Protein AF-A0A316K685-F1 (afdb_monomer)

Mean predicted aligned error: 17.64 Å

Sequence (406 aa):
MKGRSSDRFRDEAQESGRDGYRPGGKGRFGARRDEQGGGRKPFSRDRDQAKPIAVEVPVGEAERFNAYPADDLIWGRHAAQAALESGRPVHRIWCTPEMRFQPRFLQLLREAKSGGVLVEEVTWSRLGQLTNGAVHQGIVMQAAAADTLDLGTLIDGCRDLGEPPLLMALDGITDPHNLGAIVRSAEALGAHGLVLPQRRSAGLTGSVAKVAAGALEHLPVARVVNLNRALDSLKNEGYRVIGLAGEGSVALSEADLDGPLVVVTGSEGDGLSMLTRKHCDQLVRIPIRGATPSLNASVATAMVLYEVARRGWMKQISGAAPAPRIVRPQLPTPAPLELPEEGSAEATSAVPEDDIVLSPAEEARADQLVADVMAEFQGDSAAVVEQTDGADGTDPTATFSSDIKL

Radius of gyration: 38.11 Å; Cα contacts (8 Å, |Δi|>4): 526; chains: 1; bounding box: 66×110×152 Å

pLDDT: mean 74.77, std 25.98, range [26.77, 98.56]

Nearest PDB structures (foldseek):
  1gz0-assembly4_D  TM=6.931E-01  e=1.811E-27  Escherichia coli
  1gz0-assembly4_E  TM=9.615E-01  e=6.124E-19  Escherichia coli
  5l0z-assembly1_B  TM=8.668E-01  e=7.187E-18  Sinorhizobium meliloti 1021
  3nk6-assembly1_B  TM=8.207E-01  e=9.539E-17  Streptomyces actuosus
  1zjr-assembly1_A  TM=8.066E-01  e=1.190E-10  Aquifex aeolicus

Secondary structure (DSSP, 8-state):
------------------------------------------------------------GGGGS-SS--TTEEESHHHHHHHHHTT--EEEEEE-HHHHT-HHHHHHHHHHHHTT-EEEE--HHHHHHHTTT---TTEEEEEPPPP-B-HHHHHHHHHT-SS--EEEEEES---HHHHHHHHHHHHHHT--EEEEESSSS--S-HHHHHHHTTGGGTS-EEEES-HHHHHHHHHHTT-EEEEE-TT-SEETTTS---SSEEEEEEBTTTBS-HHHHHH-SEEEE----SSSS---HHHHHHHHHHHHHHHTGGGG--TTPPPPPPP-PPPPPPPP--PPP------------------HHHHHHHHHHHHHHHHHTTSS--------------------------

Solvent-accessible surface area (backbone atoms only — not comparable to full-atom values): 25343 Å² total; per-residue (Å²): 134,89,81,89,80,88,88,87,84,87,83,86,88,85,88,87,84,88,86,83,88,86,82,88,83,89,82,87,89,83,90,83,88,87,84,87,88,88,90,82,88,83,82,90,76,93,71,83,88,73,76,79,79,78,76,77,70,83,76,57,80,72,80,77,69,60,102,55,49,60,65,42,36,38,24,17,61,50,22,48,50,31,38,62,74,65,64,54,60,55,64,35,36,43,25,22,70,72,46,53,67,33,79,84,40,35,57,56,54,50,53,41,43,74,74,70,26,48,76,44,77,45,55,71,67,58,54,26,62,63,42,65,67,48,86,28,79,49,35,38,32,36,32,61,77,76,82,66,39,50,63,63,62,48,50,53,35,37,69,73,43,97,53,67,40,32,33,39,34,49,40,51,44,54,51,36,61,49,50,9,43,35,44,26,42,36,41,77,46,60,40,40,31,35,40,37,36,75,63,65,40,45,68,88,26,23,66,16,35,39,56,14,49,25,25,66,72,73,38,42,35,20,58,32,89,50,57,62,64,50,51,54,50,42,42,76,75,62,31,45,34,36,28,50,34,77,85,27,87,36,43,60,91,73,52,89,74,77,58,34,34,32,44,32,44,22,15,84,82,80,33,48,50,78,66,53,57,70,70,29,80,41,40,34,11,75,91,75,90,65,93,67,88,72,71,59,50,35,58,52,50,40,54,51,42,46,51,46,27,55,73,47,72,50,69,78,56,62,89,88,55,77,79,81,83,82,80,59,36,70,76,81,72,76,70,76,80,74,68,77,74,82,68,82,75,77,85,75,88,79,79,83,90,75,83,84,78,76,51,77,72,54,52,56,51,51,53,49,53,53,51,54,58,54,55,63,74,71,70,81,85,84,84,89,89,88,85,86,87,90,82,88,84,84,88,85,88,86,90,82,91,84,88,84,80,136

Structure (mmCIF, N/CA/C/O backbone):
data_AF-A0A316K685-F1
#
_entry.id   AF-A0A316K685-F1
#
loop_
_atom_site.group_PDB
_atom_site.id
_atom_site.type_symbol
_atom_site.label_atom_id
_atom_site.label_alt_id
_atom_site.label_comp_id
_atom_site.label_asym_id
_atom_site.label_entity_id
_atom_site.label_seq_id
_atom_site.pdbx_PDB_ins_code
_atom_site.Cartn_x
_atom_site.Cartn_y
_atom_site.Cartn_z
_atom_site.occupancy
_atom_site.B_iso_or_equiv
_atom_site.auth_seq_id
_atom_site.auth_comp_id
_atom_site.auth_asym_id
_atom_site.auth_atom_id
_atom_site.pdbx_PDB_model_num
ATOM 1 N N . MET A 1 1 ? 10.582 34.545 81.186 1.00 39.62 1 MET A N 1
ATOM 2 C CA . MET A 1 1 ? 11.736 34.821 80.296 1.00 39.62 1 MET A CA 1
ATOM 3 C C . MET A 1 1 ? 11.222 35.663 79.126 1.00 39.62 1 MET A C 1
ATOM 5 O O . MET A 1 1 ? 10.294 35.205 78.485 1.00 39.62 1 MET A O 1
ATOM 9 N N . LYS A 1 2 ? 11.467 36.988 79.060 1.00 36.25 2 LYS A N 1
ATOM 10 C CA . LYS A 1 2 ? 12.623 37.704 78.436 1.00 36.25 2 LYS A CA 1
ATOM 11 C C . LYS A 1 2 ? 12.863 37.252 76.981 1.00 36.25 2 LYS A C 1
ATOM 13 O O . LYS A 1 2 ? 13.064 36.063 76.808 1.00 36.25 2 LYS A O 1
ATOM 18 N N . GLY A 1 3 ? 12.910 38.077 75.927 1.00 32.78 3 GLY A N 1
ATOM 19 C CA . GLY A 1 3 ? 12.874 39.538 75.687 1.00 32.78 3 GLY A CA 1
ATOM 20 C C . GLY A 1 3 ? 12.883 39.778 74.147 1.00 32.78 3 GLY A C 1
ATOM 21 O O . GLY A 1 3 ? 13.180 38.835 73.426 1.00 32.78 3 GLY A O 1
ATOM 22 N N . ARG A 1 4 ? 12.326 40.892 73.622 1.00 39.09 4 ARG A N 1
ATOM 23 C CA . ARG A 1 4 ? 13.017 42.077 73.007 1.00 39.09 4 ARG A CA 1
ATOM 24 C C . ARG A 1 4 ? 13.933 41.761 71.794 1.00 39.09 4 ARG A C 1
ATOM 26 O O . ARG A 1 4 ? 14.678 40.805 71.874 1.00 39.09 4 ARG A O 1
ATOM 33 N N . SER A 1 5 ? 14.030 42.532 70.705 1.00 35.84 5 SER A N 1
ATOM 34 C CA . SER A 1 5 ? 13.486 43.838 70.292 1.00 35.84 5 SER A CA 1
ATOM 35 C C . SER A 1 5 ? 13.692 44.062 68.776 1.00 35.84 5 SER A C 1
ATOM 37 O O . SER A 1 5 ? 14.485 43.379 68.144 1.00 35.84 5 SER A O 1
ATOM 39 N N . SER A 1 6 ? 12.964 45.061 68.273 1.00 36.84 6 SER A N 1
ATOM 40 C CA . SER A 1 6 ? 13.108 45.894 67.064 1.00 36.84 6 SER A CA 1
ATOM 41 C C . SER A 1 6 ? 14.485 46.058 66.397 1.00 36.84 6 SER A C 1
ATOM 43 O O . SER A 1 6 ? 15.484 46.146 67.099 1.00 36.84 6 SER A O 1
ATOM 45 N N . ASP A 1 7 ? 14.476 46.342 65.083 1.00 35.78 7 ASP A N 1
ATOM 46 C CA . ASP A 1 7 ? 14.834 47.687 64.593 1.00 35.78 7 ASP A CA 1
ATOM 47 C C . ASP A 1 7 ? 14.216 48.054 63.230 1.00 35.78 7 ASP A C 1
ATOM 49 O O . ASP A 1 7 ? 14.043 47.233 62.334 1.00 35.78 7 ASP A O 1
ATOM 53 N N . ARG A 1 8 ? 13.814 49.327 63.154 1.00 36.66 8 ARG A N 1
ATOM 54 C CA . ARG A 1 8 ? 13.299 50.086 62.002 1.00 36.66 8 ARG A CA 1
ATOM 55 C C . ARG A 1 8 ? 14.478 50.737 61.277 1.00 36.66 8 ARG A C 1
ATOM 57 O O . ARG A 1 8 ? 15.384 51.137 61.983 1.00 36.66 8 ARG A O 1
ATOM 64 N N . PHE A 1 9 ? 14.385 51.016 59.971 1.00 32.19 9 PHE A N 1
ATOM 65 C CA . PHE A 1 9 ? 14.714 52.341 59.406 1.00 32.19 9 PHE A CA 1
ATOM 66 C C . PHE A 1 9 ? 14.146 52.516 57.977 1.00 32.19 9 PHE A C 1
ATOM 68 O O . PHE A 1 9 ? 14.204 51.618 57.144 1.00 32.19 9 PHE A O 1
ATOM 75 N N . ARG A 1 10 ? 13.539 53.693 57.791 1.00 32.22 10 ARG A N 1
ATOM 76 C CA . ARG A 1 10 ? 13.138 54.444 56.579 1.00 32.22 10 ARG A CA 1
ATOM 77 C C . ARG A 1 10 ? 14.396 54.863 55.762 1.00 32.22 10 ARG A C 1
ATOM 79 O O . ARG A 1 10 ? 15.476 54.753 56.326 1.00 32.22 10 ARG A O 1
ATOM 86 N N . ASP A 1 11 ? 14.423 55.349 54.514 1.00 31.20 11 ASP A N 1
ATOM 87 C CA . ASP A 1 11 ? 13.542 56.215 53.704 1.00 31.20 11 ASP A CA 1
ATOM 88 C C . ASP A 1 11 ? 14.038 56.244 52.220 1.00 31.20 11 ASP A C 1
ATOM 90 O O . ASP A 1 11 ? 15.168 55.854 51.941 1.00 31.20 11 ASP A O 1
ATOM 94 N N . GLU A 1 12 ? 13.186 56.779 51.330 1.00 30.67 12 GLU A N 1
ATOM 95 C CA . GLU A 1 12 ? 13.472 57.623 50.135 1.00 30.67 12 GLU A CA 1
ATOM 96 C C . GLU A 1 12 ? 14.111 57.111 48.807 1.00 30.67 12 GLU A C 1
ATOM 98 O O . GLU A 1 12 ? 15.278 56.761 48.704 1.00 30.67 12 GLU A O 1
ATOM 103 N N . ALA A 1 13 ? 13.279 57.222 47.754 1.00 29.84 13 ALA A N 1
ATOM 104 C CA . ALA A 1 13 ? 13.424 58.009 46.509 1.00 29.84 13 ALA A CA 1
ATOM 105 C C . ALA A 1 13 ? 14.531 57.771 45.436 1.00 29.84 13 ALA A C 1
ATOM 107 O O . ALA A 1 13 ? 15.725 57.865 45.674 1.00 29.84 13 ALA A O 1
ATOM 108 N N . GLN A 1 14 ? 14.012 57.705 44.194 1.00 32.09 14 GLN A N 1
ATOM 109 C CA . GLN A 1 14 ? 14.495 58.245 42.902 1.00 32.09 14 GLN A CA 1
ATOM 110 C C . GLN A 1 14 ? 15.543 57.520 42.016 1.00 32.09 14 GLN A C 1
ATOM 112 O O . GLN A 1 14 ? 16.741 57.535 42.249 1.00 32.09 14 GLN A O 1
ATOM 117 N N . GLU A 1 15 ? 14.989 57.002 40.903 1.00 32.06 15 GLU A N 1
ATOM 118 C CA . GLU A 1 15 ? 15.379 57.091 39.474 1.00 32.06 15 GLU A CA 1
ATOM 119 C C . GLU A 1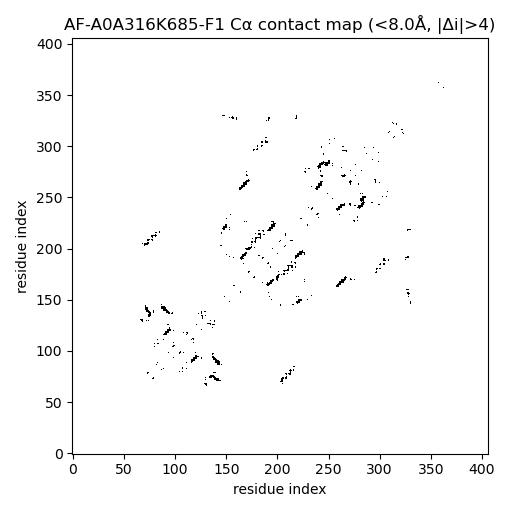 15 ? 16.812 56.787 38.989 1.00 32.06 15 GLU A C 1
ATOM 121 O O . GLU A 1 15 ? 17.757 57.532 39.218 1.00 32.06 15 GLU A O 1
ATOM 126 N N . SER A 1 16 ? 16.924 55.824 38.059 1.00 31.75 16 SER A N 1
ATOM 127 C CA . SER A 1 16 ? 17.162 56.127 36.628 1.00 31.75 16 SER A CA 1
ATOM 128 C C . SER A 1 16 ? 17.276 54.863 35.753 1.00 31.75 16 SER A C 1
ATOM 130 O O . SER A 1 16 ? 17.900 53.881 36.139 1.00 31.75 16 SER A O 1
ATOM 132 N N . GLY A 1 17 ? 16.733 54.933 34.526 1.00 29.47 17 GLY A N 1
ATOM 133 C CA . GLY A 1 17 ? 17.335 54.271 33.358 1.00 29.47 17 GLY A CA 1
ATOM 134 C C . GLY A 1 17 ? 16.498 53.267 32.547 1.00 29.47 17 GLY A C 1
ATOM 135 O O . GLY A 1 17 ? 16.604 52.078 32.801 1.00 29.47 17 GLY A O 1
ATOM 136 N N . ARG A 1 18 ? 15.841 53.782 31.483 1.00 32.50 18 ARG A N 1
ATOM 137 C CA . ARG A 1 18 ? 15.632 53.211 30.115 1.00 32.50 18 ARG A CA 1
ATOM 138 C C . ARG A 1 18 ? 14.863 51.874 29.975 1.00 32.50 18 ARG A C 1
ATOM 140 O O . ARG A 1 18 ? 15.034 50.960 30.756 1.00 32.50 18 ARG A O 1
ATOM 147 N N . ASP A 1 19 ? 14.022 51.625 28.974 1.00 34.88 19 ASP A N 1
ATOM 148 C CA . ASP A 1 19 ? 13.662 52.337 27.746 1.00 34.88 19 ASP A CA 1
ATOM 149 C C . ASP A 1 19 ? 12.198 52.028 27.391 1.00 34.88 19 ASP A C 1
ATOM 151 O O . ASP A 1 19 ? 11.679 50.945 27.668 1.00 34.88 19 ASP A O 1
ATOM 155 N N . GLY A 1 20 ? 11.526 53.028 26.822 1.00 31.42 20 GLY A N 1
ATOM 156 C CA . GLY A 1 20 ? 10.078 53.088 26.670 1.00 31.42 20 GLY A CA 1
ATOM 157 C C . GLY A 1 20 ? 9.537 52.522 25.358 1.00 31.42 20 GLY A C 1
ATOM 158 O O . GLY A 1 20 ? 9.973 52.856 24.262 1.00 31.42 20 GLY A O 1
ATOM 159 N N . TYR A 1 21 ? 8.467 51.750 25.507 1.00 31.81 21 TYR A N 1
ATOM 160 C CA . TYR A 1 21 ? 7.384 51.589 24.544 1.00 31.81 21 TYR A CA 1
ATOM 161 C C . TYR A 1 21 ? 6.587 52.901 24.414 1.00 31.81 21 TYR A C 1
ATOM 163 O O . TYR A 1 21 ? 6.249 53.481 25.447 1.00 31.81 21 TYR A O 1
ATOM 171 N N . ARG A 1 22 ? 6.201 53.323 23.195 1.00 33.22 22 ARG A N 1
ATOM 172 C CA . ARG A 1 22 ? 4.832 53.807 22.884 1.00 33.22 22 ARG A CA 1
ATOM 173 C C . ARG A 1 22 ? 4.585 54.122 21.386 1.00 33.22 22 ARG A C 1
ATOM 175 O O . ARG A 1 22 ? 5.536 54.329 20.641 1.00 33.22 22 ARG A O 1
ATOM 182 N N . PRO A 1 23 ? 3.302 54.144 20.958 1.00 48.75 23 PRO A N 1
ATOM 183 C CA . PRO A 1 23 ? 2.850 54.081 19.566 1.00 48.75 23 PRO A CA 1
ATOM 184 C C . PRO A 1 23 ? 2.337 55.420 18.990 1.00 48.75 23 PRO A C 1
ATOM 186 O O . PRO A 1 23 ? 2.014 56.342 19.732 1.00 48.75 23 PRO A O 1
ATOM 189 N N . GLY A 1 24 ? 2.090 55.421 17.672 1.00 30.16 24 GLY A N 1
ATOM 190 C CA . GLY A 1 24 ? 0.865 55.968 17.065 1.00 30.16 24 GLY A CA 1
ATOM 191 C C . GLY A 1 24 ? 0.864 57.413 16.539 1.00 30.16 24 GLY A C 1
ATOM 192 O O . GLY A 1 24 ? 1.030 58.359 17.293 1.00 30.16 24 GLY A O 1
ATOM 193 N N . GLY A 1 25 ? 0.453 57.567 15.268 1.00 29.58 25 GLY A N 1
ATOM 194 C CA . GLY A 1 25 ? -0.568 58.565 14.903 1.00 29.58 25 GLY A CA 1
ATOM 195 C C . GLY A 1 25 ? -0.226 59.688 13.905 1.00 29.58 25 GLY A C 1
ATOM 196 O O . GLY A 1 25 ? 0.262 60.729 14.306 1.00 29.58 25 GLY A O 1
ATOM 197 N N . LYS A 1 26 ? -0.705 59.504 12.659 1.00 33.19 26 LYS A N 1
ATOM 198 C CA . LYS A 1 26 ? -1.430 60.451 11.760 1.00 33.19 26 LYS A CA 1
ATOM 199 C C . LYS A 1 26 ? -0.835 61.814 11.321 1.00 33.19 26 LYS A C 1
ATOM 201 O O . LYS A 1 26 ? -0.478 62.655 12.128 1.00 33.19 26 LYS A O 1
ATOM 206 N N . GLY A 1 27 ? -1.063 62.105 10.027 1.00 28.56 27 GLY A N 1
ATOM 207 C CA . GLY A 1 27 ? -1.219 63.452 9.422 1.00 28.56 27 GLY A CA 1
ATOM 208 C C . GLY A 1 27 ? -0.250 63.677 8.251 1.00 28.56 27 GLY A C 1
ATOM 209 O O . GLY A 1 27 ? 0.944 63.695 8.486 1.00 28.56 27 GLY A O 1
ATOM 210 N N . ARG A 1 28 ? -0.634 63.602 6.963 1.00 35.41 28 ARG A N 1
ATOM 211 C CA . ARG A 1 28 ? -1.442 64.504 6.093 1.00 35.41 28 ARG A CA 1
ATOM 212 C C . ARG A 1 28 ? -0.737 65.842 5.765 1.00 35.41 28 ARG A C 1
ATOM 214 O O . ARG A 1 28 ? -0.126 66.418 6.649 1.00 35.41 28 ARG A O 1
ATOM 221 N N . PHE A 1 29 ? -0.939 66.318 4.520 1.00 29.27 29 PHE A N 1
ATOM 222 C CA . PHE A 1 29 ? -0.369 67.491 3.799 1.00 29.27 29 PHE A CA 1
ATOM 223 C C . PHE A 1 29 ? 0.957 67.195 3.061 1.00 29.27 29 PHE A C 1
ATOM 225 O O . PHE A 1 29 ? 1.826 66.550 3.617 1.00 29.27 29 PHE A O 1
ATOM 232 N N . GLY A 1 30 ? 1.214 67.581 1.806 1.00 29.08 30 GLY A N 1
ATOM 233 C CA . GLY A 1 30 ? 0.483 68.411 0.849 1.00 29.08 30 GLY A CA 1
ATOM 234 C C . GLY A 1 30 ? 1.454 69.257 -0.002 1.00 29.08 30 GLY A C 1
ATOM 235 O O . GLY A 1 30 ? 1.973 70.236 0.504 1.00 29.08 30 GLY A O 1
ATOM 236 N N . ALA A 1 31 ? 1.588 68.904 -1.289 1.00 33.50 31 ALA A N 1
ATOM 237 C CA . ALA A 1 31 ? 1.799 69.760 -2.477 1.00 33.50 31 ALA A CA 1
ATOM 238 C C . ALA A 1 31 ? 3.117 70.540 -2.775 1.00 33.50 31 ALA A C 1
ATOM 240 O O . ALA A 1 31 ? 3.734 71.144 -1.908 1.00 33.50 31 ALA A O 1
ATOM 241 N N . ARG A 1 32 ? 3.325 70.669 -4.110 1.00 31.83 32 ARG A N 1
ATOM 242 C CA . ARG A 1 32 ? 4.155 71.588 -4.949 1.00 31.83 32 ARG A CA 1
ATOM 243 C C . ARG A 1 32 ? 5.568 71.085 -5.304 1.00 31.83 32 ARG A C 1
ATOM 245 O O . ARG A 1 32 ? 6.366 70.864 -4.411 1.00 31.83 32 ARG A O 1
ATOM 252 N N . ARG A 1 33 ? 5.842 70.645 -6.548 1.00 37.12 33 ARG A N 1
ATOM 253 C CA . ARG A 1 33 ? 5.932 71.297 -7.893 1.00 37.12 33 ARG A CA 1
ATOM 254 C C . ARG A 1 33 ? 7.309 71.943 -8.091 1.00 37.12 33 ARG A C 1
ATOM 256 O O . ARG A 1 33 ? 7.623 72.838 -7.328 1.00 37.12 33 ARG A O 1
ATOM 263 N N . ASP A 1 34 ? 8.062 71.478 -9.096 1.00 33.12 34 ASP A N 1
ATOM 264 C CA . ASP A 1 34 ? 8.739 72.318 -10.098 1.00 33.12 34 ASP A CA 1
ATOM 265 C C . ASP A 1 34 ? 9.270 71.487 -11.282 1.00 33.12 34 ASP A C 1
ATOM 267 O O . ASP A 1 34 ? 9.633 70.318 -11.154 1.00 33.12 34 ASP A O 1
ATOM 271 N N . GLU A 1 35 ? 9.184 72.105 -12.458 1.00 36.50 35 GLU A N 1
ATOM 272 C CA . GLU A 1 35 ? 9.465 71.577 -13.792 1.00 36.50 35 GLU A CA 1
ATOM 273 C C . GLU A 1 35 ? 10.906 71.890 -14.263 1.00 36.50 35 GLU A C 1
ATOM 275 O O . GLU A 1 35 ? 11.593 72.725 -13.687 1.00 36.50 35 GLU A O 1
ATOM 280 N N . GLN A 1 36 ? 11.247 71.312 -15.427 1.00 36.72 36 GLN A N 1
ATOM 281 C CA . GLN A 1 36 ? 12.160 71.807 -16.481 1.00 36.72 36 GLN A CA 1
ATOM 282 C C . GLN A 1 36 ? 13.665 71.461 -16.437 1.00 36.72 36 GLN A C 1
ATOM 284 O O . GLN A 1 36 ? 14.458 72.054 -15.718 1.00 36.72 36 GLN A O 1
ATOM 289 N N . GLY A 1 37 ? 14.073 70.657 -17.435 1.00 30.05 37 GLY A N 1
ATOM 290 C CA . GLY A 1 37 ? 15.036 71.136 -18.439 1.00 30.05 37 GLY A CA 1
ATOM 291 C C . GLY A 1 37 ? 16.316 70.315 -18.660 1.00 30.05 37 GLY A C 1
ATOM 292 O O . GLY A 1 37 ? 17.176 70.257 -17.794 1.00 30.05 37 GLY A O 1
ATOM 293 N N . GLY A 1 38 ? 16.508 69.818 -19.895 1.00 29.73 38 GLY A N 1
ATOM 294 C CA . GLY A 1 38 ? 17.846 69.777 -20.515 1.00 29.73 38 GLY A CA 1
ATOM 295 C C . GLY A 1 38 ? 18.392 68.424 -20.984 1.00 29.73 38 GLY A C 1
ATOM 296 O O . GLY A 1 38 ? 19.357 67.918 -20.423 1.00 29.73 38 GLY A O 1
ATOM 297 N N . GLY A 1 39 ? 17.856 67.878 -22.081 1.00 31.89 39 GLY A N 1
ATOM 298 C CA . GLY A 1 39 ? 18.484 66.778 -22.822 1.00 31.89 39 GLY A CA 1
ATOM 299 C C . GLY A 1 39 ? 19.582 67.250 -23.789 1.00 31.89 39 GLY A C 1
ATOM 300 O O . GLY A 1 39 ? 19.400 68.226 -24.517 1.00 31.89 39 GLY A O 1
ATOM 301 N N . ARG A 1 40 ? 20.693 66.503 -23.864 1.00 33.62 40 ARG A N 1
ATOM 302 C CA . ARG A 1 40 ? 21.632 66.483 -25.002 1.00 33.62 40 ARG A CA 1
ATOM 303 C C . ARG A 1 40 ? 22.004 65.030 -25.335 1.00 33.62 40 ARG A C 1
ATOM 305 O O . ARG A 1 40 ? 22.439 64.282 -24.468 1.00 33.62 40 ARG A O 1
ATOM 312 N N . LYS A 1 41 ? 21.771 64.654 -26.598 1.00 46.03 41 LYS A N 1
ATOM 313 C CA . LYS A 1 41 ? 21.994 63.330 -27.216 1.00 46.03 41 LYS A CA 1
ATOM 314 C C . LYS A 1 41 ? 23.491 63.036 -27.420 1.00 46.03 41 LYS A C 1
ATOM 316 O O . LYS A 1 41 ? 24.249 63.985 -27.624 1.00 46.03 41 LYS A O 1
ATOM 321 N N . PRO A 1 42 ? 23.869 61.754 -27.591 1.00 37.50 42 PRO A N 1
ATOM 322 C CA . PRO A 1 42 ? 24.827 61.462 -28.652 1.00 37.50 42 PRO A CA 1
ATOM 323 C C . PRO A 1 42 ? 24.434 60.283 -29.562 1.00 37.50 42 PRO A C 1
ATOM 325 O O . PRO A 1 42 ? 24.009 59.223 -29.120 1.00 37.50 42 PRO A O 1
ATOM 328 N N . PHE A 1 43 ? 24.635 60.552 -30.853 1.00 30.84 43 PHE A N 1
ATOM 329 C CA . PHE A 1 43 ? 25.174 59.695 -31.912 1.00 30.84 43 PHE A CA 1
ATOM 330 C C . PHE A 1 43 ? 24.541 58.330 -32.240 1.00 30.84 43 PHE A C 1
ATOM 332 O O . PHE A 1 43 ? 24.817 57.299 -31.636 1.00 30.84 43 PHE A O 1
ATOM 339 N N . SER A 1 44 ? 23.807 58.372 -33.357 1.00 42.53 44 SER A N 1
ATOM 340 C CA . SER A 1 44 ? 23.572 57.293 -34.318 1.00 42.53 44 SER A CA 1
ATOM 341 C C . SER A 1 44 ? 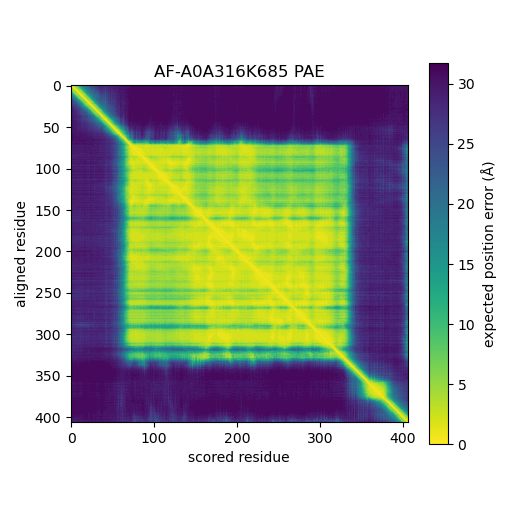24.875 56.618 -34.771 1.00 42.53 44 SER A C 1
ATOM 343 O O . SER A 1 44 ? 25.835 57.295 -35.152 1.00 42.53 44 SER A O 1
ATOM 345 N N . ARG A 1 45 ? 24.856 55.282 -34.810 1.00 37.78 45 ARG A N 1
ATOM 346 C CA . ARG A 1 45 ? 25.555 54.488 -35.822 1.00 37.78 45 ARG A CA 1
ATOM 347 C C . ARG A 1 45 ? 24.561 53.487 -36.399 1.00 37.78 45 ARG A C 1
ATOM 349 O O . ARG A 1 45 ? 24.117 52.587 -35.687 1.00 37.78 45 ARG A O 1
ATOM 356 N N . ASP A 1 46 ? 24.237 53.682 -37.673 1.00 48.94 46 ASP A N 1
ATOM 357 C CA . ASP A 1 46 ? 23.628 52.683 -38.545 1.00 48.94 46 ASP A CA 1
ATOM 358 C C . ASP A 1 46 ? 24.383 51.360 -38.419 1.00 48.94 46 ASP A C 1
ATOM 360 O O . ASP A 1 46 ? 25.597 51.290 -38.637 1.00 48.94 46 ASP A O 1
ATOM 364 N N . ARG A 1 47 ? 23.658 50.306 -38.052 1.00 42.59 47 ARG A N 1
ATOM 365 C CA . ARG A 1 47 ? 24.103 48.934 -38.254 1.00 42.59 47 ARG A CA 1
ATOM 366 C C . ARG A 1 47 ? 22.925 48.167 -38.825 1.00 42.59 47 ARG A C 1
ATOM 368 O O . ARG A 1 47 ? 21.880 48.063 -38.186 1.00 42.59 47 ARG A O 1
ATOM 375 N N . ASP A 1 48 ? 23.127 47.723 -40.055 1.00 42.94 48 ASP A N 1
ATOM 376 C CA . ASP A 1 48 ? 22.205 46.970 -40.887 1.00 42.94 48 ASP A CA 1
ATOM 377 C C . ASP A 1 48 ? 21.365 45.957 -40.105 1.00 42.94 48 ASP A C 1
ATOM 379 O O . ASP A 1 48 ? 21.870 45.157 -39.311 1.00 42.94 48 ASP A O 1
ATOM 383 N N . GLN A 1 49 ? 20.060 45.984 -40.373 1.00 49.66 49 GLN A N 1
ATOM 384 C CA . GLN A 1 49 ? 19.095 44.998 -39.907 1.00 49.66 49 GLN A CA 1
ATOM 385 C C . GLN A 1 49 ? 19.353 43.649 -40.593 1.00 49.66 49 GLN A C 1
ATOM 387 O O . GLN A 1 49 ? 18.687 43.291 -41.562 1.00 49.66 49 GLN A O 1
ATOM 392 N N . ALA A 1 50 ? 20.283 42.859 -40.066 1.00 48.47 50 ALA A N 1
ATOM 393 C CA . ALA A 1 50 ? 20.263 41.420 -40.285 1.00 48.47 50 ALA A CA 1
ATOM 394 C C . ALA A 1 50 ? 19.232 40.816 -39.318 1.00 48.47 50 ALA A C 1
ATOM 396 O O . ALA A 1 50 ? 19.496 40.669 -38.124 1.00 48.47 50 ALA A O 1
ATOM 397 N N . LYS A 1 51 ? 18.028 40.506 -39.821 1.00 47.38 51 LYS A N 1
ATOM 398 C CA . LYS A 1 51 ? 17.061 39.678 -39.081 1.00 47.38 51 LYS A CA 1
ATOM 399 C C . LYS A 1 51 ? 17.749 38.354 -38.722 1.00 47.38 51 LYS A C 1
ATOM 401 O O . LYS A 1 51 ? 18.310 37.733 -39.626 1.00 47.38 51 LYS A O 1
ATOM 406 N N . PRO A 1 52 ? 17.717 37.900 -37.458 1.00 40.91 52 PRO A N 1
ATOM 407 C CA . PRO A 1 52 ? 18.224 36.579 -37.132 1.00 40.91 52 PRO A CA 1
ATOM 408 C C . PRO A 1 52 ? 17.394 35.557 -37.911 1.00 40.91 52 PRO A C 1
ATOM 410 O O . PRO A 1 52 ? 16.166 35.543 -37.815 1.00 40.91 52 PRO A O 1
ATOM 413 N N . ILE A 1 53 ? 18.064 34.739 -38.723 1.00 50.91 53 ILE A N 1
ATOM 414 C CA . ILE A 1 53 ? 17.453 33.552 -39.313 1.00 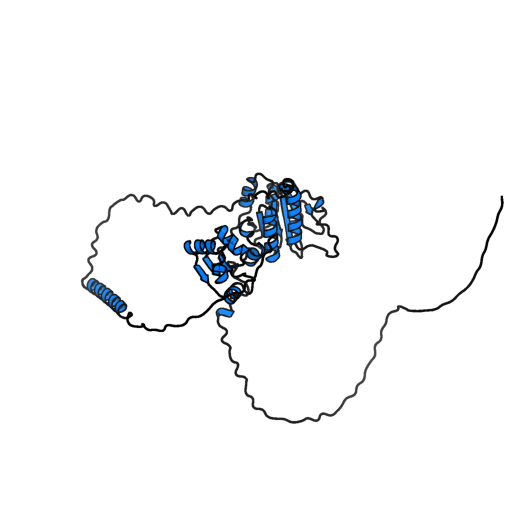50.91 53 ILE A CA 1
ATOM 415 C C . ILE A 1 53 ? 17.115 32.657 -38.125 1.00 50.91 53 ILE A C 1
ATOM 417 O O . ILE A 1 53 ? 18.013 32.151 -37.450 1.00 50.91 53 ILE A O 1
ATOM 421 N N . ALA A 1 54 ? 15.825 32.536 -37.821 1.00 48.19 54 ALA A N 1
ATOM 422 C CA . ALA A 1 54 ? 15.346 31.533 -36.893 1.00 48.19 54 ALA A CA 1
ATOM 423 C C . ALA A 1 54 ? 15.685 30.177 -37.515 1.00 48.19 54 ALA A C 1
ATOM 425 O O . ALA A 1 54 ? 15.077 29.766 -38.500 1.00 48.19 54 ALA A O 1
ATOM 426 N N . VAL A 1 55 ? 16.716 29.525 -36.986 1.00 48.84 55 VAL A N 1
ATOM 427 C CA . VAL A 1 55 ? 16.932 28.109 -37.247 1.00 48.84 55 VAL A CA 1
ATOM 428 C C . VAL A 1 55 ? 15.792 27.410 -36.525 1.00 48.84 55 VAL A C 1
ATOM 430 O O . VAL A 1 55 ? 15.804 27.311 -35.298 1.00 48.84 55 VAL A O 1
ATOM 433 N N . GLU A 1 56 ? 14.768 27.002 -37.271 1.00 47.66 56 GLU A N 1
ATOM 434 C CA . GLU A 1 56 ? 13.812 26.022 -36.776 1.00 47.66 56 GLU A CA 1
ATOM 435 C C . GLU A 1 56 ? 14.611 24.751 -36.501 1.00 47.66 56 GLU A C 1
ATOM 437 O O . GLU A 1 56 ? 14.978 24.004 -37.406 1.00 47.66 56 GLU A O 1
ATOM 442 N N . VAL A 1 57 ? 14.965 24.555 -35.231 1.00 52.12 57 VAL A N 1
ATOM 443 C CA . VAL A 1 57 ? 15.432 23.259 -34.755 1.00 52.12 57 VAL A CA 1
ATOM 444 C C . VAL A 1 57 ? 14.299 22.289 -35.088 1.00 52.12 57 VAL A C 1
ATOM 446 O O . VAL A 1 57 ? 13.171 22.552 -34.661 1.00 52.12 57 VAL A O 1
ATOM 449 N N . PRO A 1 58 ? 14.536 21.219 -35.868 1.00 46.06 58 PRO A N 1
ATOM 450 C CA . PRO A 1 58 ? 13.485 20.268 -36.164 1.00 46.06 58 PRO A CA 1
ATOM 451 C C . PRO A 1 58 ? 13.104 19.598 -34.847 1.00 46.06 58 PRO A C 1
ATOM 453 O O . PRO A 1 58 ? 13.827 18.743 -34.336 1.00 46.06 58 PRO A O 1
ATOM 456 N N . VAL A 1 59 ? 11.990 20.036 -34.264 1.00 44.38 59 VAL A N 1
ATOM 457 C CA . VAL A 1 59 ? 11.391 19.394 -33.100 1.00 44.38 59 VAL A CA 1
ATOM 458 C C . VAL A 1 59 ? 10.768 18.115 -33.633 1.00 44.38 59 VAL A C 1
ATOM 460 O O . VAL A 1 59 ? 9.685 18.138 -34.217 1.00 44.38 59 VAL A O 1
ATOM 463 N N . GLY A 1 60 ? 11.510 17.012 -33.534 1.00 39.59 60 GLY A N 1
ATOM 464 C CA . GLY A 1 60 ? 11.018 15.704 -33.940 1.00 39.59 60 GLY A CA 1
ATOM 465 C C . GLY A 1 60 ? 9.679 15.417 -33.260 1.00 39.59 60 GLY A C 1
ATOM 466 O O . GLY A 1 60 ? 9.502 15.702 -32.075 1.00 39.59 60 GLY A O 1
ATOM 467 N N . GLU A 1 61 ? 8.737 14.830 -33.999 1.00 50.22 61 GLU A N 1
ATOM 468 C CA . GLU A 1 61 ? 7.389 14.479 -33.515 1.00 50.22 61 GLU A CA 1
ATOM 469 C C . GLU A 1 61 ? 7.398 13.633 -32.223 1.00 50.22 61 GLU A C 1
ATOM 471 O O . GLU A 1 61 ? 6.405 13.590 -31.496 1.00 50.22 61 GLU A O 1
ATOM 476 N N . ALA A 1 62 ? 8.540 13.022 -31.892 1.00 47.34 62 ALA A N 1
ATOM 477 C CA . ALA A 1 62 ? 8.784 12.265 -30.671 1.00 47.34 62 ALA A CA 1
ATOM 478 C C . ALA A 1 62 ? 8.741 13.094 -29.369 1.00 47.34 62 ALA A C 1
ATOM 480 O O . ALA A 1 62 ? 8.467 12.521 -28.318 1.00 47.34 62 ALA A O 1
ATOM 481 N N . GLU A 1 63 ? 8.953 14.418 -29.396 1.00 41.56 63 GLU A N 1
ATOM 482 C CA . GLU A 1 63 ? 8.931 15.237 -28.164 1.00 41.56 63 GLU A CA 1
ATOM 483 C C . GLU A 1 63 ? 7.517 15.549 -27.647 1.00 41.56 63 GLU A C 1
ATOM 485 O O . GLU A 1 63 ? 7.352 16.097 -26.558 1.00 41.56 63 GLU A O 1
ATOM 490 N N . ARG A 1 64 ? 6.467 15.169 -28.387 1.00 36.06 64 ARG A N 1
ATOM 491 C CA . ARG A 1 64 ? 5.075 15.323 -27.928 1.00 36.06 64 ARG A CA 1
ATOM 492 C C . ARG A 1 64 ? 4.592 14.180 -27.034 1.00 36.06 64 ARG A C 1
ATOM 494 O O . ARG A 1 64 ? 3.465 14.235 -26.544 1.00 36.06 64 ARG A O 1
ATOM 501 N N . PHE A 1 65 ? 5.411 13.157 -26.802 1.00 43.09 65 PHE A N 1
ATOM 502 C CA . PHE A 1 65 ? 4.973 11.948 -26.116 1.00 43.09 65 PHE A CA 1
ATOM 503 C C . PHE A 1 65 ? 5.335 11.945 -24.624 1.00 43.09 65 PHE A C 1
ATOM 505 O O . PHE A 1 65 ? 6.426 11.568 -24.218 1.00 43.09 65 PHE A O 1
ATOM 512 N N . ASN A 1 66 ? 4.305 12.284 -23.842 1.00 46.78 66 ASN A N 1
ATOM 513 C CA . ASN A 1 66 ? 4.050 11.914 -22.449 1.00 46.78 66 ASN A CA 1
ATOM 514 C C . ASN A 1 66 ? 4.868 12.612 -21.343 1.00 46.78 66 ASN A C 1
ATOM 516 O O . ASN A 1 66 ? 5.964 12.209 -20.975 1.00 46.78 66 ASN A O 1
ATOM 520 N N . ALA A 1 67 ? 4.237 13.598 -20.690 1.00 51.84 67 ALA A N 1
ATOM 521 C CA . ALA A 1 67 ? 4.711 14.187 -19.430 1.00 51.84 67 ALA A CA 1
ATOM 522 C C . ALA A 1 67 ? 4.698 13.195 -18.243 1.00 51.84 67 ALA A C 1
ATOM 524 O O . ALA A 1 67 ? 5.222 13.501 -17.172 1.00 51.84 67 ALA A O 1
ATOM 525 N N . TYR A 1 68 ? 4.106 12.012 -18.431 1.00 52.88 68 TYR A N 1
ATOM 526 C CA . TYR A 1 68 ? 4.042 10.932 -17.456 1.00 52.88 68 TYR A CA 1
ATOM 527 C C . TYR A 1 68 ? 4.451 9.613 -18.124 1.00 52.88 68 TYR A C 1
ATOM 529 O O . TYR A 1 68 ? 4.073 9.390 -19.276 1.00 52.88 68 TYR A O 1
ATOM 537 N N . PRO A 1 69 ? 5.208 8.734 -17.439 1.00 61.22 69 PRO A N 1
ATOM 538 C CA . PRO A 1 69 ? 5.461 7.381 -17.930 1.00 61.22 69 PRO A CA 1
ATOM 539 C C . PRO A 1 69 ? 4.135 6.686 -18.241 1.00 61.22 69 PRO A C 1
ATOM 541 O O . PRO A 1 69 ? 3.145 6.934 -17.552 1.00 61.22 69 PRO A O 1
ATOM 544 N N . ALA A 1 70 ? 4.107 5.825 -19.258 1.00 70.19 70 ALA A N 1
ATOM 545 C CA . ALA A 1 70 ? 2.914 5.028 -19.517 1.00 70.19 70 ALA A CA 1
ATOM 546 C C . ALA A 1 70 ? 2.578 4.171 -18.279 1.00 70.19 70 ALA A C 1
ATOM 548 O O . ALA A 1 70 ? 3.476 3.657 -17.606 1.00 70.19 70 ALA A O 1
ATOM 549 N N . ASP A 1 71 ? 1.287 4.065 -17.953 1.00 73.81 71 ASP A N 1
ATOM 550 C CA . ASP A 1 71 ? 0.812 3.434 -16.710 1.00 73.81 71 ASP A CA 1
ATOM 551 C C . ASP A 1 71 ? 1.153 1.934 -16.619 1.00 73.81 71 ASP A C 1
ATOM 553 O O . ASP A 1 71 ? 1.141 1.361 -15.529 1.00 73.81 71 ASP A O 1
ATOM 557 N N . ASP A 1 72 ? 1.482 1.313 -17.753 1.00 85.81 72 ASP A N 1
ATOM 558 C CA . ASP A 1 72 ? 1.876 -0.088 -17.915 1.00 85.81 72 ASP A CA 1
ATOM 559 C C . ASP A 1 72 ? 3.392 -0.329 -17.782 1.00 85.81 72 ASP A C 1
ATOM 561 O O . ASP A 1 72 ? 3.852 -1.475 -17.814 1.00 85.81 72 ASP A O 1
ATOM 565 N N . LEU A 1 73 ? 4.189 0.730 -17.606 1.00 93.44 73 LEU A N 1
ATOM 566 C CA . LEU A 1 73 ? 5.623 0.609 -17.370 1.00 93.44 73 LEU A CA 1
ATOM 567 C C . LEU A 1 73 ? 5.923 0.385 -15.890 1.00 93.44 73 LEU A C 1
ATOM 569 O O . LEU A 1 73 ? 5.450 1.109 -15.018 1.00 93.44 73 LEU A O 1
ATOM 573 N N . ILE A 1 74 ? 6.804 -0.571 -15.614 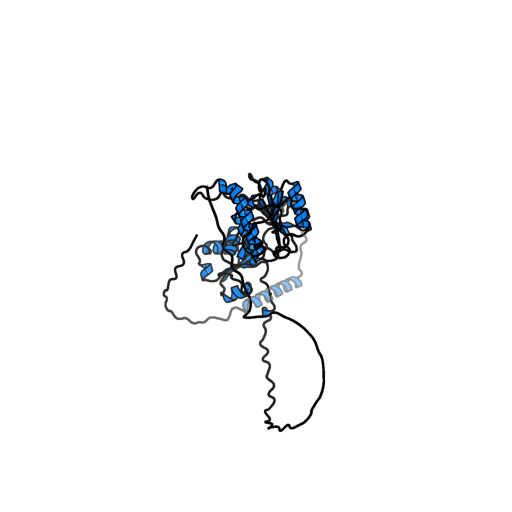1.00 93.88 74 ILE A N 1
ATOM 574 C CA . ILE A 1 74 ? 7.371 -0.861 -14.296 1.00 93.88 74 ILE A CA 1
ATOM 575 C C . ILE A 1 74 ? 8.887 -0.710 -14.391 1.00 93.88 74 ILE A C 1
ATOM 577 O O . ILE A 1 74 ? 9.508 -1.103 -15.378 1.00 93.88 74 ILE A O 1
ATOM 581 N N . TRP A 1 75 ? 9.514 -0.143 -13.363 1.00 95.12 75 TRP A N 1
ATOM 582 C CA . TRP A 1 75 ? 10.961 0.067 -13.342 1.00 95.12 75 TRP A CA 1
ATOM 583 C C . TRP A 1 75 ? 11.563 -0.117 -11.955 1.00 95.12 75 TRP A C 1
ATOM 585 O O . TRP A 1 75 ? 10.889 -0.071 -10.925 1.00 95.12 75 TRP A O 1
ATOM 595 N N . GLY A 1 76 ? 12.888 -0.262 -11.922 1.00 94.31 76 GLY A N 1
ATOM 596 C CA . GLY A 1 76 ? 13.629 -0.552 -10.703 1.00 94.31 76 GLY A CA 1
ATOM 597 C C . GLY A 1 76 ? 13.772 -2.044 -10.446 1.00 94.31 76 GLY A C 1
ATOM 598 O O . GLY A 1 76 ? 12.894 -2.835 -10.765 1.00 94.31 76 GLY A O 1
ATOM 599 N N . ARG A 1 77 ? 14.885 -2.422 -9.812 1.00 94.56 77 ARG A N 1
ATOM 600 C CA . ARG A 1 77 ? 15.270 -3.832 -9.673 1.00 94.56 77 ARG A CA 1
ATOM 601 C C . ARG A 1 77 ? 14.254 -4.635 -8.865 1.00 94.56 77 ARG A C 1
ATOM 603 O O . ARG A 1 77 ? 13.794 -5.656 -9.335 1.00 94.56 77 ARG A O 1
ATOM 610 N N . HIS A 1 78 ? 13.857 -4.164 -7.685 1.00 93.88 78 HIS A N 1
ATOM 611 C CA . HIS A 1 78 ? 12.930 -4.925 -6.836 1.00 93.88 78 HIS A CA 1
ATOM 612 C C . HIS A 1 78 ? 11.546 -5.096 -7.475 1.00 93.88 78 HIS A C 1
ATOM 614 O O . HIS A 1 78 ? 10.994 -6.185 -7.434 1.00 93.88 78 HIS A O 1
ATOM 620 N N . ALA A 1 79 ? 11.017 -4.042 -8.105 1.00 93.38 79 ALA A N 1
ATOM 621 C CA . ALA A 1 79 ? 9.725 -4.109 -8.784 1.00 93.38 79 ALA A CA 1
ATOM 622 C C . ALA A 1 79 ? 9.777 -5.039 -10.006 1.00 93.38 79 ALA A C 1
ATOM 624 O O . ALA A 1 79 ? 8.911 -5.889 -10.164 1.00 93.38 79 ALA A O 1
ATOM 625 N N . ALA A 1 80 ? 10.828 -4.921 -10.825 1.00 94.38 80 ALA A N 1
ATOM 626 C CA . ALA A 1 80 ? 11.049 -5.788 -11.977 1.00 94.38 80 ALA A CA 1
ATOM 627 C C . ALA A 1 80 ? 11.237 -7.259 -11.578 1.00 94.38 80 ALA A C 1
ATOM 629 O O . ALA A 1 80 ? 10.668 -8.146 -12.200 1.00 94.38 80 ALA A O 1
ATOM 630 N N . GLN A 1 81 ? 12.033 -7.516 -10.539 1.00 94.19 81 GLN A N 1
ATOM 631 C CA . GLN A 1 81 ? 12.268 -8.864 -10.037 1.00 94.19 81 GLN A CA 1
ATOM 632 C C . GLN A 1 81 ? 10.961 -9.491 -9.542 1.00 94.19 81 GLN A C 1
ATOM 634 O O . GLN A 1 81 ? 10.616 -10.578 -9.988 1.00 94.19 81 GLN A O 1
ATOM 639 N N . ALA A 1 82 ? 10.213 -8.782 -8.692 1.00 92.44 82 ALA A N 1
ATOM 640 C CA . ALA A 1 82 ? 8.959 -9.285 -8.145 1.00 92.44 82 ALA A CA 1
ATOM 641 C C . ALA A 1 82 ? 7.915 -9.568 -9.233 1.00 92.44 82 ALA A C 1
ATOM 643 O O . ALA A 1 82 ? 7.257 -10.595 -9.163 1.00 92.44 82 ALA A O 1
ATOM 644 N N . ALA A 1 83 ? 7.798 -8.709 -10.254 1.00 92.38 83 ALA A N 1
ATOM 645 C CA . ALA A 1 83 ? 6.864 -8.922 -11.363 1.00 92.38 83 ALA A CA 1
ATOM 646 C C . ALA A 1 83 ? 7.220 -10.159 -12.210 1.00 92.38 83 ALA A C 1
ATOM 648 O O . ALA A 1 83 ? 6.335 -10.868 -12.681 1.00 92.38 83 ALA A O 1
ATOM 649 N N . LEU A 1 84 ? 8.515 -10.437 -12.397 1.00 92.44 84 LEU A N 1
ATOM 650 C CA . LEU A 1 84 ? 8.970 -11.644 -13.096 1.00 92.44 84 LEU A CA 1
ATOM 651 C C . LEU A 1 84 ? 8.749 -12.903 -12.247 1.00 92.44 84 LEU A C 1
ATOM 653 O O . LEU A 1 84 ? 8.312 -13.921 -12.770 1.00 92.44 84 LEU A O 1
ATOM 657 N N . GLU A 1 85 ? 9.018 -12.830 -10.942 1.00 91.56 85 GLU A N 1
ATOM 658 C CA . GLU A 1 85 ? 8.832 -13.944 -10.003 1.00 91.56 85 GLU A CA 1
ATOM 659 C C . GLU A 1 85 ? 7.350 -14.248 -9.725 1.00 91.56 85 GLU A C 1
ATOM 661 O O . GLU A 1 85 ? 7.002 -15.406 -9.500 1.00 91.56 85 GLU A O 1
ATOM 666 N N . SER A 1 86 ? 6.471 -13.239 -9.759 1.00 88.44 86 SER A N 1
ATOM 667 C CA . SER A 1 86 ? 5.020 -13.405 -9.592 1.00 88.44 86 SER A CA 1
ATOM 668 C C . SER A 1 86 ? 4.329 -13.979 -10.830 1.00 88.44 86 SER A C 1
ATOM 670 O O . SER A 1 86 ? 3.174 -14.388 -10.745 1.00 88.44 86 SER A O 1
ATOM 672 N N . GLY A 1 87 ? 5.022 -14.028 -11.974 1.00 86.12 87 GLY A N 1
ATOM 673 C CA . GLY A 1 87 ? 4.455 -14.487 -13.241 1.00 86.12 87 GLY A CA 1
ATOM 674 C C . GLY A 1 87 ? 3.506 -13.478 -13.892 1.00 86.12 87 GLY A C 1
ATOM 675 O O . GLY A 1 87 ? 2.712 -13.858 -14.754 1.00 86.12 87 GLY A O 1
ATOM 676 N N . ARG A 1 88 ? 3.575 -12.195 -13.508 1.00 88.62 88 ARG A N 1
ATOM 677 C CA . ARG A 1 88 ? 2.781 -11.135 -14.137 1.00 88.62 88 ARG A CA 1
ATOM 678 C C . ARG A 1 88 ? 3.084 -11.088 -15.641 1.00 88.62 88 ARG A C 1
ATOM 680 O O . ARG A 1 88 ? 4.259 -11.054 -16.008 1.00 88.62 88 ARG A O 1
ATOM 687 N N . PRO A 1 89 ? 2.076 -11.050 -16.533 1.00 90.69 89 PRO A N 1
ATOM 688 C CA . PRO A 1 89 ? 2.330 -11.018 -17.970 1.00 90.69 89 PRO A CA 1
ATOM 689 C C . PRO A 1 89 ? 3.176 -9.804 -18.375 1.00 90.69 89 PRO A C 1
ATOM 691 O O . PRO A 1 89 ? 2.785 -8.655 -18.151 1.00 90.69 89 PRO A O 1
ATOM 694 N N . VAL A 1 90 ? 4.335 -10.061 -18.986 1.00 93.69 90 VAL A N 1
ATOM 695 C CA . VAL A 1 90 ? 5.265 -9.034 -19.474 1.00 93.69 90 VAL A CA 1
ATOM 696 C C . VAL A 1 90 ? 5.281 -9.043 -20.998 1.00 93.69 90 VAL A C 1
ATOM 698 O O . VAL A 1 90 ? 5.478 -10.082 -21.618 1.00 93.69 90 VAL A O 1
ATOM 701 N N . HIS A 1 91 ? 5.108 -7.876 -21.615 1.00 93.19 91 HIS A N 1
ATOM 702 C CA . HIS A 1 91 ? 5.136 -7.723 -23.071 1.00 93.19 91 HIS A CA 1
ATOM 703 C C . HIS A 1 91 ? 6.548 -7.450 -23.592 1.00 93.19 91 HIS A C 1
ATOM 705 O O . HIS A 1 91 ? 6.956 -7.974 -24.631 1.00 93.19 91 HIS A O 1
ATOM 711 N N . ARG A 1 92 ? 7.306 -6.612 -22.878 1.00 96.19 92 ARG A N 1
ATOM 712 C CA . ARG A 1 92 ? 8.641 -6.178 -23.298 1.00 96.19 92 ARG A CA 1
ATOM 713 C C . ARG A 1 92 ? 9.500 -5.789 -22.104 1.00 96.19 92 ARG A C 1
ATOM 715 O O . ARG A 1 92 ? 9.000 -5.220 -21.137 1.00 96.19 92 ARG A O 1
ATOM 722 N N . ILE A 1 93 ? 10.799 -6.057 -22.188 1.00 97.00 93 ILE A N 1
ATOM 723 C CA . ILE A 1 93 ? 11.796 -5.687 -21.182 1.00 97.00 93 ILE A CA 1
ATOM 724 C C . ILE A 1 93 ? 12.922 -4.912 -21.859 1.00 97.00 93 ILE A C 1
ATOM 726 O O . ILE A 1 93 ? 13.513 -5.382 -22.827 1.00 97.00 93 ILE A O 1
ATOM 730 N N . TRP A 1 94 ? 13.258 -3.756 -21.300 1.00 97.75 94 TRP A N 1
ATOM 731 C CA . TRP A 1 94 ? 14.445 -2.979 -21.626 1.00 97.75 94 TRP A CA 1
ATOM 732 C C . TRP A 1 94 ? 15.421 -3.031 -20.457 1.00 97.75 94 TRP A C 1
ATOM 734 O O . TRP A 1 94 ? 15.086 -2.643 -19.335 1.00 97.75 94 TRP A O 1
ATOM 744 N N . CYS A 1 95 ? 16.647 -3.471 -20.702 1.00 97.12 95 CYS A N 1
ATOM 745 C CA . CYS A 1 95 ? 17.687 -3.509 -19.679 1.00 97.12 95 CYS A CA 1
ATOM 746 C C . CYS A 1 95 ? 19.013 -2.979 -20.215 1.00 97.12 95 CYS A C 1
ATOM 748 O O . CYS A 1 95 ? 19.274 -3.037 -21.411 1.00 97.12 95 CYS A O 1
ATOM 750 N N . THR A 1 96 ? 19.874 -2.473 -19.338 1.00 96.94 96 THR A N 1
ATOM 751 C CA . THR A 1 96 ? 21.254 -2.174 -19.735 1.00 96.94 96 THR A CA 1
ATOM 752 C C . THR A 1 96 ? 22.062 -3.469 -19.871 1.00 96.94 96 THR A C 1
ATOM 754 O O . THR A 1 96 ? 21.682 -4.487 -19.275 1.00 96.94 96 THR A O 1
ATOM 757 N N . PRO A 1 97 ? 23.186 -3.461 -20.610 1.00 94.38 97 PRO A N 1
ATOM 758 C CA . PRO A 1 97 ? 24.060 -4.628 -20.701 1.00 94.38 97 PRO A CA 1
ATOM 759 C C . PRO A 1 97 ? 24.481 -5.152 -19.320 1.00 94.38 97 PRO A C 1
ATOM 761 O O . PRO A 1 97 ? 24.400 -6.349 -19.057 1.00 94.38 97 PRO A O 1
ATOM 764 N N . GLU A 1 98 ? 24.820 -4.268 -18.375 1.00 93.56 98 GLU A N 1
ATOM 765 C CA . GLU A 1 98 ? 25.231 -4.669 -17.021 1.00 93.56 98 GLU A CA 1
ATOM 766 C C . GLU A 1 98 ? 24.096 -5.361 -16.258 1.00 93.56 98 GLU A C 1
ATOM 768 O O . GLU A 1 98 ? 24.311 -6.329 -15.527 1.00 93.56 98 GLU A O 1
ATOM 773 N N . MET A 1 99 ? 22.867 -4.873 -16.440 1.00 93.94 99 MET A N 1
ATOM 774 C CA . MET A 1 99 ? 21.683 -5.432 -15.802 1.00 93.94 99 MET A CA 1
ATOM 775 C C . MET A 1 99 ? 21.356 -6.826 -16.350 1.00 93.94 99 MET A C 1
ATOM 777 O O . MET A 1 99 ? 21.024 -7.737 -15.591 1.00 93.94 99 MET A O 1
ATOM 781 N N . ARG A 1 100 ? 21.510 -7.028 -17.660 1.00 90.94 100 ARG A N 1
ATOM 782 C CA . ARG A 1 100 ? 21.244 -8.313 -18.316 1.00 90.94 100 ARG A CA 1
ATOM 783 C C . ARG A 1 100 ? 22.094 -9.459 -17.768 1.00 90.94 100 ARG A C 1
ATOM 785 O O . ARG A 1 100 ? 21.605 -10.581 -17.645 1.00 90.94 100 ARG A O 1
ATOM 792 N N . PHE A 1 101 ? 23.354 -9.176 -17.444 1.00 90.69 101 PHE A N 1
ATOM 793 C CA . PHE A 1 101 ? 24.306 -10.170 -16.944 1.00 90.69 101 PHE A CA 1
ATOM 794 C C . PHE A 1 101 ? 24.379 -10.241 -15.416 1.00 90.69 101 PHE A C 1
ATOM 796 O O . PHE A 1 101 ? 25.157 -11.027 -14.875 1.00 90.69 101 PHE A O 1
ATOM 803 N N . GLN A 1 102 ? 23.560 -9.470 -14.694 1.00 93.62 102 GLN A N 1
ATOM 804 C CA . GLN A 1 102 ? 23.531 -9.561 -13.240 1.00 93.62 102 GLN A CA 1
ATOM 805 C C . GLN A 1 102 ? 23.026 -10.954 -12.812 1.00 93.62 102 GLN A C 1
ATOM 807 O O . GLN A 1 102 ? 21.945 -11.352 -13.248 1.00 93.62 102 GLN A O 1
ATOM 812 N N . PRO A 1 103 ? 23.722 -11.682 -11.911 1.00 88.88 103 PRO A N 1
ATOM 813 C CA . PRO A 1 103 ? 23.408 -13.084 -11.608 1.00 88.88 103 PRO A CA 1
ATOM 814 C C . PRO A 1 103 ? 21.946 -13.359 -11.234 1.00 88.88 103 PRO A C 1
ATOM 816 O O . PRO A 1 103 ? 21.382 -14.355 -11.671 1.00 88.88 103 PRO A O 1
ATOM 819 N N . ARG A 1 104 ? 21.314 -12.452 -10.474 1.00 86.62 104 ARG A N 1
ATOM 820 C CA . ARG A 1 104 ? 19.899 -12.569 -10.079 1.00 86.62 104 ARG A CA 1
ATOM 821 C C . ARG A 1 104 ? 18.919 -12.427 -11.246 1.00 86.62 104 ARG A C 1
ATOM 823 O O . ARG A 1 104 ? 17.875 -13.058 -11.231 1.00 86.62 104 ARG A O 1
ATOM 830 N N . PHE A 1 105 ? 19.241 -11.601 -12.238 1.00 92.25 105 PHE A N 1
ATOM 831 C CA . PHE A 1 105 ? 18.353 -11.319 -13.369 1.00 92.25 105 PHE A CA 1
ATOM 832 C C . PHE A 1 105 ? 18.640 -12.183 -14.587 1.00 92.25 105 PHE A C 1
ATOM 834 O O . PHE A 1 105 ? 17.750 -12.378 -15.407 1.00 92.25 105 PHE A O 1
ATOM 841 N N . LEU A 1 106 ? 19.853 -12.721 -14.705 1.00 92.69 106 LEU A N 1
ATOM 842 C CA . LEU A 1 106 ? 20.256 -13.525 -15.852 1.00 92.69 106 LEU A CA 1
ATOM 843 C C . LEU A 1 106 ? 19.289 -14.689 -16.102 1.00 92.69 106 LEU A C 1
ATOM 845 O O . LEU A 1 106 ? 18.921 -14.941 -17.247 1.00 92.69 106 LEU A O 1
ATOM 849 N N . GLN A 1 107 ? 18.876 -15.385 -15.040 1.00 92.56 107 GLN A N 1
ATOM 850 C CA . GLN A 1 107 ? 17.922 -16.486 -15.144 1.00 92.56 107 GLN A CA 1
ATOM 851 C C . GLN A 1 107 ? 16.512 -15.984 -15.484 1.00 92.56 107 GLN A C 1
ATOM 853 O O . GLN A 1 107 ? 15.961 -16.410 -16.496 1.00 92.56 107 GLN A O 1
ATOM 858 N N . LEU A 1 108 ? 15.990 -15.008 -14.734 1.00 93.50 108 LEU A N 1
ATOM 859 C CA . LEU A 1 108 ? 14.652 -14.442 -14.954 1.00 93.50 108 LEU A CA 1
ATOM 860 C C . LEU A 1 108 ? 14.468 -13.892 -16.380 1.00 93.50 108 LEU A C 1
ATOM 862 O O . LEU A 1 108 ? 13.445 -14.115 -17.019 1.00 93.50 108 LEU A O 1
ATOM 866 N N . LEU A 1 109 ? 15.477 -13.204 -16.924 1.00 94.12 109 LEU A N 1
ATOM 867 C CA . LEU A 1 109 ? 15.429 -12.653 -18.281 1.00 94.12 109 LEU A CA 1
ATOM 868 C C . LEU A 1 109 ? 15.544 -13.732 -19.365 1.00 94.12 109 LEU A C 1
ATOM 870 O O . LEU A 1 109 ? 15.000 -13.559 -20.456 1.00 94.12 109 LEU A O 1
ATOM 874 N N . ARG A 1 110 ? 16.256 -14.836 -19.098 1.00 92.88 110 ARG A N 1
ATOM 875 C CA . ARG A 1 110 ? 16.299 -15.993 -20.007 1.00 92.88 110 ARG A CA 1
ATOM 876 C C . ARG A 1 110 ? 14.956 -16.706 -20.042 1.00 92.88 110 ARG A C 1
ATOM 878 O O . ARG A 1 110 ? 14.486 -17.012 -21.132 1.00 92.88 110 ARG A O 1
ATOM 885 N N . GLU A 1 111 ? 14.348 -16.913 -18.879 1.00 92.50 111 GLU A N 1
ATOM 886 C CA . GLU A 1 111 ? 13.019 -17.510 -18.744 1.00 92.50 111 GLU A CA 1
ATOM 887 C C . GLU A 1 111 ? 11.973 -16.649 -19.460 1.00 92.50 111 GLU A C 1
ATOM 889 O O . GLU A 1 111 ? 11.293 -17.146 -20.358 1.00 92.50 111 GLU A O 1
ATOM 894 N N . ALA A 1 112 ? 11.948 -15.337 -19.202 1.00 93.06 112 ALA A N 1
ATOM 895 C CA . ALA A 1 112 ? 11.070 -14.401 -19.906 1.00 93.06 112 ALA A CA 1
ATOM 896 C C . ALA A 1 112 ? 11.274 -14.449 -21.431 1.00 93.06 112 ALA A C 1
ATOM 898 O O . ALA A 1 112 ? 10.312 -14.575 -22.187 1.00 93.06 112 ALA A O 1
ATOM 899 N N . LYS A 1 113 ? 12.531 -14.425 -21.901 1.00 93.62 113 LYS A N 1
ATOM 900 C CA . LYS A 1 113 ? 12.839 -14.522 -23.335 1.00 93.62 113 LYS A CA 1
ATOM 901 C C . LYS A 1 113 ? 12.373 -15.851 -23.940 1.00 93.62 113 LYS A C 1
ATOM 903 O O . LYS A 1 113 ? 11.876 -15.859 -25.062 1.00 93.62 113 LYS A O 1
ATOM 908 N N . SER A 1 114 ? 12.520 -16.963 -23.218 1.00 92.25 114 SER A N 1
ATOM 909 C CA . SER A 1 114 ? 12.038 -18.278 -23.666 1.00 92.25 114 SER A CA 1
ATOM 910 C C . SER A 1 114 ? 10.509 -18.369 -23.705 1.00 92.25 114 SER A C 1
ATOM 912 O O . SER A 1 114 ? 9.971 -19.067 -24.556 1.00 92.25 114 SER A O 1
ATOM 914 N N . GLY A 1 115 ? 9.820 -17.601 -22.855 1.00 89.81 115 GLY A N 1
ATOM 915 C CA . GLY A 1 115 ? 8.366 -17.433 -22.860 1.00 89.81 115 GLY A CA 1
ATOM 916 C C . GLY A 1 115 ? 7.839 -16.459 -23.921 1.00 89.81 115 GLY A C 1
ATOM 917 O O . GLY A 1 115 ? 6.661 -16.122 -23.892 1.00 89.81 115 GLY A O 1
ATOM 918 N N . GLY A 1 116 ? 8.687 -15.984 -24.841 1.00 91.25 116 GLY A N 1
ATOM 919 C CA . GLY A 1 116 ? 8.291 -15.099 -25.942 1.00 91.25 116 GLY A CA 1
ATOM 920 C C . GLY A 1 116 ? 8.346 -13.599 -25.631 1.00 91.25 116 GLY A C 1
ATOM 921 O O . GLY A 1 116 ? 7.966 -12.793 -26.477 1.00 91.25 116 GLY A O 1
ATOM 922 N N . VAL A 1 117 ? 8.848 -13.197 -24.457 1.00 95.12 117 VAL A N 1
ATOM 923 C CA . VAL A 1 117 ? 9.005 -11.777 -24.103 1.00 95.12 117 VAL A CA 1
ATOM 924 C C . VAL A 1 117 ? 10.190 -11.167 -24.853 1.00 95.12 117 VAL A C 1
ATOM 926 O O . VAL A 1 117 ? 11.301 -11.707 -24.849 1.00 95.12 117 VAL A O 1
ATOM 929 N N . LEU A 1 118 ? 9.990 -9.994 -25.461 1.00 95.44 118 LEU A N 1
ATOM 930 C CA . LEU A 1 118 ? 11.072 -9.266 -26.120 1.00 95.44 118 LEU A CA 1
ATOM 931 C C . LEU A 1 118 ? 11.979 -8.597 -25.077 1.00 95.44 118 LEU A C 1
ATOM 933 O O . LEU A 1 118 ? 11.542 -7.699 -24.358 1.00 95.44 118 LEU A O 1
ATOM 937 N N . VAL A 1 119 ? 13.244 -9.022 -25.009 1.00 96.12 119 VAL A N 1
ATOM 938 C CA . VAL A 1 119 ? 14.260 -8.457 -24.103 1.00 96.12 119 VAL A CA 1
ATOM 939 C C . VAL A 1 119 ? 15.303 -7.686 -24.914 1.00 96.12 119 VAL A C 1
ATOM 941 O O . VAL A 1 119 ? 16.126 -8.301 -25.595 1.00 96.12 119 VAL A O 1
ATOM 944 N N . GLU A 1 120 ? 15.271 -6.356 -24.822 1.00 96.38 120 GLU A N 1
ATOM 945 C CA . GLU A 1 120 ? 16.131 -5.418 -25.554 1.00 96.38 120 GLU A CA 1
ATOM 946 C C . GLU A 1 120 ? 17.210 -4.821 -24.640 1.00 96.38 120 GLU A C 1
ATOM 948 O O . GLU A 1 120 ? 16.934 -4.356 -23.530 1.00 96.38 120 GLU A O 1
ATOM 953 N N . GLU A 1 121 ? 18.450 -4.795 -25.128 1.00 96.31 121 GLU A N 1
ATOM 954 C CA . GLU A 1 121 ? 19.538 -4.058 -24.486 1.00 96.31 121 GLU A CA 1
ATOM 955 C C . GLU A 1 121 ? 19.513 -2.594 -24.933 1.00 96.31 121 GLU A C 1
ATOM 957 O O . GLU A 1 121 ? 19.502 -2.302 -26.128 1.00 96.31 121 GLU A O 1
ATOM 962 N N . VAL A 1 122 ? 19.494 -1.660 -23.982 1.00 97.00 122 VAL A N 1
ATOM 963 C CA . VAL A 1 122 ? 19.405 -0.221 -24.270 1.00 97.00 122 VAL A CA 1
ATOM 964 C C . VAL A 1 122 ? 20.323 0.609 -23.376 1.00 97.00 122 VAL A C 1
ATOM 966 O O . VAL A 1 122 ? 20.796 0.163 -22.330 1.00 97.00 122 VAL A O 1
ATOM 969 N N . THR A 1 123 ? 20.558 1.860 -23.772 1.00 96.81 123 THR A N 1
ATOM 970 C CA . THR A 1 123 ? 21.364 2.809 -22.994 1.00 96.81 123 THR A CA 1
ATOM 971 C C . THR A 1 123 ? 20.607 3.346 -21.775 1.00 96.81 123 THR A C 1
ATOM 973 O O . THR A 1 123 ? 19.375 3.406 -21.754 1.00 96.81 123 THR A O 1
ATOM 976 N N . TRP A 1 124 ? 21.346 3.833 -20.772 1.00 96.19 124 TRP A N 1
ATOM 977 C CA . TRP A 1 124 ? 20.774 4.541 -19.617 1.00 96.19 124 TRP A CA 1
ATOM 978 C C . TRP A 1 124 ? 19.881 5.718 -20.028 1.00 96.19 124 TRP A C 1
ATOM 980 O O . TRP A 1 124 ? 18.797 5.885 -19.478 1.00 96.19 124 TRP A O 1
ATOM 990 N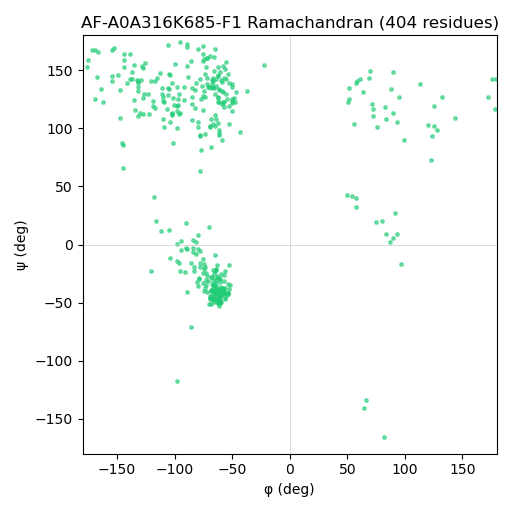 N . SER A 1 125 ? 20.304 6.492 -21.034 1.00 95.00 125 SER A N 1
ATOM 991 C CA . SER A 1 125 ? 19.525 7.619 -21.563 1.00 95.00 125 SER A CA 1
ATOM 992 C C . SER A 1 125 ? 18.170 7.165 -22.110 1.00 95.00 125 SER A C 1
ATOM 994 O O . SER A 1 125 ? 17.145 7.772 -21.806 1.00 95.00 125 SER A O 1
ATOM 996 N N . ARG A 1 126 ? 18.132 6.038 -22.836 1.00 94.50 126 ARG A N 1
ATOM 997 C CA . ARG A 1 126 ? 16.879 5.483 -23.356 1.00 94.50 126 ARG A CA 1
ATOM 998 C C . ARG A 1 126 ? 15.928 5.059 -22.237 1.00 94.50 126 ARG A C 1
ATOM 1000 O O . ARG A 1 126 ? 14.741 5.356 -22.316 1.00 94.50 126 ARG A O 1
ATOM 1007 N N . LEU A 1 127 ? 16.432 4.416 -21.184 1.00 95.44 127 LEU A N 1
ATOM 1008 C CA . LEU A 1 127 ? 15.616 4.072 -20.012 1.00 95.44 127 LEU A CA 1
ATOM 1009 C C . LEU A 1 127 ? 15.101 5.322 -19.282 1.00 95.44 127 LEU A C 1
ATOM 1011 O O . LEU A 1 127 ? 13.951 5.349 -18.842 1.00 95.44 127 LEU A O 1
ATOM 1015 N N . GLY A 1 128 ? 15.925 6.369 -19.194 1.00 94.19 128 GLY A N 1
ATOM 1016 C CA . GLY A 1 128 ? 15.524 7.673 -18.672 1.00 94.19 128 GLY A CA 1
ATOM 1017 C C . GLY A 1 128 ? 14.389 8.297 -19.485 1.00 94.19 128 GLY A C 1
ATOM 1018 O O . GLY A 1 128 ? 13.417 8.758 -18.898 1.00 94.19 128 GLY A O 1
ATOM 1019 N N . GLN A 1 129 ? 14.453 8.239 -20.818 1.00 93.00 129 GLN A N 1
ATOM 1020 C CA . GLN A 1 129 ? 13.371 8.706 -21.695 1.00 93.00 129 GLN A CA 1
ATOM 1021 C C . GLN A 1 129 ? 12.073 7.920 -21.471 1.00 93.00 129 GLN A C 1
ATOM 1023 O O . GLN A 1 129 ? 11.020 8.521 -21.293 1.00 93.00 129 GLN A O 1
ATOM 1028 N N . LEU A 1 130 ? 12.145 6.584 -21.418 1.00 92.19 130 LEU A N 1
ATOM 1029 C CA . LEU A 1 130 ? 10.971 5.724 -21.203 1.00 92.19 130 LEU A CA 1
ATOM 1030 C C . LEU A 1 130 ? 10.276 5.989 -19.860 1.00 92.19 130 LEU A C 1
ATOM 1032 O O . LEU A 1 130 ? 9.064 5.843 -19.742 1.00 92.19 130 LEU A O 1
ATOM 1036 N N . THR A 1 131 ? 11.046 6.369 -18.841 1.00 91.75 131 THR A N 1
ATOM 1037 C CA . THR A 1 131 ? 10.554 6.571 -17.471 1.00 91.75 131 THR A CA 1
ATOM 1038 C C . THR A 1 131 ? 10.424 8.040 -17.083 1.00 91.75 131 THR A C 1
ATOM 1040 O O . THR A 1 131 ? 10.258 8.348 -15.903 1.00 91.75 131 THR A O 1
ATOM 1043 N N . ASN A 1 132 ? 10.516 8.950 -18.055 1.00 90.69 132 ASN A N 1
ATOM 1044 C CA . ASN A 1 132 ? 10.465 10.394 -17.849 1.00 90.69 132 ASN A CA 1
ATOM 1045 C C . ASN A 1 132 ? 11.418 10.888 -16.733 1.00 90.69 132 ASN A C 1
ATOM 1047 O O . ASN A 1 132 ? 11.054 11.689 -15.874 1.00 90.69 132 ASN A O 1
ATOM 1051 N N . GLY A 1 133 ? 12.642 10.350 -16.712 1.00 90.56 133 GLY A N 1
ATOM 1052 C CA . GLY A 1 133 ? 13.697 10.699 -15.757 1.00 90.56 133 GLY A CA 1
ATOM 1053 C C . GLY A 1 133 ? 13.641 9.975 -14.406 1.00 90.56 133 GLY A C 1
ATOM 1054 O O . GLY A 1 133 ? 14.397 10.333 -13.502 1.00 90.56 133 GLY A O 1
ATOM 1055 N N . ALA A 1 134 ? 12.782 8.965 -14.226 1.00 90.56 134 ALA A N 1
ATOM 1056 C CA . ALA A 1 134 ? 12.706 8.232 -12.964 1.00 90.56 134 ALA A CA 1
ATOM 1057 C C . ALA A 1 134 ? 13.945 7.353 -12.692 1.00 90.56 134 ALA A C 1
ATOM 1059 O O . ALA A 1 134 ? 14.710 6.972 -13.578 1.00 90.56 134 ALA A O 1
ATOM 1060 N N . VAL A 1 135 ? 14.128 6.955 -11.429 1.00 92.38 135 VAL A N 1
ATOM 1061 C CA . VAL A 1 135 ? 15.245 6.092 -11.005 1.00 92.38 135 VAL A CA 1
ATOM 1062 C C . VAL A 1 135 ? 14.977 4.625 -11.388 1.00 92.38 135 VAL A C 1
ATOM 1064 O O . VAL A 1 135 ? 14.561 3.802 -10.564 1.00 92.38 135 VAL A O 1
ATOM 1067 N N . HIS A 1 136 ? 15.237 4.273 -12.645 1.00 94.25 136 HIS A N 1
ATOM 1068 C CA . HIS A 1 136 ? 14.967 2.948 -13.223 1.00 94.25 136 HIS A CA 1
ATOM 1069 C C . HIS A 1 136 ? 15.985 1.854 -12.843 1.00 94.25 136 HIS A C 1
ATOM 1071 O O . HIS A 1 136 ? 15.665 0.672 -12.883 1.00 94.25 136 HIS A O 1
ATOM 1077 N N . GLN A 1 137 ? 17.194 2.212 -12.391 1.00 94.12 137 GLN A N 1
ATOM 1078 C CA . GLN A 1 137 ? 18.232 1.261 -11.935 1.00 94.12 137 GLN A CA 1
ATOM 1079 C C . GLN A 1 137 ? 18.666 0.215 -12.980 1.00 94.12 137 GLN A C 1
ATOM 1081 O O . GLN A 1 137 ? 19.037 -0.899 -12.610 1.00 94.12 137 GLN A O 1
ATOM 1086 N N . GLY A 1 138 ? 18.639 0.589 -14.259 1.00 95.56 138 GLY A N 1
ATOM 1087 C CA . GLY A 1 138 ? 19.095 -0.255 -15.366 1.00 95.56 138 GLY A CA 1
ATOM 1088 C C . GLY A 1 138 ? 18.052 -1.216 -15.949 1.00 95.56 138 GLY A C 1
ATOM 1089 O O . GLY A 1 138 ? 18.394 -1.952 -16.869 1.00 95.56 138 GLY A O 1
ATOM 1090 N N . ILE A 1 139 ? 16.800 -1.204 -15.469 1.00 96.75 139 ILE A N 1
ATOM 1091 C CA . ILE A 1 139 ? 15.717 -2.042 -16.010 1.00 96.75 139 ILE A CA 1
ATOM 1092 C C . ILE A 1 139 ? 14.371 -1.315 -16.048 1.00 96.75 139 ILE A C 1
ATOM 1094 O O . ILE A 1 139 ? 14.000 -0.611 -15.104 1.00 96.75 139 ILE A O 1
ATOM 1098 N N . VAL A 1 140 ? 13.639 -1.521 -17.138 1.00 96.94 140 VAL A N 1
ATOM 1099 C CA . VAL A 1 140 ? 12.251 -1.102 -17.349 1.00 96.94 140 VAL A CA 1
ATOM 1100 C C . VAL A 1 140 ? 11.530 -2.248 -18.052 1.00 96.94 140 VAL A C 1
ATOM 1102 O O . VAL A 1 140 ? 12.108 -2.910 -18.908 1.00 96.94 140 VAL A O 1
ATOM 1105 N N . MET A 1 141 ? 10.273 -2.491 -17.718 1.00 95.12 141 MET A N 1
ATOM 1106 C CA . MET A 1 141 ? 9.437 -3.469 -18.405 1.00 95.12 141 MET A CA 1
ATOM 1107 C C . MET A 1 141 ? 8.048 -2.909 -18.644 1.00 95.12 141 MET A C 1
ATOM 1109 O O . MET A 1 141 ? 7.549 -2.121 -17.848 1.00 95.12 141 MET A O 1
ATOM 1113 N N . GLN A 1 142 ? 7.440 -3.338 -19.738 1.00 94.88 142 GLN A N 1
ATOM 1114 C CA . GLN A 1 142 ? 6.037 -3.121 -20.035 1.00 94.88 142 GLN A CA 1
ATOM 1115 C C . GLN A 1 142 ? 5.276 -4.381 -19.637 1.00 94.88 142 GLN A C 1
ATOM 1117 O O . GLN A 1 142 ? 5.512 -5.448 -20.210 1.00 94.88 142 GLN A O 1
ATOM 1122 N N . ALA A 1 143 ? 4.399 -4.266 -18.648 1.00 91.50 143 ALA A N 1
ATOM 1123 C CA . ALA A 1 143 ? 3.649 -5.385 -18.093 1.00 91.50 143 ALA A CA 1
ATOM 1124 C C . ALA A 1 143 ? 2.146 -5.099 -18.129 1.00 91.50 143 ALA A C 1
ATOM 1126 O O . ALA A 1 143 ? 1.724 -3.942 -18.117 1.00 91.50 143 ALA A O 1
ATOM 1127 N N . ALA A 1 144 ? 1.335 -6.156 -18.134 1.00 88.25 144 ALA A N 1
ATOM 1128 C CA . ALA A 1 144 ? -0.110 -6.033 -17.965 1.00 88.25 144 ALA A CA 1
ATOM 1129 C C . ALA A 1 144 ? -0.438 -5.276 -16.669 1.00 88.25 144 ALA A C 1
ATOM 1131 O O . ALA A 1 144 ? 0.380 -5.240 -15.750 1.00 88.25 144 ALA A O 1
ATOM 1132 N N . ALA A 1 145 ? -1.620 -4.664 -16.566 1.00 85.00 145 ALA A N 1
ATOM 1133 C CA . ALA A 1 145 ? -2.050 -3.998 -15.335 1.00 85.00 145 ALA A CA 1
ATOM 1134 C C . ALA A 1 145 ? -2.023 -4.964 -14.133 1.00 85.00 145 ALA A C 1
ATOM 1136 O O . ALA A 1 145 ? -2.178 -6.168 -14.301 1.00 85.00 145 ALA A O 1
ATOM 1137 N N . ALA A 1 146 ? -1.801 -4.435 -12.927 1.00 82.19 146 ALA A N 1
ATOM 1138 C CA . ALA A 1 146 ? -1.833 -5.256 -11.721 1.00 82.19 146 ALA A CA 1
ATOM 1139 C C . ALA A 1 146 ? -3.258 -5.776 -11.501 1.00 82.19 146 ALA A C 1
ATOM 1141 O O . ALA A 1 146 ? -4.214 -4.997 -11.601 1.00 82.19 146 ALA A O 1
ATOM 1142 N N . ASP A 1 147 ? -3.386 -7.062 -11.185 1.00 84.94 147 ASP A N 1
ATOM 1143 C CA . ASP A 1 147 ? -4.683 -7.664 -10.911 1.00 84.94 147 ASP A CA 1
ATOM 1144 C C . ASP A 1 147 ? -5.315 -7.047 -9.662 1.00 84.94 147 ASP A C 1
ATOM 1146 O O . ASP A 1 147 ? -4.649 -6.715 -8.676 1.00 84.94 147 ASP A O 1
ATOM 1150 N N . THR A 1 148 ? -6.633 -6.875 -9.709 1.00 91.06 148 THR A N 1
ATOM 1151 C CA . THR A 1 148 ? -7.402 -6.319 -8.596 1.00 91.06 148 THR A CA 1
ATOM 1152 C C . THR A 1 148 ? -8.624 -7.171 -8.325 1.00 91.06 148 THR A C 1
ATOM 1154 O O . THR A 1 148 ? -9.286 -7.614 -9.260 1.00 91.06 148 THR A O 1
ATOM 1157 N N . LEU A 1 149 ? -8.952 -7.330 -7.050 1.00 92.94 149 LEU A N 1
ATOM 1158 C CA . LEU A 1 149 ? -10.134 -8.043 -6.591 1.00 92.94 149 LEU A CA 1
ATOM 1159 C C . LEU A 1 149 ? -11.364 -7.136 -6.551 1.00 92.94 149 LEU A C 1
ATOM 1161 O O . LEU A 1 149 ? -11.273 -5.910 -6.406 1.00 92.94 149 LEU A O 1
ATOM 1165 N N . ASP A 1 150 ? -12.536 -7.757 -6.604 1.00 94.44 150 ASP A N 1
ATOM 1166 C CA . ASP A 1 150 ? -13.716 -7.162 -5.995 1.00 94.44 150 ASP A CA 1
ATOM 1167 C C . ASP A 1 150 ? -13.660 -7.315 -4.461 1.00 94.44 150 ASP A C 1
ATOM 1169 O O . ASP A 1 150 ? -12.872 -8.079 -3.901 1.00 94.44 150 ASP A O 1
ATOM 1173 N N . LEU A 1 151 ? -14.486 -6.541 -3.757 1.00 96.12 151 LEU A N 1
ATOM 1174 C CA . LEU A 1 151 ? -14.488 -6.547 -2.296 1.00 96.12 151 LEU A CA 1
ATOM 1175 C C . LEU A 1 151 ? -14.970 -7.881 -1.701 1.00 96.12 151 LEU A C 1
ATOM 1177 O O . LEU A 1 151 ? -14.455 -8.279 -0.662 1.00 96.12 151 LEU A O 1
ATOM 1181 N N . GLY A 1 152 ? -15.944 -8.543 -2.330 1.00 95.31 152 GLY A N 1
ATOM 1182 C CA . GLY A 1 152 ? -16.507 -9.804 -1.843 1.00 95.31 152 GLY A CA 1
ATOM 1183 C C . GLY A 1 152 ? -15.472 -10.920 -1.891 1.00 95.31 152 GLY A C 1
ATOM 1184 O O . GLY A 1 152 ? -15.190 -11.522 -0.865 1.00 95.31 152 GLY A O 1
ATOM 1185 N N . THR A 1 153 ? -14.793 -11.080 -3.027 1.00 94.88 153 THR A N 1
ATOM 1186 C CA . THR A 1 153 ? -13.709 -12.055 -3.199 1.00 94.88 153 THR A CA 1
ATOM 1187 C C . THR A 1 153 ? -12.577 -11.834 -2.188 1.00 94.88 153 THR A C 1
ATOM 1189 O O . THR A 1 153 ? -12.030 -12.793 -1.644 1.00 94.88 153 THR A O 1
ATOM 1192 N N . LEU A 1 154 ? -12.238 -10.573 -1.879 1.00 95.94 154 LEU A N 1
ATOM 1193 C CA . LEU A 1 154 ? -11.249 -10.272 -0.838 1.00 95.94 154 LEU A CA 1
ATOM 1194 C C . LEU A 1 154 ? -11.727 -10.705 0.559 1.00 95.94 154 LEU A C 1
ATOM 1196 O O . LEU A 1 154 ? -10.930 -11.235 1.332 1.00 95.94 154 LEU A O 1
ATOM 1200 N N . ILE A 1 155 ? -12.998 -10.462 0.887 1.00 95.31 155 ILE A N 1
ATOM 1201 C CA . ILE A 1 155 ? -13.608 -10.851 2.167 1.00 95.31 155 ILE A CA 1
ATOM 1202 C C . ILE A 1 155 ? -13.670 -12.373 2.287 1.00 95.31 155 ILE A C 1
ATOM 1204 O O . ILE A 1 155 ? -13.259 -12.911 3.311 1.00 95.31 155 ILE A O 1
ATOM 1208 N N . ASP A 1 156 ? -14.122 -13.064 1.244 1.00 93.88 156 ASP A N 1
ATOM 1209 C CA . ASP A 1 156 ? -14.238 -14.522 1.223 1.00 93.88 156 ASP A CA 1
ATOM 1210 C C . ASP A 1 156 ? -12.869 -15.174 1.419 1.00 93.88 156 ASP A C 1
ATOM 1212 O O . ASP A 1 156 ? -12.686 -15.965 2.341 1.00 93.88 156 ASP A O 1
ATOM 1216 N N . GLY A 1 157 ? -11.855 -14.729 0.671 1.00 92.06 157 GLY A N 1
ATOM 1217 C CA . GLY A 1 157 ? -10.494 -15.222 0.871 1.00 92.06 157 GLY A CA 1
ATOM 1218 C C . GLY A 1 157 ? -9.904 -14.862 2.241 1.00 92.06 157 GLY A C 1
ATOM 1219 O O . GLY A 1 157 ? -8.980 -15.532 2.692 1.00 92.06 157 GLY A O 1
ATOM 1220 N N . CYS A 1 158 ? -10.421 -13.831 2.923 1.00 93.62 158 CYS A N 1
ATOM 1221 C CA . CYS A 1 158 ? -10.050 -13.535 4.307 1.00 93.62 158 CYS A CA 1
ATOM 1222 C C . CYS A 1 158 ? -10.747 -14.446 5.327 1.00 93.62 158 CYS A C 1
ATOM 1224 O O . CYS A 1 158 ? -10.186 -14.686 6.392 1.00 93.62 158 CYS A O 1
ATOM 1226 N N . ARG A 1 159 ? -11.959 -14.936 5.038 1.00 89.75 159 ARG A N 1
ATOM 1227 C CA . ARG A 1 159 ? -12.705 -15.856 5.917 1.00 89.75 159 ARG A CA 1
ATOM 1228 C C . ARG A 1 159 ? -12.016 -17.213 6.029 1.00 89.75 159 ARG A C 1
ATOM 1230 O O . ARG A 1 159 ? -12.084 -17.839 7.083 1.00 89.75 159 ARG A O 1
ATOM 1237 N N . ASP A 1 160 ? -11.323 -17.617 4.971 1.00 87.50 160 ASP A N 1
ATOM 1238 C CA . ASP A 1 160 ? -10.567 -18.869 4.909 1.00 87.50 160 ASP A CA 1
ATOM 1239 C C . ASP A 1 160 ? -9.202 -18.788 5.614 1.00 87.50 160 ASP A C 1
ATOM 1241 O O . ASP A 1 160 ? -8.482 -19.786 5.722 1.00 87.50 160 ASP A O 1
ATOM 1245 N N . LEU A 1 161 ? -8.827 -17.609 6.121 1.00 86.00 161 LEU A N 1
ATOM 1246 C CA . LEU A 1 161 ? -7.604 -17.437 6.891 1.00 86.00 161 LEU A CA 1
ATOM 1247 C C . LEU A 1 161 ? -7.798 -18.015 8.295 1.00 86.00 161 LEU A C 1
ATOM 1249 O O . LEU A 1 161 ? -8.709 -17.647 9.031 1.00 86.00 161 LEU A O 1
ATOM 1253 N N . GLY A 1 162 ? -6.881 -18.886 8.714 1.00 85.12 162 GLY A N 1
ATOM 1254 C CA . GLY A 1 162 ? -6.832 -19.419 10.081 1.00 85.12 162 GLY A CA 1
ATOM 1255 C C . GLY A 1 162 ? -6.416 -18.395 11.149 1.00 85.12 162 GLY A C 1
ATOM 1256 O O . GLY A 1 162 ? -6.040 -18.794 12.250 1.00 85.12 162 GLY A O 1
ATOM 1257 N N . GLU A 1 163 ? -6.436 -17.097 10.835 1.00 90.50 163 GLU A N 1
ATOM 1258 C CA . GLU A 1 163 ? -6.065 -15.995 11.720 1.00 90.50 163 GLU A CA 1
ATOM 1259 C C . GLU A 1 163 ? -6.951 -14.755 11.489 1.00 90.50 163 GLU A C 1
ATOM 1261 O O . GLU A 1 163 ? -7.565 -14.628 10.428 1.00 90.50 163 GLU A O 1
ATOM 1266 N N . PRO A 1 164 ? -7.052 -13.827 12.463 1.00 92.94 164 PRO A N 1
ATOM 1267 C CA . PRO A 1 164 ? -7.871 -12.631 12.304 1.00 92.94 164 PRO A CA 1
ATOM 1268 C C . PRO A 1 164 ? -7.377 -11.740 11.147 1.00 92.94 164 PRO A C 1
ATOM 1270 O O . PRO A 1 164 ? -6.228 -11.289 11.175 1.00 92.94 164 PRO A O 1
ATOM 1273 N N . PRO A 1 165 ? -8.225 -11.431 10.150 1.00 96.12 165 PRO A N 1
ATOM 1274 C CA . PRO A 1 165 ? -7.809 -10.662 8.989 1.00 96.12 165 PRO A CA 1
ATOM 1275 C C . PRO A 1 165 ? -7.575 -9.188 9.330 1.00 96.12 165 PRO A C 1
ATOM 1277 O O . PRO A 1 165 ? -8.317 -8.558 10.082 1.00 96.12 165 PRO A O 1
ATOM 1280 N N . LEU A 1 166 ? -6.559 -8.622 8.687 1.00 97.75 166 LEU A N 1
ATOM 1281 C CA . LEU A 1 166 ? -6.143 -7.225 8.794 1.00 97.75 166 LEU A CA 1
ATOM 1282 C C . LEU A 1 166 ? -6.188 -6.592 7.409 1.00 97.75 166 LEU A C 1
ATOM 1284 O O . LEU A 1 166 ? -5.386 -6.946 6.548 1.00 97.75 166 LEU A O 1
ATOM 1288 N N . LEU A 1 167 ? -7.096 -5.650 7.197 1.00 98.31 167 LEU A N 1
ATOM 1289 C CA . LEU A 1 167 ? -7.247 -4.938 5.934 1.00 98.31 167 LEU A CA 1
ATOM 1290 C C . LEU A 1 167 ? -6.876 -3.466 6.086 1.00 98.31 167 LEU A C 1
ATOM 1292 O O . LEU A 1 167 ? -7.106 -2.838 7.119 1.00 98.31 167 LEU A O 1
ATOM 1296 N N . MET A 1 168 ? -6.336 -2.900 5.015 1.00 98.31 168 MET A N 1
ATOM 1297 C CA . MET A 1 168 ? -6.093 -1.467 4.894 1.00 98.31 168 MET A CA 1
ATOM 1298 C C . MET A 1 168 ? -7.163 -0.838 4.012 1.00 98.31 168 MET A C 1
ATOM 1300 O O . MET A 1 168 ? -7.497 -1.393 2.974 1.00 98.31 168 MET A O 1
ATOM 1304 N N . ALA A 1 169 ? -7.663 0.339 4.370 1.00 98.31 169 ALA A N 1
ATOM 1305 C CA . ALA A 1 169 ? -8.592 1.111 3.552 1.00 98.31 169 ALA A CA 1
ATOM 1306 C C . ALA A 1 169 ? -8.062 2.537 3.379 1.00 98.31 169 ALA A C 1
ATOM 1308 O O . ALA A 1 169 ? -7.747 3.212 4.357 1.00 98.31 169 ALA A O 1
ATOM 1309 N N . LEU A 1 170 ? -7.934 3.005 2.138 1.00 97.94 170 LEU A N 1
ATOM 1310 C CA . LEU A 1 170 ? -7.318 4.307 1.859 1.00 97.94 170 LEU A CA 1
ATOM 1311 C C . LEU A 1 170 ? -8.354 5.327 1.404 1.00 97.94 170 LEU A C 1
ATOM 1313 O O . LEU A 1 170 ? -9.024 5.136 0.393 1.00 97.94 170 LEU A O 1
ATOM 1317 N N . ASP A 1 171 ? -8.448 6.438 2.127 1.00 97.00 171 ASP A N 1
ATOM 1318 C CA . ASP A 1 171 ? -9.360 7.537 1.829 1.00 97.00 171 ASP A CA 1
ATOM 1319 C C . ASP A 1 171 ? -8.580 8.754 1.330 1.00 97.00 171 ASP A C 1
ATOM 1321 O O . ASP A 1 171 ? -7.977 9.488 2.109 1.00 97.00 171 ASP A O 1
ATOM 1325 N N . GLY A 1 172 ? -8.574 8.978 0.016 1.00 94.31 172 GLY A N 1
ATOM 1326 C CA . GLY A 1 172 ? -7.962 10.183 -0.546 1.00 94.31 172 GLY A CA 1
ATOM 1327 C C . GLY A 1 172 ? -6.436 10.139 -0.687 1.00 94.31 172 GLY A C 1
ATOM 1328 O O . GLY A 1 172 ? -5.813 11.194 -0.771 1.00 94.31 172 GLY A O 1
ATOM 1329 N N . ILE A 1 173 ? -5.805 8.958 -0.706 1.00 96.31 173 ILE A N 1
ATOM 1330 C CA . ILE A 1 173 ? -4.354 8.837 -0.939 1.00 96.31 173 ILE A CA 1
ATOM 1331 C C . ILE A 1 173 ? -4.058 8.986 -2.434 1.00 96.31 173 ILE A C 1
ATOM 1333 O O . ILE A 1 173 ? -4.143 8.019 -3.188 1.00 96.31 173 ILE A O 1
ATOM 1337 N N . THR A 1 174 ? -3.728 10.201 -2.869 1.00 95.31 174 THR A N 1
ATOM 1338 C CA . THR A 1 174 ? -3.483 10.540 -4.284 1.00 95.31 174 THR A CA 1
ATOM 1339 C C . THR A 1 174 ? -2.013 10.567 -4.685 1.00 95.31 174 THR A C 1
ATOM 1341 O O . THR A 1 174 ? -1.719 10.584 -5.876 1.00 95.31 174 THR A O 1
ATOM 1344 N N . ASP A 1 175 ? -1.092 10.581 -3.723 1.00 94.56 175 ASP A N 1
ATOM 1345 C CA . ASP A 1 175 ? 0.346 10.551 -3.990 1.00 94.56 175 ASP A CA 1
ATOM 1346 C C . ASP A 1 175 ? 0.850 9.098 -4.175 1.00 94.56 175 ASP A C 1
ATOM 1348 O O . ASP A 1 175 ? 0.720 8.287 -3.247 1.00 94.56 175 ASP A O 1
ATOM 1352 N N . PRO A 1 176 ? 1.450 8.751 -5.335 1.00 93.81 176 PRO A N 1
ATOM 1353 C CA . PRO A 1 176 ? 2.029 7.430 -5.581 1.00 93.81 176 PRO A CA 1
ATOM 1354 C C . PRO A 1 176 ? 3.107 7.020 -4.574 1.00 93.81 176 PRO A C 1
ATOM 1356 O O . PRO A 1 176 ? 3.245 5.829 -4.287 1.00 93.81 176 PRO A O 1
ATOM 1359 N N . HIS A 1 177 ? 3.868 7.975 -4.029 1.00 94.62 177 HIS A N 1
ATOM 1360 C CA . HIS A 1 177 ? 4.917 7.663 -3.062 1.00 94.62 177 HIS A CA 1
ATOM 1361 C C . HIS A 1 177 ? 4.314 7.183 -1.736 1.00 94.62 177 HIS A C 1
ATOM 1363 O O . HIS A 1 177 ? 4.699 6.131 -1.223 1.00 94.62 177 HIS A O 1
ATOM 1369 N N . ASN A 1 178 ? 3.304 7.888 -1.224 1.00 96.25 178 ASN A N 1
ATOM 1370 C CA . ASN A 1 178 ? 2.539 7.442 -0.063 1.00 96.25 178 ASN A CA 1
ATOM 1371 C C . ASN A 1 178 ? 1.835 6.101 -0.283 1.00 96.25 178 ASN A C 1
ATOM 1373 O O . ASN A 1 178 ? 1.922 5.232 0.584 1.00 96.25 178 ASN A O 1
ATOM 1377 N N . LEU A 1 179 ? 1.175 5.900 -1.430 1.00 96.88 179 LEU A N 1
ATOM 1378 C CA . LEU A 1 179 ? 0.517 4.625 -1.728 1.00 96.88 179 LEU A CA 1
ATOM 1379 C C . LEU A 1 179 ? 1.526 3.468 -1.746 1.00 96.88 179 LEU A C 1
ATOM 1381 O O . LEU A 1 179 ? 1.308 2.458 -1.083 1.00 96.88 179 LEU A O 1
ATOM 1385 N N . GLY A 1 180 ? 2.651 3.626 -2.450 1.00 96.50 180 GLY A N 1
ATOM 1386 C CA . GLY A 1 180 ? 3.688 2.596 -2.520 1.00 96.50 180 GLY A CA 1
ATOM 1387 C C . GLY A 1 180 ? 4.313 2.291 -1.157 1.00 96.50 180 GLY A C 1
ATOM 1388 O O . GLY A 1 180 ? 4.527 1.125 -0.828 1.00 96.50 180 GLY A O 1
ATOM 1389 N N . ALA A 1 181 ? 4.552 3.315 -0.334 1.00 97.50 181 ALA A N 1
ATOM 1390 C CA . ALA A 1 181 ? 5.072 3.140 1.019 1.00 97.50 181 ALA A CA 1
ATOM 1391 C C . ALA A 1 181 ? 4.072 2.405 1.927 1.00 97.50 181 ALA A C 1
ATOM 1393 O O . ALA A 1 181 ? 4.466 1.489 2.646 1.00 97.50 181 ALA A O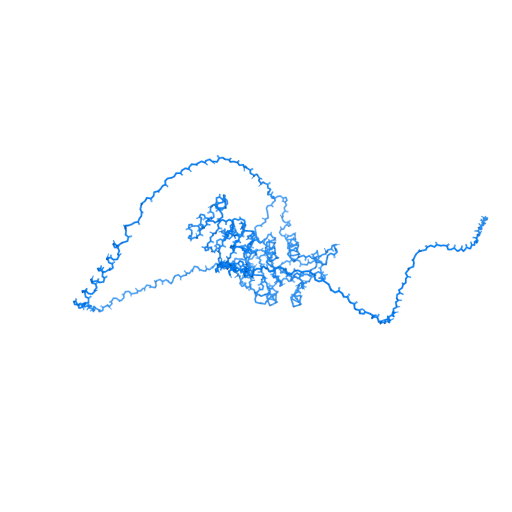 1
ATOM 1394 N N . ILE A 1 182 ? 2.779 2.741 1.844 1.00 97.94 182 ILE A N 1
ATOM 1395 C CA . ILE A 1 182 ? 1.721 2.039 2.581 1.00 97.94 182 ILE A CA 1
ATOM 1396 C C . ILE A 1 182 ? 1.626 0.581 2.138 1.00 97.94 182 ILE A C 1
ATOM 1398 O O . ILE A 1 182 ? 1.621 -0.291 2.997 1.00 97.94 182 ILE A O 1
ATOM 1402 N N . VAL A 1 183 ? 1.595 0.304 0.829 1.00 97.50 183 VAL A N 1
ATOM 1403 C CA . VAL A 1 183 ? 1.568 -1.067 0.286 1.00 97.50 183 VAL A CA 1
ATOM 1404 C C . VAL A 1 183 ? 2.754 -1.870 0.808 1.00 97.50 183 VAL A C 1
ATOM 1406 O O . VAL A 1 183 ? 2.572 -2.980 1.298 1.00 97.50 183 VAL A O 1
ATOM 1409 N N . ARG A 1 184 ? 3.959 -1.291 0.781 1.00 97.50 184 ARG A N 1
ATOM 1410 C CA . ARG A 1 184 ? 5.169 -1.942 1.291 1.00 97.50 184 ARG A CA 1
ATOM 1411 C C . ARG A 1 184 ? 5.093 -2.249 2.780 1.00 97.50 184 ARG A C 1
ATOM 1413 O O . ARG A 1 184 ? 5.444 -3.347 3.192 1.00 97.50 184 ARG A O 1
ATOM 1420 N N . SER A 1 185 ? 4.662 -1.287 3.593 1.00 98.00 185 SER A N 1
ATOM 1421 C CA . SER A 1 185 ? 4.522 -1.489 5.037 1.00 98.00 185 SER A CA 1
ATOM 1422 C C . SER A 1 185 ? 3.409 -2.478 5.373 1.00 98.00 185 SER A C 1
ATOM 1424 O O . SER A 1 185 ? 3.589 -3.305 6.258 1.00 98.00 185 SER A O 1
ATOM 1426 N N . ALA A 1 186 ? 2.284 -2.417 4.662 1.00 97.69 186 ALA A N 1
ATOM 1427 C CA . ALA A 1 186 ? 1.161 -3.336 4.804 1.00 97.69 186 ALA A CA 1
ATOM 1428 C C . ALA A 1 186 ? 1.574 -4.767 4.460 1.00 97.69 186 ALA A C 1
ATOM 1430 O O . ALA A 1 186 ? 1.292 -5.685 5.226 1.00 97.69 186 ALA A O 1
ATOM 1431 N N . GLU A 1 187 ? 2.293 -4.954 3.355 1.00 95.94 187 GLU A N 1
ATOM 1432 C CA . GLU A 1 187 ? 2.797 -6.263 2.961 1.00 95.94 187 GLU A CA 1
ATOM 1433 C C . GLU A 1 187 ? 3.765 -6.819 4.017 1.00 95.94 187 GLU A C 1
ATOM 1435 O O . GLU A 1 187 ? 3.512 -7.887 4.575 1.00 95.94 187 GLU A O 1
ATOM 1440 N N . ALA A 1 188 ? 4.780 -6.034 4.389 1.00 95.19 188 ALA A N 1
ATOM 1441 C CA . ALA A 1 188 ? 5.838 -6.462 5.300 1.00 95.19 188 ALA A CA 1
ATOM 1442 C C . ALA A 1 188 ? 5.375 -6.710 6.749 1.00 95.19 188 ALA A C 1
ATOM 1444 O O . ALA A 1 188 ? 6.002 -7.487 7.467 1.00 95.19 188 ALA A O 1
ATOM 1445 N N . LEU A 1 189 ? 4.317 -6.033 7.210 1.00 96.00 189 LEU A N 1
ATOM 1446 C CA . LEU A 1 189 ? 3.811 -6.146 8.588 1.00 96.00 189 LEU A CA 1
ATOM 1447 C C . LEU A 1 189 ? 2.623 -7.106 8.725 1.00 96.00 189 LEU A C 1
ATOM 1449 O O . LEU A 1 189 ? 2.132 -7.319 9.835 1.00 96.00 189 LEU A O 1
ATOM 1453 N N . GLY A 1 190 ? 2.197 -7.717 7.620 1.00 93.62 190 GLY A N 1
ATOM 1454 C CA . GLY A 1 190 ? 1.205 -8.782 7.632 1.00 93.62 190 GLY A CA 1
ATOM 1455 C C . GLY A 1 190 ? -0.249 -8.324 7.482 1.00 93.62 190 GLY A C 1
ATOM 1456 O O . GLY A 1 190 ? -1.160 -8.994 7.958 1.00 93.62 190 GLY A O 1
ATOM 1457 N N . ALA A 1 191 ? -0.506 -7.190 6.828 1.00 96.81 191 ALA A N 1
ATOM 1458 C CA . ALA A 1 191 ? -1.854 -6.901 6.341 1.00 96.81 191 ALA A CA 1
ATOM 1459 C C . ALA A 1 191 ? -2.218 -7.902 5.243 1.00 96.81 191 ALA A C 1
ATOM 1461 O O . ALA A 1 191 ? -1.366 -8.234 4.429 1.00 96.81 191 ALA A O 1
ATOM 1462 N N . HIS A 1 192 ? -3.471 -8.334 5.177 1.00 97.12 192 HIS A N 1
ATOM 1463 C CA . HIS A 1 192 ? -3.963 -9.372 4.271 1.00 97.12 192 HIS A CA 1
ATOM 1464 C C . HIS A 1 192 ? -4.479 -8.813 2.944 1.00 97.12 192 HIS A C 1
ATOM 1466 O O . HIS A 1 192 ? -4.456 -9.513 1.937 1.00 97.12 192 HIS A O 1
ATOM 1472 N N . GLY A 1 193 ? -4.883 -7.542 2.916 1.00 97.06 193 GLY A N 1
ATOM 1473 C CA . GLY A 1 193 ? -5.362 -6.892 1.702 1.00 97.06 193 GLY A CA 1
ATOM 1474 C C . GLY A 1 193 ? -5.526 -5.384 1.839 1.00 97.06 193 GLY A C 1
ATOM 1475 O O . GLY A 1 193 ? -5.496 -4.821 2.938 1.00 97.06 193 GLY A O 1
ATOM 1476 N N . LEU A 1 194 ? -5.698 -4.733 0.693 1.00 97.88 194 LEU A N 1
ATOM 1477 C CA . LEU A 1 194 ? -5.867 -3.291 0.555 1.00 97.88 194 LEU A CA 1
ATOM 1478 C C . LEU A 1 194 ? -7.178 -2.975 -0.168 1.00 97.88 194 LEU A C 1
ATOM 1480 O O . LEU A 1 194 ? -7.422 -3.472 -1.258 1.00 97.88 194 LEU A O 1
ATOM 1484 N N . VAL A 1 195 ? -7.988 -2.086 0.391 1.00 98.19 195 VAL A N 1
ATOM 1485 C CA . VAL A 1 195 ? -9.200 -1.541 -0.221 1.00 98.19 195 VAL A CA 1
ATOM 1486 C C . VAL A 1 195 ? -8.890 -0.141 -0.735 1.00 98.19 195 VAL A C 1
ATOM 1488 O O . VAL A 1 195 ? -8.637 0.789 0.039 1.00 98.19 195 VAL A O 1
ATOM 1491 N N . LEU A 1 196 ? -8.911 0.009 -2.058 1.00 96.62 196 LEU A N 1
ATOM 1492 C CA . LEU A 1 196 ? -8.554 1.241 -2.750 1.00 96.62 196 LEU A CA 1
ATOM 1493 C C . LEU A 1 196 ? -9.754 1.780 -3.547 1.00 96.62 196 LEU A C 1
ATOM 1495 O O . LEU A 1 196 ? -10.290 1.081 -4.410 1.00 96.62 196 LEU A O 1
ATOM 1499 N N . PRO A 1 197 ? -10.197 3.025 -3.316 1.00 95.81 197 PRO A N 1
ATOM 1500 C CA . PRO A 1 197 ? -11.227 3.644 -4.140 1.00 95.81 197 PRO A CA 1
ATOM 1501 C C . PRO A 1 197 ? -10.784 3.761 -5.602 1.00 95.81 197 PRO A C 1
ATOM 1503 O O . PRO A 1 197 ? -9.611 3.982 -5.877 1.00 95.81 197 PRO A O 1
ATOM 1506 N N . GLN A 1 198 ? -11.712 3.684 -6.554 1.00 93.19 198 GLN A N 1
ATOM 1507 C CA . GLN A 1 198 ? -11.406 3.893 -7.980 1.00 93.19 198 GLN A CA 1
ATOM 1508 C C . GLN A 1 198 ? -11.151 5.364 -8.343 1.00 93.19 198 GLN A C 1
ATOM 1510 O O . GLN A 1 198 ? -10.603 5.659 -9.401 1.00 93.19 198 GLN A O 1
ATOM 1515 N N . ARG A 1 199 ? -11.601 6.300 -7.500 1.00 91.62 199 ARG A N 1
ATOM 1516 C CA . ARG A 1 199 ? -11.466 7.747 -7.702 1.00 91.62 199 ARG A CA 1
ATOM 1517 C C . ARG A 1 199 ? -10.859 8.381 -6.463 1.00 91.62 199 ARG A C 1
ATOM 1519 O O . ARG A 1 199 ? -11.099 7.905 -5.358 1.00 91.62 199 ARG A O 1
ATOM 1526 N N . ARG A 1 200 ? -10.185 9.521 -6.650 1.00 89.00 200 ARG A N 1
ATOM 1527 C CA . ARG A 1 200 ? -9.486 10.248 -5.572 1.00 89.00 200 ARG A CA 1
ATOM 1528 C C . ARG A 1 200 ? -8.443 9.365 -4.875 1.00 89.00 200 ARG A C 1
ATOM 1530 O O . ARG A 1 200 ? -8.310 9.385 -3.659 1.00 89.00 200 ARG A O 1
ATOM 1537 N N . SER A 1 201 ? -7.733 8.576 -5.668 1.00 92.12 201 SER A N 1
ATOM 1538 C CA . SER A 1 201 ? -6.664 7.681 -5.241 1.00 92.12 201 SER A CA 1
ATOM 1539 C C . SER A 1 201 ? -5.572 7.652 -6.310 1.00 92.12 201 SER A C 1
ATOM 1541 O O . SER A 1 201 ? -5.843 7.901 -7.488 1.00 92.12 201 SER A O 1
ATOM 1543 N N . ALA A 1 202 ? -4.337 7.372 -5.903 1.00 91.88 202 ALA A N 1
ATOM 1544 C CA . ALA A 1 202 ? -3.262 7.070 -6.835 1.00 91.88 202 ALA A CA 1
ATOM 1545 C C . ALA A 1 202 ? -3.552 5.738 -7.548 1.00 91.88 202 ALA A C 1
ATOM 1547 O O . ALA A 1 202 ? -4.042 4.786 -6.937 1.00 91.88 202 ALA A O 1
ATOM 1548 N N . GLY A 1 203 ? -3.245 5.671 -8.844 1.00 90.69 203 GLY A N 1
ATOM 1549 C CA . GLY A 1 203 ? -3.298 4.421 -9.603 1.00 90.69 203 GLY A CA 1
ATOM 1550 C C . GLY A 1 203 ? -2.158 3.472 -9.223 1.00 90.69 203 GLY A C 1
ATOM 1551 O O . GLY A 1 203 ? -1.133 3.904 -8.701 1.00 90.69 203 GLY A O 1
ATOM 1552 N N . LEU A 1 204 ? -2.313 2.181 -9.528 1.00 91.31 204 LEU A N 1
ATOM 1553 C CA . LEU A 1 204 ? -1.274 1.157 -9.348 1.00 91.31 204 LEU A CA 1
ATOM 1554 C C . LEU A 1 204 ? -0.230 1.229 -10.482 1.00 91.31 204 LEU A C 1
ATOM 1556 O O . LEU A 1 204 ? -0.115 0.312 -11.289 1.00 91.31 204 LEU A O 1
ATOM 1560 N N . THR A 1 205 ? 0.482 2.354 -10.570 1.00 91.75 205 THR A N 1
ATOM 1561 C CA . THR A 1 205 ? 1.433 2.666 -11.654 1.00 91.75 205 THR A CA 1
ATOM 1562 C C . THR A 1 205 ? 2.855 2.181 -11.352 1.00 91.75 205 THR A C 1
ATOM 1564 O O . THR A 1 205 ? 3.174 1.794 -10.222 1.00 91.75 205 THR A O 1
ATOM 1567 N N . GLY A 1 206 ? 3.761 2.281 -12.332 1.00 91.06 206 GLY A N 1
ATOM 1568 C CA . GLY A 1 206 ? 5.189 1.993 -12.150 1.00 91.06 206 GLY A CA 1
ATOM 1569 C C . GLY A 1 206 ? 5.858 2.753 -11.005 1.00 91.06 206 GLY A C 1
ATOM 1570 O O . GLY A 1 206 ? 6.704 2.193 -10.308 1.00 91.06 206 GLY A O 1
ATOM 1571 N N . SER A 1 207 ? 5.431 3.990 -10.733 1.00 92.88 207 SER A N 1
ATOM 1572 C CA . SER A 1 207 ? 5.913 4.772 -9.587 1.00 92.88 207 SER A CA 1
ATOM 1573 C C . SER A 1 207 ? 5.542 4.113 -8.258 1.00 92.88 207 SER A C 1
ATOM 1575 O O . SER A 1 207 ? 6.381 4.020 -7.361 1.00 92.88 207 SER A O 1
ATOM 1577 N N . VAL A 1 208 ? 4.311 3.604 -8.142 1.00 94.44 208 VAL A N 1
ATOM 1578 C CA . VAL A 1 208 ? 3.860 2.858 -6.957 1.00 94.44 208 VAL A CA 1
ATOM 1579 C C . VAL A 1 208 ? 4.625 1.549 -6.842 1.00 94.44 208 VAL A C 1
ATOM 1581 O O . VAL A 1 208 ? 5.169 1.271 -5.778 1.00 94.44 208 VAL A O 1
ATOM 1584 N N . ALA A 1 209 ? 4.742 0.783 -7.931 1.00 93.62 209 ALA A N 1
ATOM 1585 C CA . ALA A 1 209 ? 5.484 -0.480 -7.951 1.00 93.62 209 ALA A CA 1
ATOM 1586 C C . ALA A 1 209 ? 6.949 -0.286 -7.521 1.00 93.62 209 ALA A C 1
ATOM 1588 O O . ALA A 1 209 ? 7.488 -1.050 -6.713 1.00 93.62 209 ALA A O 1
ATOM 1589 N N . LYS A 1 210 ? 7.578 0.795 -7.995 1.00 94.31 210 LYS A N 1
ATOM 1590 C CA . LYS A 1 210 ? 8.945 1.178 -7.649 1.00 94.31 210 LYS A CA 1
ATOM 1591 C C . LYS A 1 210 ? 9.118 1.432 -6.152 1.00 94.31 210 LYS A C 1
ATOM 1593 O O . LYS A 1 210 ? 10.090 0.947 -5.570 1.00 94.31 210 LYS A O 1
ATOM 1598 N N . VAL A 1 211 ? 8.215 2.201 -5.542 1.00 95.50 211 VAL A N 1
ATOM 1599 C CA . VAL A 1 211 ? 8.271 2.537 -4.107 1.00 95.50 211 VAL A CA 1
ATOM 1600 C C . VAL A 1 211 ? 7.874 1.336 -3.242 1.00 95.50 211 VAL A C 1
ATOM 1602 O O . VAL A 1 211 ? 8.507 1.084 -2.215 1.00 95.50 211 VAL A O 1
ATOM 1605 N N . ALA A 1 212 ? 6.894 0.550 -3.698 1.00 94.75 212 ALA A N 1
ATOM 1606 C CA . ALA A 1 212 ? 6.438 -0.678 -3.054 1.00 94.75 212 ALA A CA 1
ATOM 1607 C C . ALA A 1 212 ? 7.519 -1.772 -3.017 1.00 94.75 212 ALA A C 1
ATOM 1609 O O . ALA A 1 212 ? 7.465 -2.662 -2.173 1.00 94.75 212 ALA A O 1
ATOM 1610 N N . ALA A 1 213 ? 8.521 -1.690 -3.901 1.00 92.56 213 ALA A N 1
ATOM 1611 C CA . ALA A 1 213 ? 9.663 -2.600 -3.960 1.00 92.56 213 ALA A CA 1
ATOM 1612 C C . ALA A 1 213 ? 9.257 -4.084 -4.068 1.00 92.56 213 ALA A C 1
ATOM 1614 O O . ALA A 1 213 ? 9.861 -4.938 -3.428 1.00 92.56 213 ALA A O 1
ATOM 1615 N N . GLY A 1 214 ? 8.240 -4.369 -4.887 1.00 89.38 214 GLY A N 1
ATOM 1616 C CA . GLY A 1 214 ? 7.727 -5.721 -5.132 1.00 89.38 214 GLY A CA 1
ATOM 1617 C C . GLY A 1 214 ? 6.511 -6.114 -4.292 1.00 89.38 214 GLY A C 1
ATOM 1618 O O . GLY A 1 214 ? 5.762 -6.991 -4.699 1.00 89.38 214 GLY A O 1
ATOM 1619 N N . ALA A 1 215 ? 6.224 -5.398 -3.200 1.00 93.00 215 ALA A N 1
ATOM 1620 C CA . ALA A 1 215 ? 5.073 -5.684 -2.338 1.00 93.00 215 ALA A CA 1
ATOM 1621 C C . ALA A 1 215 ? 3.713 -5.662 -3.066 1.00 93.00 215 ALA A C 1
ATOM 1623 O O . ALA A 1 215 ? 2.771 -6.332 -2.648 1.00 93.00 215 ALA A O 1
ATOM 1624 N N . LEU A 1 216 ? 3.609 -4.910 -4.168 1.00 92.25 216 LEU A N 1
ATOM 1625 C CA . LEU A 1 216 ? 2.392 -4.826 -4.978 1.00 92.25 216 LEU A CA 1
ATOM 1626 C C . LEU A 1 216 ? 2.004 -6.170 -5.621 1.00 92.25 216 LEU A C 1
ATOM 1628 O O . LEU A 1 216 ? 0.826 -6.407 -5.844 1.00 92.25 216 LEU A O 1
ATOM 1632 N N . GLU A 1 217 ? 2.976 -7.049 -5.871 1.00 91.38 217 GLU A N 1
ATOM 1633 C CA . GLU A 1 217 ? 2.756 -8.375 -6.468 1.00 91.38 217 GLU A CA 1
ATOM 1634 C C . GLU A 1 217 ? 2.298 -9.417 -5.433 1.00 91.38 217 GLU A C 1
ATOM 1636 O O . GLU A 1 217 ? 1.959 -10.548 -5.776 1.00 91.38 217 GLU A O 1
ATOM 1641 N N . HIS A 1 218 ? 2.325 -9.064 -4.145 1.00 92.00 218 HIS A N 1
ATOM 1642 C CA . HIS A 1 218 ? 2.042 -9.987 -3.047 1.00 92.00 218 HIS A CA 1
ATOM 1643 C C . HIS A 1 218 ? 0.865 -9.550 -2.180 1.00 92.00 218 HIS A C 1
ATOM 1645 O O . HIS A 1 218 ? 0.276 -10.396 -1.520 1.00 92.00 218 HIS A O 1
ATOM 1651 N N . LEU A 1 219 ? 0.504 -8.264 -2.161 1.00 94.94 219 LEU A N 1
ATOM 1652 C CA . LEU A 1 219 ? -0.629 -7.739 -1.397 1.00 94.94 219 LEU A CA 1
ATOM 1653 C C . LEU A 1 219 ? -1.882 -7.629 -2.289 1.00 94.94 219 LEU A C 1
ATOM 1655 O O . LEU A 1 219 ? -1.914 -6.754 -3.153 1.00 94.94 219 LEU A O 1
ATOM 1659 N N . PRO A 1 220 ? -2.941 -8.430 -2.055 1.00 95.12 220 PRO A N 1
ATOM 1660 C CA . PRO A 1 220 ? -4.197 -8.313 -2.790 1.00 95.12 220 PRO A CA 1
ATOM 1661 C C . PRO A 1 220 ? -4.820 -6.921 -2.647 1.00 95.12 220 PRO A C 1
ATOM 1663 O O . PRO A 1 220 ? -4.960 -6.401 -1.535 1.00 95.12 220 PRO A O 1
ATOM 1666 N N . VAL A 1 221 ? -5.237 -6.329 -3.768 1.00 96.00 221 VAL A N 1
ATOM 1667 C CA . VAL A 1 221 ? -5.873 -5.004 -3.800 1.00 96.00 221 VAL A CA 1
ATOM 1668 C C . VAL A 1 221 ? -7.300 -5.119 -4.329 1.00 96.00 221 VAL A C 1
ATOM 1670 O O . VAL A 1 221 ? -7.504 -5.466 -5.488 1.00 96.00 221 VAL A O 1
ATOM 1673 N N . ALA A 1 222 ? -8.292 -4.773 -3.511 1.00 96.94 222 ALA A N 1
ATOM 1674 C CA . ALA A 1 222 ? -9.680 -4.639 -3.929 1.00 96.94 222 ALA A CA 1
ATOM 1675 C C . ALA A 1 222 ? -9.993 -3.201 -4.356 1.00 96.94 222 ALA A C 1
ATOM 1677 O O . ALA A 1 222 ? -9.814 -2.259 -3.574 1.00 96.94 222 ALA A O 1
ATOM 1678 N N . ARG A 1 223 ? -10.503 -3.013 -5.582 1.00 95.44 223 ARG A N 1
ATOM 1679 C CA . ARG A 1 223 ? -10.900 -1.681 -6.070 1.00 95.44 223 ARG A CA 1
ATOM 1680 C C . ARG A 1 223 ? -12.389 -1.428 -5.908 1.00 95.44 223 ARG A C 1
ATOM 1682 O O . ARG A 1 223 ? -13.216 -2.098 -6.517 1.00 95.44 223 ARG A O 1
ATOM 1689 N N . VAL A 1 224 ? -12.739 -0.392 -5.146 1.00 96.75 224 VAL A N 1
ATOM 1690 C CA . VAL A 1 224 ? -14.134 -0.084 -4.791 1.00 96.75 224 VAL A CA 1
ATOM 1691 C C . VAL A 1 224 ? -14.614 1.240 -5.377 1.00 96.75 224 VAL A C 1
ATOM 1693 O O . VAL A 1 224 ? -13.882 2.225 -5.444 1.00 96.75 224 VAL A O 1
ATOM 1696 N N . VAL A 1 225 ? -15.883 1.296 -5.782 1.00 95.81 225 VAL A N 1
ATOM 1697 C CA . VAL A 1 225 ? -16.493 2.535 -6.301 1.00 95.81 225 VAL A CA 1
ATOM 1698 C C . VAL A 1 225 ? -16.791 3.522 -5.168 1.00 95.81 225 VAL A C 1
ATOM 1700 O O . VAL A 1 225 ? -16.584 4.725 -5.312 1.00 95.81 225 VAL A O 1
ATOM 1703 N N . ASN A 1 226 ? -17.272 3.018 -4.029 1.00 96.06 226 ASN A N 1
ATOM 1704 C CA . ASN A 1 226 ? -17.634 3.820 -2.864 1.00 96.06 226 ASN A CA 1
ATOM 1705 C C . ASN A 1 226 ? -17.027 3.205 -1.600 1.00 96.06 226 ASN A C 1
ATOM 1707 O O . ASN A 1 226 ? -17.472 2.150 -1.150 1.00 96.06 226 ASN A O 1
ATOM 1711 N N . LEU A 1 227 ? -16.037 3.895 -1.031 1.00 97.38 227 LEU A N 1
ATOM 1712 C CA . LEU A 1 227 ? -15.330 3.448 0.166 1.00 97.38 227 LEU A CA 1
ATOM 1713 C C . LEU A 1 227 ? -16.258 3.283 1.370 1.00 97.38 227 LEU A C 1
ATOM 1715 O O . LEU A 1 227 ? -16.177 2.282 2.062 1.00 97.38 227 LEU A O 1
ATOM 1719 N N . ASN A 1 228 ? -17.174 4.221 1.597 1.00 97.31 228 ASN A N 1
ATOM 1720 C CA . ASN A 1 228 ? -18.060 4.192 2.763 1.00 97.31 228 ASN A CA 1
ATOM 1721 C C . ASN A 1 228 ? -18.976 2.964 2.747 1.00 97.31 228 ASN A C 1
ATOM 1723 O O . ASN A 1 228 ? -19.103 2.265 3.745 1.00 97.31 228 ASN A O 1
ATOM 1727 N N . ARG A 1 229 ? -19.528 2.633 1.572 1.00 97.31 229 ARG A N 1
ATOM 1728 C CA . ARG A 1 229 ? -20.319 1.407 1.392 1.00 97.31 229 ARG A CA 1
ATOM 1729 C C . ARG A 1 229 ? -19.470 0.146 1.592 1.00 97.31 229 ARG A C 1
ATOM 1731 O O . ARG A 1 229 ? -19.967 -0.847 2.118 1.00 97.31 229 ARG A O 1
ATOM 1738 N N . ALA A 1 230 ? -18.209 0.176 1.161 1.00 97.94 230 ALA A N 1
ATOM 1739 C CA . ALA A 1 230 ? -17.275 -0.921 1.396 1.00 97.94 230 ALA A CA 1
ATOM 1740 C C . ALA A 1 230 ? -16.992 -1.107 2.896 1.00 97.94 230 ALA A C 1
ATOM 1742 O O . ALA A 1 230 ? -17.031 -2.234 3.375 1.00 97.94 230 ALA A O 1
ATOM 1743 N N . LEU A 1 231 ? -16.795 -0.014 3.643 1.00 98.31 231 LEU A N 1
ATOM 1744 C CA . LEU A 1 231 ? -16.626 -0.048 5.098 1.00 98.31 231 LEU A CA 1
ATOM 1745 C C . LEU A 1 231 ? -17.867 -0.612 5.800 1.00 98.31 231 LEU A C 1
ATOM 1747 O O . LEU A 1 231 ? -17.721 -1.481 6.648 1.00 98.31 231 LEU A O 1
ATOM 1751 N N . ASP A 1 232 ? -19.077 -0.199 5.412 1.00 97.94 232 ASP A N 1
ATOM 1752 C CA . ASP A 1 232 ? -20.312 -0.782 5.964 1.00 97.94 232 ASP A CA 1
ATOM 1753 C C . ASP A 1 232 ? -20.418 -2.285 5.691 1.00 97.94 232 ASP A C 1
ATOM 1755 O O . ASP A 1 232 ? -20.824 -3.049 6.562 1.00 97.94 232 ASP A O 1
ATOM 1759 N N . SER A 1 233 ? -20.024 -2.715 4.490 1.00 97.69 233 SER A N 1
ATOM 1760 C CA . SER A 1 233 ? -20.018 -4.135 4.128 1.00 97.69 233 SER A CA 1
ATOM 1761 C C . SER A 1 233 ? -19.043 -4.904 5.018 1.00 97.69 233 SER A C 1
ATOM 1763 O O . SER A 1 233 ? -19.444 -5.867 5.653 1.00 97.69 233 SER A O 1
ATOM 1765 N N . LEU A 1 234 ? -17.808 -4.418 5.169 1.00 97.94 234 LEU A N 1
ATOM 1766 C CA . LEU A 1 234 ? -16.809 -5.014 6.063 1.00 97.94 234 LEU A CA 1
ATOM 1767 C C . LEU A 1 234 ? -17.308 -5.100 7.515 1.00 97.94 234 LEU A C 1
ATOM 1769 O O . LEU A 1 234 ? -17.122 -6.121 8.171 1.00 97.94 234 LEU A O 1
ATOM 1773 N N . LYS A 1 235 ? -18.008 -4.078 8.012 1.00 97.62 235 LYS A N 1
ATOM 1774 C CA . LYS A 1 235 ? -18.596 -4.107 9.361 1.00 97.62 235 LYS A CA 1
ATOM 1775 C C . LYS A 1 235 ? -19.660 -5.188 9.516 1.00 97.62 235 LYS A C 1
ATOM 1777 O O . LYS A 1 235 ? -19.680 -5.872 10.536 1.00 97.62 235 LYS A O 1
ATOM 1782 N N . ASN A 1 236 ? -20.514 -5.372 8.510 1.00 97.25 236 ASN A N 1
ATOM 1783 C CA . ASN A 1 236 ? -21.520 -6.438 8.518 1.00 97.25 236 ASN A CA 1
ATOM 1784 C C . ASN A 1 236 ? -20.883 -7.836 8.529 1.00 97.25 236 ASN A C 1
ATOM 1786 O O . ASN A 1 236 ? -21.448 -8.762 9.105 1.00 97.25 236 ASN A O 1
ATOM 1790 N N . GLU A 1 237 ? -19.684 -7.968 7.963 1.00 96.56 237 GLU A N 1
ATOM 1791 C CA . GLU A 1 237 ? -18.886 -9.199 7.979 1.00 96.56 237 GLU A CA 1
ATOM 1792 C C . GLU A 1 237 ? -18.092 -9.393 9.287 1.00 96.56 237 GLU A C 1
ATOM 1794 O O . GLU A 1 237 ? -17.373 -10.378 9.437 1.00 96.56 237 GLU A O 1
ATOM 1799 N N . GLY A 1 238 ? -18.232 -8.481 10.255 1.00 96.00 238 GLY A N 1
ATOM 1800 C CA . GLY A 1 238 ? -17.613 -8.579 11.578 1.00 96.00 238 GLY A CA 1
ATOM 1801 C C . GLY A 1 238 ? -16.260 -7.883 11.711 1.00 96.00 238 GLY A C 1
ATOM 1802 O O . GLY A 1 238 ? -15.603 -8.041 12.741 1.00 96.00 238 GLY A O 1
ATOM 1803 N N . TYR A 1 239 ? -15.837 -7.098 10.716 1.00 97.94 239 TYR A N 1
ATOM 1804 C CA . TYR A 1 239 ? -14.636 -6.279 10.840 1.00 97.94 239 TYR A CA 1
ATOM 1805 C C . TYR A 1 239 ? -14.891 -5.049 11.697 1.00 97.94 239 TYR A C 1
ATOM 1807 O O . TYR A 1 239 ? -15.854 -4.306 11.503 1.00 97.94 239 TYR A O 1
ATOM 1815 N N . ARG A 1 240 ? -13.946 -4.770 12.586 1.00 98.12 240 ARG A N 1
ATOM 1816 C CA . ARG A 1 240 ? -13.857 -3.486 13.268 1.00 98.12 240 ARG A CA 1
ATOM 1817 C C . ARG A 1 240 ? -13.159 -2.476 12.373 1.00 98.12 240 ARG A C 1
ATOM 1819 O O . ARG A 1 240 ? -12.089 -2.761 11.846 1.00 98.12 240 ARG A O 1
ATOM 1826 N N . VAL A 1 241 ? -13.710 -1.277 12.247 1.00 98.44 241 VAL A N 1
ATOM 1827 C CA . VAL A 1 241 ? -13.122 -0.208 11.434 1.00 98.44 241 VAL A CA 1
ATOM 1828 C C . VAL A 1 241 ? -12.512 0.851 12.342 1.00 98.44 241 VAL A C 1
ATOM 1830 O O . VAL A 1 241 ? -13.223 1.530 13.081 1.00 98.44 241 VAL A O 1
ATOM 1833 N N . ILE A 1 242 ? -11.198 1.047 12.267 1.00 98.31 242 ILE A N 1
ATOM 1834 C CA . ILE A 1 242 ? -10.509 2.133 12.971 1.00 98.31 242 ILE A CA 1
ATOM 1835 C C . ILE A 1 242 ? -9.998 3.169 11.976 1.00 98.31 242 ILE A C 1
ATOM 1837 O O . ILE A 1 242 ? -9.418 2.826 10.952 1.00 98.31 242 ILE A O 1
ATOM 1841 N N . GLY A 1 243 ? -10.200 4.448 12.272 1.00 98.00 243 GLY A N 1
ATOM 1842 C CA . GLY A 1 243 ? -9.715 5.556 11.456 1.00 98.00 243 GLY A CA 1
ATOM 1843 C C . GLY A 1 243 ? -8.522 6.250 12.097 1.00 98.00 243 GLY A C 1
ATOM 1844 O O . GLY A 1 243 ? -8.562 6.563 13.286 1.00 98.00 243 GLY A O 1
ATOM 1845 N N . LEU A 1 244 ? -7.481 6.539 11.317 1.00 97.38 244 LEU A N 1
ATOM 1846 C CA . LEU A 1 244 ? -6.336 7.324 11.779 1.00 97.38 244 LEU A CA 1
ATOM 1847 C C . LEU A 1 244 ? -6.641 8.822 11.694 1.00 97.38 244 LEU A C 1
ATOM 1849 O O . LEU A 1 244 ? -6.858 9.364 10.610 1.00 97.38 244 LEU A O 1
ATOM 1853 N N . ALA A 1 245 ? -6.645 9.493 12.845 1.00 95.31 245 ALA A N 1
ATOM 1854 C CA . ALA A 1 245 ? -6.913 10.924 12.958 1.00 95.31 245 ALA A CA 1
ATOM 1855 C C . ALA A 1 245 ? -6.099 11.522 14.115 1.00 95.31 245 ALA A C 1
ATOM 1857 O O . ALA A 1 245 ? -6.086 10.965 15.212 1.00 95.31 245 ALA A O 1
ATOM 1858 N N . GLY A 1 246 ? -5.431 12.659 13.904 1.00 91.50 246 GLY A N 1
ATOM 1859 C CA . GLY A 1 246 ? -4.618 13.304 14.951 1.00 91.50 246 GLY A CA 1
ATOM 1860 C C . GLY A 1 246 ? -5.456 13.772 16.148 1.00 91.50 246 GLY A C 1
ATOM 1861 O O . GLY A 1 246 ? -5.031 13.698 17.298 1.00 91.50 246 GLY A O 1
ATOM 1862 N N . GLU A 1 247 ? -6.689 14.172 15.867 1.00 90.00 247 GLU A N 1
ATOM 1863 C CA . GLU A 1 247 ? -7.756 14.555 16.787 1.00 90.00 247 GLU A CA 1
ATOM 1864 C C . GLU A 1 247 ? -8.560 13.364 17.338 1.00 90.00 247 GLU A C 1
ATOM 1866 O O . GLU A 1 247 ? -9.551 13.565 18.041 1.00 90.00 247 GLU A O 1
ATOM 1871 N N . GLY A 1 248 ? -8.173 12.127 17.005 1.00 92.19 248 GLY A N 1
ATOM 1872 C CA . GLY A 1 248 ? -8.844 10.917 17.475 1.00 92.19 248 GLY A CA 1
ATOM 1873 C C . GLY A 1 248 ? -8.921 10.859 19.002 1.00 92.19 248 GLY A C 1
ATOM 1874 O O . GLY A 1 248 ? -7.993 11.266 19.705 1.00 92.19 248 GLY A O 1
ATOM 1875 N N . SER A 1 249 ? -10.031 10.359 19.543 1.00 93.31 249 SER A N 1
ATOM 1876 C CA . SER A 1 249 ? -10.261 10.312 20.992 1.00 93.31 249 SER A CA 1
ATOM 1877 C C . SER A 1 249 ? -9.456 9.214 21.691 1.00 93.31 249 SER A C 1
ATOM 1879 O O . SER A 1 249 ? -9.127 9.377 22.867 1.00 93.31 249 SER A O 1
ATOM 1881 N N . VAL A 1 250 ? -9.071 8.158 20.969 1.00 97.25 250 VAL A N 1
ATOM 1882 C CA . VAL A 1 250 ? -8.387 6.972 21.505 1.00 97.25 250 VAL A CA 1
ATOM 1883 C C . VAL A 1 250 ? -6.909 7.000 21.120 1.00 97.25 250 VAL A C 1
ATOM 1885 O O . VAL A 1 250 ? -6.578 7.178 19.949 1.00 97.25 250 VAL A O 1
ATOM 1888 N N . ALA A 1 251 ? -5.994 6.842 22.077 1.00 97.19 251 ALA A N 1
ATOM 1889 C CA . ALA A 1 251 ? -4.574 6.708 21.750 1.00 97.19 251 ALA A CA 1
ATOM 1890 C C . ALA A 1 251 ? -4.286 5.322 21.146 1.00 97.19 251 ALA A C 1
ATOM 1892 O O . ALA A 1 251 ? -4.877 4.335 21.571 1.00 97.19 251 ALA A O 1
ATOM 1893 N N . LEU A 1 252 ? -3.330 5.210 20.216 1.00 97.00 252 LEU A N 1
ATOM 1894 C CA . LEU A 1 252 ? -2.947 3.923 19.607 1.00 97.00 252 LEU A CA 1
ATOM 1895 C C . LEU A 1 252 ? -2.616 2.833 20.646 1.00 97.00 252 LEU A C 1
ATOM 1897 O O . LEU A 1 252 ? -2.948 1.669 20.454 1.00 97.00 252 LEU A O 1
ATOM 1901 N N . SER A 1 253 ? -2.016 3.207 21.778 1.00 95.38 253 SER A N 1
ATOM 1902 C CA . SER A 1 253 ? -1.725 2.281 22.879 1.00 95.38 253 SER A CA 1
ATOM 1903 C C . SER A 1 253 ? -2.975 1.713 23.560 1.00 95.38 253 SER A C 1
ATOM 1905 O O . SER A 1 253 ? -2.910 0.624 24.119 1.00 95.38 253 SER A O 1
ATOM 1907 N N . GLU A 1 254 ? -4.099 2.420 23.506 1.00 95.88 254 GLU A N 1
ATOM 1908 C CA . GLU A 1 254 ? -5.371 2.074 24.158 1.00 95.88 254 GLU A CA 1
ATOM 1909 C C . GLU A 1 254 ? -6.403 1.520 23.170 1.00 95.88 254 GLU A C 1
ATOM 1911 O O . GLU A 1 254 ? -7.435 1.003 23.588 1.00 95.88 254 GLU A O 1
ATOM 1916 N N . ALA A 1 255 ? -6.132 1.637 21.867 1.00 95.94 255 ALA A N 1
ATOM 1917 C CA . ALA A 1 255 ? -7.013 1.155 20.820 1.00 95.94 255 ALA A CA 1
ATOM 1918 C C . ALA A 1 255 ? -7.235 -0.356 20.945 1.00 95.94 255 ALA A C 1
ATOM 1920 O O . ALA A 1 255 ? -6.308 -1.118 21.251 1.00 95.94 255 ALA A O 1
ATOM 1921 N N . ASP A 1 256 ? -8.470 -0.769 20.676 1.00 94.31 256 ASP A N 1
ATOM 1922 C CA . ASP A 1 256 ? -8.826 -2.176 20.575 1.00 94.31 256 ASP A CA 1
ATOM 1923 C C . ASP A 1 256 ? -8.530 -2.641 19.145 1.00 94.31 256 ASP A C 1
ATOM 1925 O O . ASP A 1 256 ? -9.189 -2.230 18.186 1.00 94.31 256 ASP A O 1
ATOM 1929 N N . LEU A 1 257 ? -7.467 -3.435 19.034 1.00 95.69 257 LEU A N 1
ATOM 1930 C CA . LEU A 1 257 ? -6.882 -3.916 17.783 1.00 95.69 257 LEU A CA 1
ATOM 1931 C C . LEU A 1 257 ? -7.069 -5.433 17.621 1.00 95.69 257 LEU A C 1
ATOM 1933 O O . LEU A 1 257 ? -6.419 -6.030 16.766 1.00 95.69 257 LEU A O 1
ATOM 1937 N N . ASP A 1 258 ? -7.900 -6.054 18.463 1.00 91.44 258 ASP A N 1
ATOM 1938 C CA . ASP A 1 258 ? -8.094 -7.500 18.477 1.00 91.44 258 ASP A CA 1
ATOM 1939 C C . ASP A 1 258 ? -9.198 -7.926 17.494 1.00 91.44 258 ASP A C 1
ATOM 1941 O O . ASP A 1 258 ? -10.232 -7.262 17.343 1.00 91.44 258 ASP A O 1
ATOM 1945 N N . GLY A 1 259 ? -8.998 -9.088 16.866 1.00 93.69 259 GLY A N 1
ATOM 1946 C CA . GLY A 1 259 ? -9.938 -9.674 15.909 1.00 93.69 259 GLY A CA 1
ATOM 1947 C C . GLY A 1 259 ? -9.826 -9.100 14.486 1.00 93.69 259 GLY A C 1
ATOM 1948 O O . GLY A 1 259 ? -8.826 -8.462 14.157 1.00 93.69 259 GLY A O 1
ATOM 1949 N N . PRO A 1 260 ? -10.826 -9.363 13.622 1.00 96.94 260 PRO A N 1
ATOM 1950 C CA . PRO A 1 260 ? -10.887 -8.821 12.265 1.00 96.94 260 PRO A CA 1
ATOM 1951 C C . PRO A 1 260 ? -10.867 -7.284 12.267 1.00 96.94 260 PRO A C 1
ATOM 1953 O O . PRO A 1 260 ? -11.733 -6.645 12.872 1.00 96.94 260 PRO A O 1
ATOM 1956 N N . LEU A 1 261 ? -9.895 -6.678 11.582 1.00 98.19 261 LEU A N 1
ATOM 1957 C CA . LEU A 1 261 ? -9.614 -5.242 11.661 1.00 98.19 261 LEU A CA 1
ATOM 1958 C C . LEU A 1 261 ? -9.471 -4.604 10.276 1.00 98.19 261 LEU A C 1
ATOM 1960 O O . LEU A 1 261 ? -8.820 -5.143 9.384 1.00 98.19 261 LEU A O 1
ATOM 1964 N N . VAL A 1 262 ? -10.028 -3.405 10.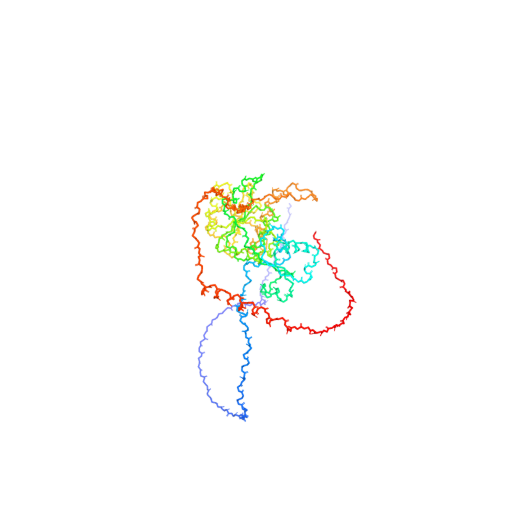124 1.00 98.56 262 VAL A N 1
ATOM 1965 C CA . VAL A 1 262 ? -9.813 -2.501 8.993 1.00 98.56 262 VAL A CA 1
ATOM 1966 C C . VAL A 1 262 ? -9.192 -1.216 9.521 1.00 98.56 262 VAL A C 1
ATOM 1968 O O . VAL A 1 262 ? -9.805 -0.508 10.320 1.00 98.56 262 VAL A O 1
ATOM 1971 N N . VAL A 1 263 ? -7.992 -0.889 9.052 1.00 98.50 263 VAL A N 1
ATOM 1972 C CA . VAL A 1 263 ? -7.325 0.380 9.360 1.00 98.50 263 VAL A CA 1
ATOM 1973 C C . VAL A 1 263 ? -7.546 1.348 8.207 1.00 98.50 263 VAL A C 1
ATOM 1975 O O . VAL A 1 263 ? -7.137 1.085 7.075 1.00 98.50 263 VAL A O 1
ATOM 1978 N N . VAL A 1 264 ? -8.188 2.479 8.493 1.00 98.50 264 VAL A N 1
ATOM 1979 C CA . VAL A 1 264 ? -8.491 3.516 7.509 1.00 98.50 264 VAL A CA 1
ATOM 1980 C C . VAL A 1 264 ? -7.497 4.666 7.621 1.00 98.50 264 VAL A C 1
ATOM 1982 O O . VAL A 1 264 ? -7.421 5.336 8.654 1.00 98.50 264 VAL A O 1
ATOM 1985 N N . THR A 1 265 ? -6.777 4.932 6.534 1.00 97.94 265 THR A N 1
ATOM 1986 C CA . THR A 1 265 ? -5.812 6.035 6.442 1.00 97.94 265 THR A CA 1
ATOM 1987 C C . THR A 1 265 ? -6.342 7.114 5.507 1.00 97.94 265 THR A C 1
ATOM 1989 O O . THR A 1 265 ? -6.707 6.834 4.366 1.00 97.94 265 THR A O 1
ATOM 1992 N N . GLY A 1 266 ? -6.373 8.351 6.000 1.00 95.81 266 GLY A N 1
ATOM 1993 C CA . GLY A 1 266 ? -6.814 9.518 5.244 1.00 95.81 266 GLY A CA 1
ATOM 1994 C C . GLY A 1 266 ? -5.703 10.219 4.464 1.00 95.81 266 GLY A C 1
ATOM 1995 O O . GLY A 1 266 ? -4.516 9.954 4.659 1.00 95.81 266 GLY A O 1
ATOM 1996 N N . SER A 1 267 ? -6.108 11.155 3.610 1.00 93.44 267 SER A N 1
ATOM 1997 C CA . SER A 1 267 ? -5.221 12.039 2.850 1.00 93.44 267 SER A CA 1
ATOM 1998 C C . SER A 1 267 ? -4.300 12.867 3.758 1.00 93.44 267 SER A C 1
ATOM 2000 O O . SER A 1 267 ? -4.642 13.163 4.899 1.00 93.44 267 SER A O 1
ATOM 2002 N N . GLU A 1 268 ? -3.136 13.288 3.259 1.00 84.25 268 GLU A N 1
ATOM 2003 C CA . GLU A 1 268 ? -2.184 14.078 4.059 1.00 84.25 268 GLU A CA 1
ATOM 2004 C C . GLU A 1 268 ? -2.720 15.451 4.490 1.00 84.25 268 GLU A C 1
ATOM 2006 O O . GLU A 1 268 ? -2.322 15.959 5.535 1.00 84.25 268 GLU A O 1
ATOM 2011 N N . GLY A 1 269 ? -3.597 16.053 3.680 1.00 84.31 269 GLY A N 1
ATOM 2012 C CA . GLY A 1 269 ? -4.159 17.379 3.932 1.00 84.31 269 GLY A CA 1
ATOM 2013 C C . GLY A 1 269 ? -5.389 17.323 4.832 1.00 84.31 269 GLY A C 1
ATOM 2014 O O . GLY A 1 269 ? -5.342 17.726 5.991 1.00 84.31 269 GLY A O 1
ATOM 2015 N N . ASP A 1 270 ? -6.491 16.802 4.295 1.00 86.12 270 ASP A N 1
ATOM 2016 C CA . ASP A 1 270 ? -7.792 16.811 4.977 1.00 86.12 270 ASP A CA 1
ATOM 2017 C C . ASP A 1 270 ? -7.958 15.644 5.969 1.00 86.12 270 ASP A C 1
ATOM 2019 O O . ASP A 1 270 ? -8.949 15.564 6.706 1.00 86.12 270 ASP A O 1
ATOM 2023 N N . GLY A 1 271 ? -7.002 14.710 5.998 1.00 93.00 271 GLY A N 1
ATOM 2024 C CA . GLY A 1 271 ? -7.134 13.469 6.746 1.00 93.00 271 GLY A CA 1
ATOM 2025 C C . GLY A 1 271 ? -8.266 12.613 6.182 1.00 93.00 271 GLY A C 1
ATOM 2026 O O . GLY A 1 271 ? -8.450 12.503 4.965 1.00 93.00 271 GLY A O 1
ATOM 2027 N N . LEU A 1 272 ? -9.017 11.981 7.085 1.00 95.94 272 LEU A N 1
ATOM 2028 C CA . LEU A 1 272 ? -10.217 11.216 6.747 1.00 95.94 272 LEU A CA 1
ATOM 2029 C C . LEU A 1 272 ? -11.363 12.147 6.353 1.00 95.94 272 LEU A C 1
ATOM 2031 O O . LEU A 1 272 ? -11.640 13.126 7.054 1.00 95.94 272 LEU A O 1
ATOM 2035 N N . SER A 1 273 ? -12.114 11.784 5.313 1.00 95.50 273 SER A N 1
ATOM 2036 C CA . SER A 1 273 ? -13.334 12.501 4.954 1.00 95.50 273 SER A CA 1
ATOM 2037 C C . SER A 1 273 ? -14.375 12.424 6.079 1.00 95.50 273 SER A C 1
ATOM 2039 O O . SER A 1 273 ? -14.428 11.461 6.850 1.00 95.50 273 SER A O 1
ATOM 2041 N N . MET A 1 274 ? -15.254 13.427 6.170 1.00 95.06 274 MET A N 1
ATOM 2042 C CA . MET A 1 274 ? -16.296 13.469 7.206 1.00 95.06 274 MET A CA 1
ATOM 2043 C C . MET A 1 274 ? -17.187 12.218 7.200 1.00 95.06 274 MET A C 1
ATOM 2045 O O . MET A 1 274 ? -17.593 11.758 8.265 1.00 95.06 274 MET A O 1
ATOM 2049 N N . LEU A 1 275 ? -17.502 11.676 6.019 1.00 95.12 275 LEU A N 1
ATOM 2050 C CA . LEU A 1 275 ? -18.295 10.453 5.910 1.00 95.12 275 LEU A CA 1
ATOM 2051 C C . LEU A 1 275 ? -17.498 9.258 6.428 1.00 95.12 275 LEU A C 1
ATOM 2053 O O . LEU A 1 275 ? -17.970 8.582 7.334 1.00 95.12 275 LEU A O 1
ATOM 2057 N N . THR A 1 276 ? -16.266 9.073 5.954 1.00 96.75 276 THR A N 1
ATOM 2058 C CA . THR A 1 276 ? -15.384 7.977 6.380 1.00 96.75 276 THR A CA 1
ATOM 2059 C C . THR A 1 276 ? -15.224 7.933 7.901 1.00 96.75 276 THR A C 1
ATOM 2061 O O . THR A 1 276 ? -15.346 6.872 8.509 1.00 96.75 276 THR A O 1
ATOM 2064 N N . ARG A 1 277 ? -15.053 9.097 8.546 1.00 96.56 277 ARG A N 1
ATOM 2065 C CA . ARG A 1 277 ? -14.974 9.212 10.014 1.00 96.56 277 ARG A CA 1
ATOM 2066 C C . ARG A 1 277 ? -16.213 8.673 10.727 1.00 96.56 277 ARG A C 1
ATOM 2068 O O . ARG A 1 277 ? -16.071 8.085 11.790 1.00 96.56 277 ARG A O 1
ATOM 2075 N N . LYS A 1 278 ? -17.411 8.869 10.163 1.00 96.44 278 LYS A N 1
ATOM 2076 C CA . LYS A 1 278 ? -18.673 8.363 10.733 1.00 96.44 278 LYS A CA 1
ATOM 2077 C C . LYS A 1 278 ? -18.825 6.849 10.586 1.00 96.44 278 LYS A C 1
ATOM 2079 O O . LYS A 1 278 ? -19.554 6.251 11.367 1.00 96.44 278 LYS A O 1
ATOM 2084 N N . HIS A 1 279 ? -18.162 6.245 9.599 1.00 97.00 279 HIS A N 1
ATOM 2085 C CA . HIS A 1 279 ? -18.162 4.792 9.412 1.00 97.00 279 HIS A CA 1
ATOM 2086 C C . HIS A 1 279 ? -17.133 4.081 10.305 1.00 97.00 279 HIS A C 1
ATOM 2088 O O . HIS A 1 279 ? -17.287 2.887 10.565 1.00 97.00 279 HIS A O 1
ATOM 2094 N N . CYS A 1 280 ? -16.129 4.801 10.818 1.00 97.56 280 CYS A N 1
ATOM 2095 C CA . CYS A 1 280 ? -15.159 4.267 11.773 1.00 97.56 280 CYS A CA 1
ATOM 2096 C C . CYS A 1 280 ? -15.807 4.020 13.145 1.00 97.56 280 CYS A C 1
ATOM 2098 O O . CYS A 1 280 ? -16.510 4.879 13.672 1.00 97.56 280 CYS A O 1
ATOM 2100 N N . ASP A 1 281 ? -15.520 2.869 13.747 1.00 97.06 281 ASP A N 1
ATOM 2101 C CA . ASP A 1 281 ? -15.918 2.520 15.115 1.00 97.06 281 ASP A CA 1
ATOM 2102 C C . ASP A 1 281 ? -15.062 3.249 16.157 1.00 97.06 281 ASP A C 1
ATOM 2104 O O . ASP A 1 281 ? -15.543 3.606 17.232 1.00 97.06 281 ASP A O 1
ATOM 2108 N N . GLN A 1 282 ? -13.786 3.493 15.837 1.00 96.06 282 GLN A N 1
ATOM 2109 C CA . GLN A 1 282 ? -12.866 4.266 16.671 1.00 96.06 282 GLN A CA 1
ATOM 2110 C C . GLN A 1 282 ? -12.039 5.225 15.815 1.00 96.06 282 GLN A C 1
ATOM 2112 O O . GLN A 1 282 ? -11.596 4.875 14.721 1.00 96.06 282 GLN A O 1
ATOM 2117 N N . LEU A 1 283 ? -11.788 6.428 16.338 1.00 97.75 283 LEU A N 1
ATOM 2118 C CA . LEU A 1 283 ? -10.787 7.342 15.792 1.00 97.75 283 LEU A CA 1
ATOM 2119 C C . LEU A 1 283 ? -9.538 7.280 16.665 1.00 97.75 283 LEU A C 1
ATOM 2121 O O . LEU A 1 283 ? -9.554 7.701 17.827 1.00 97.75 283 LEU A O 1
ATOM 2125 N N . VAL A 1 284 ? -8.470 6.744 16.088 1.00 97.81 284 VAL A N 1
ATOM 2126 C CA . VAL A 1 284 ? -7.210 6.457 16.763 1.00 97.81 284 VAL A CA 1
ATOM 2127 C C . VAL A 1 284 ? -6.193 7.542 16.434 1.00 97.81 284 VAL A C 1
ATOM 2129 O O . VAL A 1 284 ? -5.911 7.813 15.265 1.00 97.81 284 VAL A O 1
ATOM 2132 N N . ARG A 1 285 ? -5.613 8.140 17.478 1.00 96.00 285 ARG A N 1
ATOM 2133 C CA . ARG A 1 285 ? -4.505 9.094 17.375 1.00 96.00 285 ARG A CA 1
ATOM 2134 C C . ARG A 1 285 ? -3.182 8.456 17.777 1.00 96.00 285 ARG A C 1
ATOM 2136 O O . ARG A 1 285 ? -3.115 7.663 18.718 1.00 96.00 285 ARG A O 1
ATOM 2143 N N . ILE A 1 286 ? -2.106 8.872 17.116 1.00 95.88 286 ILE A N 1
ATOM 2144 C CA . ILE A 1 286 ? -0.731 8.552 17.514 1.00 95.88 286 ILE A CA 1
ATOM 2145 C C . ILE A 1 286 ? -0.213 9.730 18.348 1.00 95.88 286 ILE A C 1
ATOM 2147 O O . ILE A 1 286 ? -0.061 10.822 17.800 1.00 95.88 286 ILE A O 1
ATOM 2151 N N . PRO A 1 287 ? 0.041 9.561 19.659 1.00 92.88 287 PRO A N 1
ATOM 2152 C CA . PRO A 1 287 ? 0.581 10.641 20.475 1.00 92.88 287 PRO A CA 1
ATOM 2153 C C . PRO A 1 287 ? 1.967 11.073 19.980 1.00 92.88 287 PRO A C 1
ATOM 2155 O O . PRO A 1 287 ? 2.882 10.257 19.876 1.00 92.88 287 PRO A O 1
ATOM 2158 N N . ILE A 1 288 ? 2.132 12.369 19.717 1.00 93.19 288 ILE A N 1
ATOM 2159 C CA . ILE A 1 288 ? 3.384 12.978 19.256 1.00 93.19 288 ILE A CA 1
ATOM 2160 C C . ILE A 1 288 ? 3.894 13.983 20.291 1.00 93.19 288 ILE A C 1
ATOM 2162 O O . ILE A 1 288 ? 3.116 14.700 20.914 1.00 93.19 288 ILE A O 1
ATOM 2166 N N . ARG A 1 289 ? 5.216 14.020 20.501 1.00 92.94 289 ARG A N 1
ATOM 2167 C CA . ARG A 1 289 ? 5.876 14.977 21.416 1.00 92.94 289 ARG A CA 1
ATOM 2168 C C . ARG A 1 289 ? 6.420 16.222 20.714 1.00 92.94 289 ARG A C 1
ATOM 2170 O O . ARG A 1 289 ? 6.793 17.178 21.385 1.00 92.94 289 ARG A O 1
ATOM 2177 N N . GLY A 1 290 ? 6.550 16.171 19.389 1.00 90.19 290 GLY A N 1
ATOM 2178 C CA . GLY A 1 290 ? 7.094 17.267 18.591 1.00 90.19 290 GLY A CA 1
ATOM 2179 C C . GLY A 1 290 ? 6.108 18.423 18.426 1.00 90.19 290 GLY A C 1
ATOM 2180 O O . GLY A 1 290 ? 4.933 18.304 18.753 1.00 90.19 290 GLY A O 1
ATOM 2181 N N . ALA A 1 291 ? 6.597 19.536 17.878 1.00 88.12 291 ALA A N 1
ATOM 2182 C CA . ALA A 1 291 ? 5.769 20.699 17.548 1.00 88.12 291 ALA A CA 1
ATOM 2183 C C . ALA A 1 291 ? 4.954 20.521 16.250 1.00 88.12 291 ALA A C 1
ATOM 2185 O O . ALA A 1 291 ? 4.034 21.293 15.989 1.00 88.12 291 ALA A O 1
ATOM 2186 N N . THR A 1 292 ? 5.302 19.532 15.421 1.00 86.06 292 THR A N 1
ATOM 2187 C CA . THR A 1 292 ? 4.576 19.207 14.187 1.00 86.06 292 THR A CA 1
ATOM 2188 C C . THR A 1 292 ? 3.185 18.669 14.526 1.00 86.06 292 THR A C 1
ATOM 2190 O O . THR A 1 292 ? 3.088 17.822 15.411 1.00 86.06 292 THR A O 1
ATOM 2193 N N . PRO A 1 293 ? 2.116 19.104 13.835 1.00 82.19 293 PRO A N 1
ATOM 2194 C CA . PRO A 1 293 ? 0.747 18.721 14.186 1.00 82.19 293 PRO A CA 1
ATOM 2195 C C . PRO A 1 293 ? 0.379 17.279 13.804 1.00 82.19 293 PRO A C 1
ATOM 2197 O O . PRO A 1 293 ? -0.576 16.732 14.350 1.00 82.19 293 PRO A O 1
ATOM 2200 N N . SER A 1 294 ? 1.098 16.662 12.863 1.00 85.94 294 SER A N 1
ATOM 2201 C CA . SER A 1 294 ? 0.765 15.341 12.327 1.00 85.94 294 SER A CA 1
ATOM 2202 C C . SER A 1 294 ? 1.990 14.604 11.776 1.00 85.94 294 SER A C 1
ATOM 2204 O O . SER A 1 294 ? 3.071 15.172 11.605 1.00 85.94 294 SER A O 1
ATOM 2206 N N . LEU A 1 295 ? 1.809 13.308 11.520 1.00 91.38 295 LEU A N 1
ATOM 2207 C CA . LEU A 1 295 ? 2.756 12.456 10.805 1.00 91.38 295 LEU A CA 1
ATOM 2208 C C . LEU A 1 295 ? 2.308 12.300 9.347 1.00 91.38 295 LEU A C 1
ATOM 2210 O O . LEU A 1 295 ? 1.118 12.386 9.049 1.00 91.38 295 LEU A O 1
ATOM 2214 N N . ASN A 1 296 ? 3.254 12.003 8.456 1.00 94.81 296 ASN A N 1
ATOM 2215 C CA . ASN A 1 296 ? 2.941 11.566 7.096 1.00 94.81 296 ASN A CA 1
ATOM 2216 C C . ASN A 1 296 ? 2.039 10.313 7.127 1.00 94.81 296 ASN A C 1
ATOM 2218 O O . ASN A 1 296 ? 2.210 9.437 7.982 1.00 94.81 296 ASN A O 1
ATOM 2222 N N . ALA A 1 297 ? 1.097 10.220 6.184 1.00 94.81 297 ALA A N 1
ATOM 2223 C CA . ALA A 1 297 ? 0.082 9.167 6.149 1.00 94.81 297 ALA A CA 1
ATOM 2224 C C . ALA A 1 297 ? 0.685 7.752 6.094 1.00 94.81 297 ALA A C 1
ATOM 2226 O O . ALA A 1 297 ? 0.217 6.851 6.797 1.00 94.81 297 ALA A O 1
ATOM 2227 N N . SER A 1 298 ? 1.756 7.554 5.316 1.00 96.44 298 SER A N 1
ATOM 2228 C CA . SER A 1 298 ? 2.443 6.261 5.228 1.00 96.44 298 SER A CA 1
ATOM 2229 C C . SER A 1 298 ? 3.149 5.882 6.531 1.00 96.44 298 SER A C 1
ATOM 2231 O O . SER A 1 298 ? 3.049 4.738 6.973 1.00 96.44 298 SER A O 1
ATOM 2233 N N . VAL A 1 299 ? 3.763 6.854 7.213 1.00 96.75 299 VAL A N 1
ATOM 2234 C CA . VAL A 1 299 ? 4.423 6.646 8.513 1.00 96.75 299 VAL A CA 1
ATOM 2235 C C . VAL A 1 299 ? 3.401 6.317 9.600 1.00 96.75 299 VAL A C 1
ATOM 2237 O O . VAL A 1 299 ? 3.587 5.354 10.341 1.00 96.75 299 VAL A O 1
ATOM 2240 N N . ALA A 1 300 ? 2.302 7.072 9.679 1.00 96.19 300 ALA A N 1
ATOM 2241 C CA . ALA A 1 300 ? 1.228 6.807 10.634 1.00 96.19 300 ALA A CA 1
ATOM 2242 C C . ALA A 1 300 ? 0.632 5.405 10.431 1.00 96.19 300 ALA A C 1
ATOM 2244 O O . ALA A 1 300 ? 0.446 4.657 11.391 1.00 96.19 300 ALA A O 1
ATOM 2245 N N . THR A 1 301 ? 0.414 5.026 9.170 1.00 97.50 301 THR A N 1
ATOM 2246 C CA . THR A 1 301 ? -0.056 3.689 8.792 1.00 97.50 301 THR A CA 1
ATOM 2247 C C . THR A 1 301 ? 0.916 2.603 9.242 1.00 97.50 301 THR A C 1
ATOM 2249 O O . THR A 1 301 ? 0.507 1.648 9.899 1.00 97.50 301 THR A O 1
ATOM 2252 N N . ALA A 1 302 ? 2.210 2.763 8.955 1.00 97.88 302 ALA A N 1
ATOM 2253 C CA . ALA A 1 302 ? 3.238 1.804 9.346 1.00 97.88 302 ALA A CA 1
ATOM 2254 C C . ALA A 1 302 ? 3.334 1.630 10.871 1.00 97.88 302 ALA A C 1
ATOM 2256 O O . ALA A 1 302 ? 3.491 0.509 11.347 1.00 97.88 302 ALA A O 1
ATOM 2257 N N . MET A 1 303 ? 3.192 2.709 11.651 1.00 97.62 303 MET A N 1
ATOM 2258 C CA . MET A 1 303 ? 3.193 2.632 13.118 1.00 97.62 303 MET A CA 1
ATOM 2259 C C . MET A 1 303 ? 2.008 1.829 13.663 1.00 97.62 303 MET A C 1
ATOM 2261 O O . MET A 1 303 ? 2.176 1.046 14.596 1.00 97.62 303 MET A O 1
ATOM 2265 N N . VAL A 1 304 ? 0.818 2.004 13.083 1.00 97.50 304 VAL A N 1
ATOM 2266 C CA . VAL A 1 304 ? -0.384 1.263 13.494 1.00 97.50 304 VAL A CA 1
ATOM 2267 C C . VAL A 1 304 ? -0.258 -0.206 13.110 1.00 97.50 304 VAL A C 1
ATOM 2269 O O . VAL A 1 304 ? -0.473 -1.070 13.952 1.00 97.50 304 VAL A O 1
ATOM 2272 N N . LEU A 1 305 ? 0.167 -0.492 11.878 1.00 97.56 305 LEU A N 1
ATOM 2273 C CA . LEU A 1 305 ? 0.446 -1.853 11.420 1.00 97.56 305 LEU A CA 1
ATOM 2274 C C . LEU A 1 305 ? 1.482 -2.554 12.304 1.00 97.56 305 LEU A C 1
ATOM 2276 O O . LEU A 1 305 ? 1.301 -3.712 12.669 1.00 97.56 305 LEU A O 1
ATOM 2280 N N . TYR A 1 306 ? 2.544 -1.844 12.691 1.00 97.31 306 TYR A N 1
ATOM 2281 C CA . TYR A 1 306 ? 3.560 -2.380 13.587 1.00 97.31 306 TYR A CA 1
ATOM 2282 C C . TYR A 1 306 ? 2.975 -2.692 14.962 1.00 97.31 306 TYR A C 1
ATOM 2284 O O . TYR A 1 306 ? 3.277 -3.735 15.527 1.00 97.31 306 TYR A O 1
ATOM 2292 N N . GLU A 1 307 ? 2.114 -1.828 15.501 1.00 97.00 307 GLU A N 1
ATOM 2293 C CA . GLU A 1 307 ? 1.455 -2.083 16.781 1.00 97.00 307 GLU A CA 1
ATOM 2294 C C . GLU A 1 307 ? 0.515 -3.297 16.715 1.00 97.00 307 GLU A C 1
ATOM 2296 O O . GLU A 1 307 ? 0.521 -4.114 17.639 1.00 97.00 307 GLU A O 1
ATOM 2301 N N . VAL A 1 308 ? -0.234 -3.465 15.619 1.00 96.38 308 VAL A N 1
ATOM 2302 C CA . VAL A 1 308 ? -1.061 -4.661 15.380 1.00 96.38 308 VAL A CA 1
ATOM 2303 C C . VAL A 1 308 ? -0.177 -5.911 15.328 1.00 96.38 308 VAL A C 1
ATOM 2305 O O . VAL A 1 308 ? -0.410 -6.859 16.076 1.00 96.38 308 VAL A O 1
ATOM 2308 N N . ALA A 1 309 ? 0.898 -5.891 14.536 1.00 94.44 309 ALA A N 1
ATOM 2309 C CA . ALA A 1 309 ? 1.848 -6.998 14.435 1.00 94.44 309 ALA A CA 1
ATOM 2310 C C . ALA A 1 309 ? 2.507 -7.334 15.787 1.00 94.44 309 ALA A C 1
ATOM 2312 O O . ALA A 1 309 ? 2.580 -8.502 16.178 1.00 94.44 309 ALA A O 1
ATOM 2313 N N . ARG A 1 310 ? 2.911 -6.304 16.545 1.00 94.44 310 ARG A N 1
ATOM 2314 C CA . ARG A 1 310 ? 3.498 -6.409 17.889 1.00 94.44 310 ARG A CA 1
ATOM 2315 C C . ARG A 1 310 ? 2.542 -7.063 18.884 1.00 94.44 310 ARG A C 1
ATOM 2317 O O . ARG A 1 310 ? 2.984 -7.791 19.773 1.00 94.44 310 ARG A O 1
ATOM 2324 N N . ARG A 1 311 ? 1.237 -6.791 18.771 1.00 92.75 311 ARG A N 1
ATOM 2325 C CA . ARG A 1 311 ? 0.193 -7.407 19.606 1.00 92.75 311 ARG A CA 1
ATOM 2326 C C . ARG A 1 311 ? -0.247 -8.783 19.105 1.00 92.75 311 ARG A C 1
ATOM 2328 O O . ARG A 1 311 ? -0.755 -9.555 19.918 1.00 92.75 311 ARG A O 1
ATOM 2335 N N . GLY A 1 312 ? -0.043 -9.082 17.829 1.00 90.38 312 GLY A N 1
ATOM 2336 C CA . GLY A 1 312 ? -0.368 -10.353 17.194 1.00 90.38 312 GLY A CA 1
ATOM 2337 C C . GLY A 1 312 ? 0.842 -11.279 17.084 1.00 90.38 312 GLY A C 1
ATOM 2338 O O . GLY A 1 312 ? 1.415 -11.704 18.092 1.00 90.38 312 GLY A O 1
ATOM 2339 N N . TRP A 1 313 ? 1.215 -11.598 15.844 1.00 88.94 313 TRP A N 1
ATOM 2340 C CA . TRP A 1 313 ? 2.185 -12.639 15.497 1.00 88.94 313 TRP A CA 1
ATOM 2341 C C . TRP A 1 313 ? 3.590 -12.421 16.079 1.00 88.94 313 TRP A C 1
ATOM 2343 O O . TRP A 1 313 ? 4.266 -13.395 16.409 1.00 88.94 313 TRP A O 1
ATOM 2353 N N . MET A 1 314 ? 4.033 -11.175 16.296 1.00 91.25 314 MET A N 1
ATOM 2354 C CA . MET A 1 314 ? 5.376 -10.916 16.839 1.00 91.25 314 MET A CA 1
ATOM 2355 C C . MET A 1 314 ? 5.546 -11.399 18.286 1.00 91.25 314 MET A C 1
ATOM 2357 O O . MET A 1 314 ? 6.672 -11.663 18.700 1.00 91.25 314 MET A O 1
ATOM 2361 N N . LYS A 1 315 ? 4.460 -11.569 19.061 1.00 87.06 315 LYS A N 1
ATOM 2362 C CA . LYS A 1 315 ? 4.536 -12.130 20.427 1.00 87.06 315 LYS A CA 1
ATOM 2363 C C . LYS A 1 315 ? 5.133 -13.537 20.456 1.00 87.06 315 LYS A C 1
ATOM 2365 O O . LYS A 1 315 ? 5.645 -13.960 21.486 1.00 87.06 315 LYS A O 1
ATOM 2370 N N . GLN A 1 316 ? 5.020 -14.263 19.347 1.00 80.88 316 GLN A N 1
ATOM 2371 C CA . GLN A 1 316 ? 5.452 -15.651 19.224 1.00 80.88 316 GLN A CA 1
ATOM 2372 C C . GLN A 1 316 ? 6.919 -15.769 18.782 1.00 80.88 316 GLN A C 1
ATOM 2374 O O . GLN A 1 316 ? 7.455 -16.873 18.723 1.00 80.88 316 GLN A O 1
ATO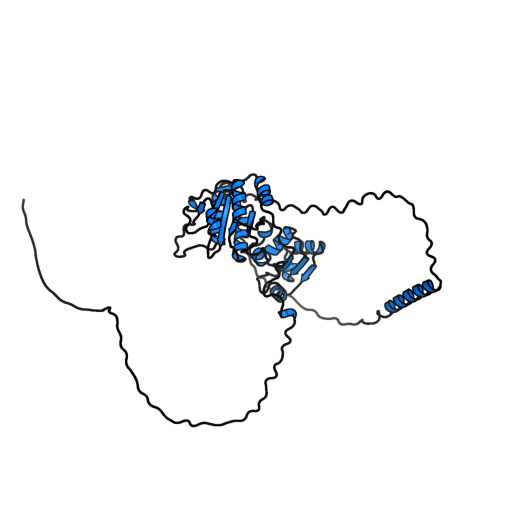M 2379 N N . ILE A 1 317 ? 7.585 -14.647 18.488 1.00 84.94 317 ILE A N 1
ATOM 2380 C CA . ILE A 1 317 ? 8.966 -14.621 18.008 1.00 84.94 317 ILE A CA 1
ATOM 2381 C C . ILE A 1 317 ? 9.919 -14.388 19.175 1.00 84.94 317 ILE A C 1
ATOM 2383 O O . ILE A 1 317 ? 9.781 -13.437 19.943 1.00 84.94 317 ILE A O 1
ATOM 2387 N N . SER A 1 318 ? 10.939 -15.240 19.274 1.00 79.06 318 SER A N 1
ATOM 2388 C CA . SER A 1 318 ? 12.032 -15.098 20.236 1.00 79.06 318 SER A CA 1
ATOM 2389 C C . SER A 1 318 ? 13.389 -15.257 19.552 1.00 79.06 318 SER A C 1
ATOM 2391 O O . SER A 1 318 ? 13.611 -16.233 18.834 1.00 79.06 318 SER A O 1
ATOM 2393 N N . GLY A 1 319 ? 14.323 -14.340 19.816 1.00 79.38 319 GLY A N 1
ATOM 2394 C CA . GLY A 1 319 ? 15.684 -14.402 19.275 1.00 79.38 319 GLY A CA 1
ATOM 2395 C C . GLY A 1 319 ? 15.726 -14.225 17.754 1.00 79.38 319 GLY A C 1
ATOM 2396 O O . GLY A 1 319 ? 15.087 -13.327 17.220 1.00 79.38 319 GLY A O 1
ATOM 2397 N N . ALA A 1 320 ? 16.484 -15.080 17.064 1.00 77.12 320 ALA A N 1
ATOM 2398 C CA . ALA A 1 320 ? 16.638 -15.061 15.605 1.00 77.12 320 ALA A CA 1
ATOM 2399 C C . ALA A 1 320 ? 15.605 -15.940 14.865 1.00 77.12 320 ALA A C 1
ATOM 2401 O O . ALA A 1 320 ? 15.846 -16.343 13.726 1.00 77.12 320 ALA A O 1
ATOM 2402 N N . ALA A 1 321 ? 14.488 -16.297 15.514 1.00 77.12 321 ALA A N 1
ATOM 2403 C CA . ALA A 1 321 ? 13.437 -17.087 14.878 1.00 77.12 321 ALA A CA 1
ATOM 2404 C C . ALA A 1 321 ? 12.852 -16.329 13.668 1.00 77.12 321 ALA A C 1
ATOM 2406 O O . ALA A 1 321 ? 12.575 -15.131 13.785 1.00 77.12 321 ALA A O 1
ATOM 2407 N N . PRO A 1 322 ? 12.673 -16.992 12.508 1.00 78.25 322 PRO A N 1
ATOM 2408 C CA . PRO A 1 322 ? 12.111 -16.339 11.333 1.00 78.25 322 PRO A CA 1
ATOM 2409 C C . PRO A 1 322 ? 10.655 -15.934 11.585 1.00 78.25 322 PRO A C 1
ATOM 2411 O O . PRO A 1 322 ? 9.931 -16.604 12.323 1.00 78.25 322 PRO A O 1
ATOM 2414 N N . ALA A 1 323 ? 10.224 -14.845 10.947 1.00 80.12 323 ALA A N 1
ATOM 2415 C CA . ALA A 1 323 ? 8.823 -14.443 10.967 1.00 80.12 323 ALA A CA 1
ATOM 2416 C C . ALA A 1 323 ? 7.937 -15.524 10.313 1.00 80.12 323 ALA A C 1
ATOM 2418 O O . ALA A 1 323 ? 8.375 -16.168 9.351 1.00 80.12 323 ALA A O 1
ATOM 2419 N N . PRO A 1 324 ? 6.703 -15.736 10.808 1.00 82.31 324 PRO A N 1
ATOM 2420 C CA . PRO A 1 324 ? 5.767 -16.657 10.179 1.00 82.31 324 PRO A CA 1
ATOM 2421 C C . PRO A 1 324 ? 5.431 -16.188 8.760 1.00 82.31 324 PRO A C 1
ATOM 2423 O O . PRO A 1 324 ? 5.369 -14.991 8.476 1.00 82.31 324 PRO A O 1
ATOM 2426 N N . ARG A 1 325 ? 5.211 -17.143 7.853 1.00 84.31 325 ARG A N 1
ATOM 2427 C CA . ARG A 1 325 ? 4.788 -16.833 6.485 1.00 84.31 325 ARG A CA 1
ATOM 2428 C C . ARG A 1 325 ? 3.325 -16.401 6.503 1.00 84.31 325 ARG A C 1
ATOM 2430 O O . ARG A 1 325 ? 2.485 -17.155 6.982 1.00 84.31 325 ARG A O 1
ATOM 2437 N N . ILE A 1 326 ? 3.033 -15.236 5.930 1.00 85.38 326 ILE A N 1
ATOM 2438 C CA . ILE A 1 326 ? 1.654 -14.776 5.767 1.00 85.38 326 ILE A CA 1
ATOM 2439 C C . ILE A 1 326 ? 0.923 -15.594 4.698 1.00 85.38 326 ILE A C 1
ATOM 2441 O O . ILE A 1 326 ? 1.457 -15.844 3.612 1.00 85.38 326 ILE A O 1
ATOM 2445 N N . VAL A 1 327 ? -0.311 -15.987 5.007 1.00 85.81 327 VAL A N 1
ATOM 2446 C CA . VAL A 1 327 ? -1.270 -16.523 4.037 1.00 85.81 327 VAL A CA 1
ATOM 2447 C C . VAL A 1 327 ? -2.192 -15.383 3.629 1.00 85.81 327 VAL A C 1
ATOM 2449 O O . VAL A 1 327 ? -2.615 -14.593 4.465 1.00 85.81 327 VAL A O 1
ATOM 2452 N N . ARG A 1 328 ? -2.468 -15.245 2.332 1.00 86.62 328 ARG A N 1
ATOM 2453 C CA . ARG A 1 328 ? -3.259 -14.131 1.799 1.00 86.62 328 ARG A CA 1
ATOM 2454 C C . ARG A 1 328 ? -4.407 -14.653 0.939 1.00 86.62 328 ARG A C 1
ATOM 2456 O O . ARG A 1 328 ? -4.238 -15.710 0.326 1.00 86.62 328 ARG A O 1
ATOM 2463 N N . PRO A 1 329 ? -5.518 -13.899 0.845 1.00 81.81 329 PRO A N 1
ATOM 2464 C CA . PRO A 1 329 ? -6.551 -14.137 -0.156 1.00 81.81 329 PRO A CA 1
ATOM 2465 C C . PRO A 1 329 ? -5.907 -14.249 -1.537 1.00 81.81 329 PRO A C 1
ATOM 2467 O O . PRO A 1 329 ? -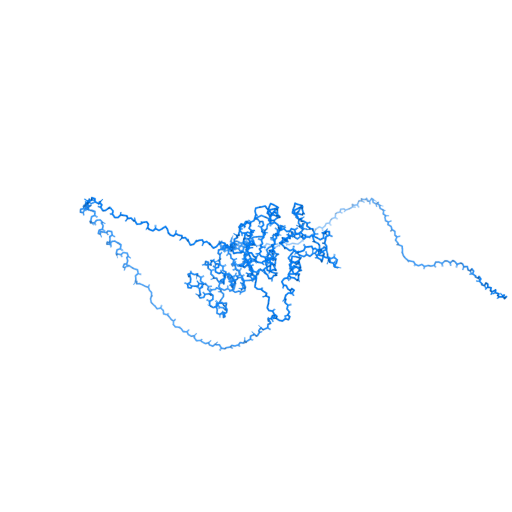5.170 -13.352 -1.952 1.00 81.81 329 PRO A O 1
ATOM 2470 N N . GLN A 1 330 ? -6.133 -15.361 -2.230 1.00 75.50 330 GLN A N 1
ATOM 2471 C CA . GLN A 1 330 ? -5.585 -15.534 -3.569 1.00 75.50 330 GLN A CA 1
ATOM 2472 C C . GLN A 1 330 ? -6.426 -14.752 -4.572 1.00 75.50 330 GLN A C 1
ATOM 2474 O O . GLN A 1 330 ? -7.652 -14.692 -4.470 1.00 75.50 330 GLN A O 1
ATOM 2479 N N . LEU A 1 331 ? -5.756 -14.160 -5.559 1.00 65.50 331 LEU A N 1
ATOM 2480 C CA . LEU A 1 331 ? -6.438 -13.686 -6.753 1.00 65.50 331 LEU A CA 1
ATOM 2481 C C . LEU A 1 331 ? -7.080 -14.903 -7.438 1.00 65.50 331 LEU A C 1
ATOM 2483 O O . LEU A 1 331 ? -6.401 -15.928 -7.563 1.00 65.50 331 LEU A O 1
ATOM 2487 N N . PRO A 1 332 ? -8.359 -14.837 -7.859 1.00 59.75 332 PRO A N 1
ATOM 2488 C CA . PRO A 1 332 ? -8.952 -15.915 -8.628 1.00 59.75 332 PRO A CA 1
ATOM 2489 C C . PRO A 1 332 ? -8.081 -16.115 -9.864 1.00 59.75 332 PRO A C 1
ATOM 2491 O O . PRO A 1 332 ? -7.890 -15.196 -10.661 1.00 59.75 332 PRO A O 1
ATOM 2494 N N . THR A 1 333 ? -7.494 -17.304 -9.985 1.00 53.16 333 THR A N 1
ATOM 2495 C CA . THR A 1 333 ? -6.741 -17.655 -11.186 1.00 53.16 333 THR A CA 1
ATOM 2496 C C . THR A 1 333 ? -7.736 -17.619 -12.341 1.00 53.16 333 THR A C 1
ATOM 2498 O O . THR A 1 333 ? -8.795 -18.243 -12.211 1.00 53.16 333 THR A O 1
ATOM 2501 N N . PRO A 1 334 ? -7.471 -16.888 -13.441 1.00 49.69 334 PRO A N 1
ATOM 2502 C CA . PRO A 1 334 ? -8.331 -16.989 -14.605 1.00 49.69 334 PRO A CA 1
ATOM 2503 C C . PRO A 1 334 ? -8.406 -18.468 -14.978 1.00 49.69 334 PRO A C 1
ATOM 2505 O O . PRO A 1 334 ? -7.370 -19.125 -15.118 1.00 49.69 334 PRO A O 1
ATOM 2508 N N . ALA A 1 335 ? -9.627 -19.004 -15.063 1.00 37.97 335 ALA A N 1
ATOM 2509 C CA . ALA A 1 335 ? -9.824 -20.351 -15.571 1.00 37.97 335 ALA A CA 1
ATOM 2510 C C . ALA A 1 335 ? -9.063 -20.451 -16.902 1.00 37.97 335 ALA A C 1
ATOM 2512 O O . ALA A 1 335 ? -9.095 -19.481 -17.675 1.00 37.97 335 ALA A O 1
ATOM 2513 N N . PRO A 1 336 ? -8.351 -21.562 -17.171 1.00 42.44 336 PRO A N 1
ATOM 2514 C CA . PRO A 1 336 ? -7.822 -21.799 -18.502 1.00 42.44 336 PRO A CA 1
ATOM 2515 C C . PRO A 1 336 ? -8.951 -21.513 -19.485 1.00 42.44 336 PRO A C 1
ATOM 2517 O O . PRO A 1 336 ? -10.077 -21.945 -19.239 1.00 42.44 336 PRO A O 1
ATOM 2520 N N . LEU A 1 337 ? -8.679 -20.731 -20.532 1.00 39.81 337 LEU A N 1
ATOM 2521 C CA . LEU A 1 337 ? -9.620 -20.598 -21.635 1.00 39.81 337 LEU A CA 1
ATOM 2522 C C . LEU A 1 337 ? -9.934 -22.026 -22.076 1.00 39.81 337 LEU A C 1
ATOM 2524 O O . LEU A 1 337 ? -9.080 -22.678 -22.678 1.00 39.81 337 LEU A O 1
ATOM 2528 N N . GLU A 1 338 ? -11.108 -22.528 -21.694 1.00 39.06 338 GLU A N 1
ATOM 2529 C CA . GLU A 1 338 ? -11.652 -23.761 -22.225 1.00 39.06 338 GLU A CA 1
ATOM 2530 C C . GLU A 1 338 ? -11.814 -23.471 -23.710 1.00 39.06 338 GLU A C 1
ATOM 2532 O O . GLU A 1 338 ? -12.743 -22.787 -24.144 1.00 39.06 338 GLU A O 1
ATOM 2537 N N . LEU A 1 339 ? -10.810 -23.886 -24.487 1.00 44.19 339 LEU A N 1
ATOM 2538 C CA . LEU A 1 339 ? -10.961 -24.022 -25.920 1.00 44.19 339 LEU A CA 1
ATOM 2539 C C . LEU A 1 339 ? -12.239 -24.840 -26.087 1.00 44.19 339 LEU A C 1
ATOM 2541 O O . LEU A 1 339 ? -12.339 -25.882 -25.430 1.00 44.19 339 LEU A O 1
ATOM 2545 N N . PRO A 1 340 ? -13.229 -24.352 -26.855 1.00 42.12 340 PRO A N 1
ATOM 2546 C CA . PRO A 1 340 ? -14.464 -25.091 -27.037 1.00 42.12 340 PRO A CA 1
ATOM 2547 C C . PRO A 1 340 ? -14.070 -26.502 -27.442 1.00 42.12 340 PRO A C 1
ATOM 2549 O O . PRO A 1 340 ? -13.316 -26.663 -28.405 1.00 42.12 340 PRO A O 1
ATOM 2552 N N . GLU A 1 341 ? -14.497 -27.491 -26.649 1.00 42.56 341 GLU A N 1
ATOM 2553 C CA . GLU A 1 341 ? -14.291 -28.884 -27.010 1.00 42.56 341 GLU A CA 1
ATOM 2554 C C . GLU A 1 341 ? -14.750 -29.018 -28.455 1.00 42.56 341 GLU A C 1
ATOM 2556 O O . GLU A 1 341 ? -15.852 -28.572 -28.798 1.00 42.56 341 GLU A O 1
ATOM 2561 N N . GLU A 1 342 ? -13.870 -29.537 -29.313 1.00 43.28 342 GLU A N 1
ATOM 2562 C CA . GLU A 1 342 ? -14.235 -29.929 -30.663 1.00 43.28 342 GLU A CA 1
ATOM 2563 C C . GLU A 1 342 ? -15.336 -30.972 -30.509 1.00 43.28 342 GLU A C 1
ATOM 2565 O O . GLU A 1 342 ? -15.088 -32.165 -30.335 1.00 43.28 342 GLU A O 1
ATOM 2570 N N . GLY A 1 343 ? -16.576 -30.483 -30.482 1.00 37.06 343 GLY A N 1
ATOM 2571 C CA . GLY A 1 343 ? -17.761 -31.298 -30.494 1.00 37.06 343 GLY A CA 1
ATOM 2572 C C . GLY A 1 343 ? -17.601 -32.216 -31.682 1.00 37.06 343 GLY A C 1
ATOM 2573 O O . GLY A 1 343 ? -17.441 -31.748 -32.809 1.00 37.06 343 GLY A O 1
ATOM 2574 N N . SER A 1 344 ? -17.578 -33.511 -31.390 1.00 37.22 344 SER A N 1
ATOM 2575 C CA . SER A 1 344 ? -17.585 -34.595 -32.352 1.00 37.22 344 SER A CA 1
ATOM 2576 C C . SER A 1 344 ? -18.599 -34.282 -33.448 1.00 37.22 344 SER A C 1
ATOM 2578 O O . SER A 1 344 ? -19.801 -34.491 -33.273 1.00 37.22 344 SER A O 1
ATOM 2580 N N . ALA A 1 345 ? -18.116 -33.738 -34.563 1.00 36.06 345 ALA A N 1
ATOM 2581 C CA . ALA A 1 345 ? -18.899 -33.605 -35.766 1.00 36.06 345 ALA A CA 1
ATOM 2582 C C . ALA A 1 345 ? -19.154 -35.033 -36.241 1.00 36.06 345 ALA A C 1
ATOM 2584 O O . ALA A 1 345 ? -18.252 -35.711 -36.738 1.00 36.06 345 ALA A O 1
ATOM 2585 N N . GLU A 1 346 ? -20.374 -35.515 -36.017 1.00 33.88 346 GLU A N 1
ATOM 2586 C CA . GLU A 1 346 ? -20.882 -36.694 -36.697 1.00 33.88 346 GLU A CA 1
ATOM 2587 C C . GLU A 1 346 ? -20.642 -36.508 -38.195 1.00 33.88 346 GLU A C 1
ATOM 2589 O O . GLU A 1 346 ? -21.186 -35.605 -38.837 1.00 33.88 346 GLU A O 1
ATOM 2594 N N . ALA A 1 347 ? -19.794 -37.373 -38.743 1.00 39.16 347 ALA A N 1
ATOM 2595 C CA . ALA A 1 347 ? -19.610 -37.526 -40.167 1.00 39.16 347 ALA A CA 1
ATOM 2596 C C . ALA A 1 347 ? -20.945 -37.962 -40.788 1.00 39.16 347 ALA A C 1
ATOM 2598 O O . ALA A 1 347 ? -21.271 -39.145 -40.846 1.00 39.16 347 ALA A O 1
ATOM 2599 N N . THR A 1 348 ? -21.719 -36.995 -41.270 1.00 33.09 348 THR A N 1
ATOM 2600 C CA . THR A 1 348 ? -22.766 -37.229 -42.261 1.00 33.09 348 THR A CA 1
ATOM 2601 C C . THR A 1 348 ? -22.204 -36.799 -43.606 1.00 33.09 348 THR A C 1
ATOM 2603 O O . THR A 1 348 ? -22.285 -35.653 -44.038 1.00 33.09 348 THR A O 1
ATOM 2606 N N . SER A 1 349 ? -21.537 -37.752 -44.253 1.00 34.97 349 SER A N 1
ATOM 2607 C CA . SER A 1 349 ? -21.095 -37.630 -45.632 1.00 34.97 349 SER A CA 1
ATOM 2608 C C . SER A 1 349 ? -22.309 -37.659 -46.561 1.00 34.97 349 SER A C 1
ATOM 2610 O O . SER A 1 349 ? -22.851 -38.723 -46.861 1.00 34.97 349 SER A O 1
ATOM 2612 N N . ALA A 1 350 ? -22.719 -36.490 -47.035 1.00 38.72 350 ALA A N 1
ATOM 2613 C CA . ALA A 1 350 ? -23.504 -36.349 -48.253 1.00 38.72 350 ALA A CA 1
ATOM 2614 C C . ALA A 1 350 ? -23.067 -35.059 -48.957 1.00 38.72 350 ALA A C 1
ATOM 2616 O O . ALA A 1 350 ? -23.638 -33.993 -48.747 1.00 38.72 350 ALA A O 1
ATOM 2617 N N . VAL A 1 351 ? -22.007 -35.164 -49.759 1.00 36.34 351 VAL A N 1
ATOM 2618 C CA . VAL A 1 351 ? -21.604 -34.131 -50.721 1.00 36.34 351 VAL A CA 1
ATOM 2619 C C . VAL A 1 351 ? -22.186 -34.545 -52.076 1.00 36.34 351 VAL A C 1
ATOM 2621 O O . VAL A 1 351 ? -21.925 -35.674 -52.494 1.00 36.34 351 VAL A O 1
ATOM 2624 N N . PRO A 1 352 ? -22.974 -33.706 -52.768 1.00 38.38 352 PRO A N 1
ATOM 2625 C CA . PRO A 1 352 ? -23.149 -33.845 -54.204 1.00 38.38 352 PRO A CA 1
ATOM 2626 C C . PRO A 1 352 ? -21.900 -33.287 -54.897 1.00 38.38 352 PRO A C 1
ATOM 2628 O O . PRO A 1 352 ? -21.492 -32.157 -54.632 1.00 38.38 352 PRO A O 1
ATOM 2631 N N . GLU A 1 353 ? -21.276 -34.099 -55.745 1.00 41.06 353 GLU A N 1
ATOM 2632 C CA . GLU A 1 353 ? -20.192 -33.678 -56.633 1.00 41.06 353 GLU A CA 1
ATOM 2633 C C . GLU A 1 353 ? -20.758 -32.728 -57.701 1.00 41.06 353 GLU A C 1
ATOM 2635 O O . GLU A 1 353 ? -21.479 -33.165 -58.595 1.00 41.06 353 GLU A O 1
ATOM 2640 N N . ASP A 1 354 ? -20.436 -31.437 -57.600 1.00 36.25 354 ASP A N 1
ATOM 2641 C CA . ASP A 1 354 ? -20.504 -30.504 -58.726 1.00 36.25 354 ASP A CA 1
ATOM 2642 C C . ASP A 1 354 ? -19.067 -30.249 -59.205 1.00 36.25 354 ASP A C 1
ATOM 2644 O O . ASP A 1 354 ? -18.282 -29.556 -58.552 1.00 36.25 354 ASP A O 1
ATOM 2648 N N . ASP A 1 355 ? -18.718 -30.842 -60.348 1.00 39.84 355 ASP A N 1
ATOM 2649 C CA . ASP A 1 355 ? -17.470 -30.590 -61.067 1.00 39.84 355 ASP A CA 1
ATOM 2650 C C . ASP A 1 355 ? -17.435 -29.135 -61.564 1.00 39.84 355 ASP A C 1
ATOM 2652 O O . ASP A 1 355 ? -18.167 -28.744 -62.479 1.00 39.84 355 ASP A O 1
ATOM 2656 N N . ILE A 1 356 ? -16.545 -28.318 -60.997 1.00 45.78 356 ILE A N 1
ATOM 2657 C CA . ILE A 1 356 ? -16.220 -26.998 -61.547 1.00 45.78 356 ILE A CA 1
ATOM 2658 C C . ILE A 1 356 ? -15.269 -27.207 -62.729 1.00 45.78 356 ILE A C 1
ATOM 2660 O O . ILE A 1 356 ? -14.051 -27.277 -62.568 1.00 45.78 356 ILE A O 1
ATOM 2664 N N . VAL A 1 357 ? -15.827 -27.305 -63.935 1.00 47.78 357 VAL A N 1
ATOM 2665 C CA . VAL A 1 357 ? -15.054 -27.250 -65.183 1.00 47.78 357 VAL A CA 1
ATOM 2666 C C . VAL A 1 357 ? -14.739 -25.785 -65.488 1.00 47.78 357 VAL A C 1
ATOM 2668 O O . VAL A 1 357 ? -15.617 -25.028 -65.903 1.00 47.78 357 VAL A O 1
ATOM 2671 N N . LEU A 1 358 ? -13.486 -25.380 -65.270 1.00 51.84 358 LEU A N 1
ATOM 2672 C CA . LEU A 1 358 ? -12.974 -24.075 -65.697 1.00 51.84 358 LEU A CA 1
ATOM 2673 C C . LEU A 1 358 ? -12.908 -24.017 -67.228 1.00 51.84 358 LEU A C 1
ATOM 2675 O O . LEU A 1 358 ? -12.564 -24.995 -67.893 1.00 51.84 358 LEU A O 1
ATOM 2679 N N . SER A 1 359 ? -13.242 -22.867 -67.809 1.00 62.50 359 SER A N 1
ATOM 2680 C CA . SER A 1 359 ? -13.110 -22.673 -69.252 1.00 62.50 359 SER A CA 1
ATOM 2681 C C . SER A 1 359 ? -11.629 -22.538 -69.658 1.00 62.50 359 SER A C 1
ATOM 2683 O O . SER A 1 359 ? -10.827 -22.011 -68.884 1.00 62.50 359 SER A O 1
ATOM 2685 N N . PRO A 1 360 ? -11.244 -22.895 -70.901 1.00 61.97 360 PRO A N 1
ATOM 2686 C CA . PRO A 1 360 ? -9.857 -22.763 -71.374 1.00 61.97 360 PRO A CA 1
ATOM 2687 C C . PRO A 1 360 ? -9.285 -21.335 -71.276 1.00 61.97 360 PRO A C 1
ATOM 2689 O O . PRO A 1 360 ? -8.073 -21.139 -71.242 1.00 61.97 360 PRO A O 1
ATOM 2692 N N . ALA A 1 361 ? -10.155 -20.319 -71.238 1.00 62.97 361 ALA A N 1
ATOM 2693 C CA . ALA A 1 361 ? -9.763 -18.922 -71.061 1.00 62.97 361 ALA A CA 1
ATOM 2694 C C . ALA A 1 361 ? -9.437 -18.569 -69.598 1.00 62.97 361 ALA A C 1
ATOM 2696 O O . ALA A 1 361 ? -8.643 -17.663 -69.356 1.00 62.97 361 ALA A O 1
ATOM 2697 N N . GLU A 1 362 ? -10.045 -19.257 -68.631 1.00 61.94 362 GLU A N 1
ATOM 2698 C CA . GLU A 1 362 ? -9.780 -19.077 -67.198 1.00 61.94 362 GLU A CA 1
ATOM 2699 C C . GLU A 1 362 ? -8.503 -19.805 -66.779 1.00 61.94 362 GLU A C 1
ATOM 2701 O O . GLU A 1 362 ? -7.721 -19.264 -66.000 1.00 61.94 362 GLU A O 1
ATOM 2706 N N . GLU A 1 363 ? -8.238 -20.964 -67.380 1.00 65.38 363 GLU A N 1
ATOM 2707 C CA . GLU A 1 363 ? -7.020 -21.750 -67.163 1.00 65.38 363 GLU A CA 1
ATOM 2708 C C . GLU A 1 363 ? -5.773 -21.004 -67.674 1.00 65.38 363 GLU A C 1
ATOM 2710 O O . GLU A 1 363 ? -4.826 -20.778 -66.923 1.00 65.38 363 GLU A O 1
ATOM 2715 N N . ALA A 1 364 ? -5.831 -20.450 -68.893 1.00 65.62 364 ALA A N 1
ATOM 2716 C CA . ALA A 1 364 ? -4.750 -19.623 -69.440 1.00 65.62 364 ALA A CA 1
ATOM 2717 C C . ALA A 1 364 ? -4.483 -18.349 -68.612 1.00 65.62 364 ALA A C 1
ATOM 2719 O O . ALA A 1 364 ? -3.365 -17.833 -68.576 1.00 65.62 364 ALA A O 1
ATOM 2720 N N . ARG A 1 365 ? -5.514 -17.820 -67.942 1.00 66.81 365 ARG A N 1
ATOM 2721 C CA . ARG A 1 365 ? -5.414 -16.612 -67.115 1.00 66.81 365 ARG A CA 1
ATOM 2722 C C . ARG A 1 365 ? -4.831 -16.911 -65.734 1.00 66.81 365 ARG A C 1
ATOM 2724 O O . ARG A 1 365 ? -4.132 -16.059 -65.191 1.00 66.81 365 ARG A O 1
ATOM 2731 N N . ALA A 1 366 ? -5.085 -18.103 -65.195 1.00 66.00 366 ALA A N 1
ATOM 2732 C CA . ALA A 1 366 ? -4.446 -18.597 -63.981 1.00 66.00 366 ALA A CA 1
ATOM 2733 C C . ALA A 1 366 ? -2.953 -18.878 -64.217 1.00 66.00 366 ALA A C 1
ATOM 2735 O O . ALA A 1 366 ? -2.123 -18.418 -63.435 1.00 66.00 366 ALA A O 1
ATOM 2736 N N . ASP A 1 367 ? -2.604 -19.518 -65.336 1.00 67.06 367 ASP A N 1
ATOM 2737 C CA . ASP A 1 367 ? -1.208 -19.803 -65.689 1.00 67.06 367 ASP A CA 1
ATOM 2738 C C . ASP A 1 367 ? -0.385 -18.526 -65.911 1.00 67.06 367 ASP A C 1
ATOM 2740 O O . ASP A 1 367 ? 0.751 -18.427 -65.443 1.00 67.06 367 ASP A O 1
ATOM 2744 N N . GLN A 1 368 ? -0.968 -17.507 -66.554 1.00 66.12 368 GLN A N 1
ATOM 2745 C CA . GLN A 1 368 ? -0.306 -16.212 -66.732 1.00 66.12 368 GLN A CA 1
ATOM 2746 C C . GLN A 1 368 ? -0.052 -15.508 -65.389 1.00 66.12 368 GLN A C 1
ATOM 2748 O O . GLN A 1 368 ? 1.016 -14.937 -65.186 1.00 66.12 368 GLN A O 1
ATOM 2753 N N . LEU A 1 369 ? -0.998 -15.595 -64.447 1.00 69.50 369 LEU A N 1
ATOM 2754 C CA . LEU A 1 369 ? -0.858 -14.997 -63.118 1.00 69.50 369 LEU A CA 1
ATOM 2755 C C . LEU A 1 369 ? 0.248 -15.683 -62.302 1.00 69.50 369 LEU A C 1
ATOM 2757 O O . LEU A 1 369 ? 1.003 -15.022 -61.593 1.00 69.50 369 LEU A O 1
ATOM 2761 N N . VAL A 1 370 ? 0.370 -17.008 -62.423 1.00 69.31 370 VAL A N 1
ATOM 2762 C CA . VAL A 1 370 ? 1.443 -17.776 -61.777 1.00 69.31 370 VAL A CA 1
ATOM 2763 C C . VAL A 1 370 ? 2.802 -17.443 -62.400 1.00 69.31 370 VAL A C 1
ATOM 2765 O O . VAL A 1 370 ? 3.783 -17.294 -61.671 1.00 69.31 370 VAL A O 1
ATOM 2768 N N . ALA A 1 371 ? 2.873 -17.269 -63.723 1.00 67.44 371 ALA A N 1
ATOM 2769 C CA . ALA A 1 371 ? 4.104 -16.878 -64.409 1.00 67.44 371 ALA A CA 1
ATOM 2770 C C . ALA A 1 371 ? 4.581 -15.468 -64.012 1.00 67.44 371 ALA A C 1
ATOM 2772 O O . ALA A 1 371 ? 5.773 -15.279 -63.759 1.00 67.44 371 ALA A O 1
ATOM 2773 N N . ASP A 1 372 ? 3.661 -14.507 -63.893 1.00 67.19 372 ASP A N 1
ATOM 2774 C CA . ASP A 1 372 ? 3.977 -13.127 -63.506 1.00 67.19 372 ASP A CA 1
ATOM 2775 C C . ASP A 1 372 ? 4.498 -13.053 -62.057 1.00 67.19 372 ASP A C 1
ATOM 2777 O O . ASP A 1 372 ? 5.502 -12.390 -61.790 1.00 67.19 372 ASP A O 1
ATOM 2781 N N . VAL A 1 373 ? 3.900 -13.819 -61.134 1.00 65.56 373 VAL A N 1
ATOM 2782 C CA . VAL A 1 373 ? 4.366 -13.911 -59.737 1.00 65.56 373 VAL A CA 1
ATOM 2783 C C . VAL A 1 373 ? 5.754 -14.555 -59.647 1.00 65.56 373 VAL A C 1
ATOM 2785 O O . VAL A 1 373 ? 6.590 -14.127 -58.854 1.00 65.56 373 VAL A O 1
ATOM 2788 N N . MET A 1 374 ? 6.051 -15.558 -60.476 1.00 61.22 374 MET A N 1
ATOM 2789 C CA . MET A 1 374 ? 7.367 -16.213 -60.475 1.00 61.22 374 MET A CA 1
ATOM 2790 C C . MET A 1 374 ? 8.478 -15.329 -61.064 1.00 61.22 374 MET A C 1
ATOM 2792 O O . MET A 1 374 ? 9.638 -15.471 -60.669 1.00 61.22 374 MET A O 1
ATOM 2796 N N . ALA A 1 375 ? 8.144 -14.402 -61.968 1.00 60.88 375 ALA A N 1
ATOM 2797 C CA . ALA A 1 375 ? 9.098 -13.455 -62.544 1.00 60.88 375 ALA A CA 1
ATOM 2798 C C . ALA A 1 375 ? 9.523 -12.357 -61.548 1.00 60.88 375 ALA A C 1
ATOM 2800 O O . ALA A 1 375 ? 10.693 -11.972 -61.537 1.00 60.88 375 ALA A O 1
ATOM 2801 N N . GLU A 1 376 ? 8.622 -11.903 -60.667 1.00 57.47 376 GLU A N 1
ATOM 2802 C CA . GLU A 1 376 ? 8.953 -10.938 -59.602 1.00 57.47 376 GLU A CA 1
ATOM 2803 C C . GLU A 1 376 ? 9.926 -11.518 -58.562 1.00 57.47 376 GLU A C 1
ATOM 2805 O O . GLU A 1 376 ? 10.814 -10.815 -58.083 1.00 57.47 376 GLU A O 1
ATOM 2810 N N . PHE A 1 377 ? 9.841 -12.819 -58.264 1.00 50.69 377 PHE A N 1
ATOM 2811 C CA . PHE A 1 377 ? 10.707 -13.464 -57.268 1.00 50.69 377 PHE A CA 1
ATOM 2812 C C . PHE A 1 377 ? 12.156 -13.704 -57.731 1.00 50.69 377 PHE A C 1
ATOM 2814 O O . PHE A 1 377 ? 13.029 -13.934 -56.894 1.00 50.69 377 PHE A O 1
ATOM 2821 N N . GLN A 1 378 ? 12.450 -13.646 -59.036 1.00 46.72 378 GLN A N 1
ATOM 2822 C CA . GLN A 1 378 ? 13.802 -13.885 -59.571 1.00 46.72 378 GLN A CA 1
ATOM 2823 C C . GLN A 1 378 ? 14.632 -12.601 -59.772 1.00 46.72 378 GLN A C 1
ATOM 2825 O O . GLN A 1 378 ? 15.815 -12.690 -60.103 1.00 46.72 378 GLN A O 1
ATOM 2830 N N . GLY A 1 379 ? 14.051 -11.415 -59.549 1.00 44.78 379 GLY A N 1
ATOM 2831 C CA . GLY A 1 379 ? 14.692 -10.123 -59.821 1.00 44.78 379 GLY A CA 1
ATOM 2832 C C . GLY A 1 379 ? 15.585 -9.547 -58.714 1.00 44.78 379 GLY A C 1
ATOM 2833 O O . GLY A 1 379 ? 16.379 -8.658 -59.008 1.00 44.78 379 GLY A O 1
ATOM 2834 N N . ASP A 1 380 ? 15.502 -10.040 -57.472 1.00 45.19 380 ASP A N 1
ATOM 2835 C CA . ASP A 1 380 ? 15.977 -9.275 -56.299 1.00 45.19 380 ASP A CA 1
ATOM 2836 C C . ASP A 1 380 ? 17.158 -9.902 -55.525 1.00 45.19 380 ASP A C 1
ATOM 2838 O O . ASP A 1 380 ? 17.418 -9.572 -54.371 1.00 45.19 380 ASP A O 1
ATOM 2842 N N . SER A 1 381 ? 17.923 -10.806 -56.152 1.00 40.41 381 SER A N 1
ATOM 2843 C CA . SER A 1 381 ? 19.031 -11.529 -55.494 1.00 40.41 381 SER A CA 1
ATOM 2844 C C . SER A 1 381 ? 20.420 -11.259 -56.098 1.00 40.41 381 SER A C 1
ATOM 2846 O O . SER A 1 381 ? 21.230 -12.181 -56.227 1.00 40.41 381 SER A O 1
ATOM 2848 N N . ALA A 1 382 ? 20.730 -10.006 -56.459 1.00 35.06 382 ALA A N 1
ATOM 2849 C CA . ALA A 1 382 ? 22.056 -9.630 -56.971 1.00 35.06 382 ALA A CA 1
ATOM 2850 C C . ALA A 1 382 ? 22.533 -8.220 -56.547 1.00 35.06 382 ALA A C 1
ATOM 2852 O O . ALA A 1 382 ? 22.709 -7.348 -57.389 1.00 35.06 382 ALA A O 1
ATOM 2853 N N . ALA A 1 383 ? 22.766 -8.009 -55.247 1.00 31.91 383 ALA A N 1
ATOM 2854 C CA . ALA A 1 383 ? 23.712 -7.044 -54.643 1.00 31.91 383 ALA A CA 1
ATOM 2855 C C . ALA A 1 383 ? 23.539 -7.181 -53.116 1.00 31.91 383 ALA A C 1
ATOM 2857 O O . ALA A 1 383 ? 22.436 -7.013 -52.622 1.00 31.91 383 ALA A O 1
ATOM 2858 N N . VAL A 1 384 ? 24.500 -7.596 -52.290 1.00 32.38 384 VAL A N 1
ATOM 2859 C CA . VAL A 1 384 ? 25.722 -6.886 -51.895 1.00 32.38 384 VAL A CA 1
ATOM 2860 C C . VAL A 1 384 ? 26.615 -7.899 -51.152 1.00 32.38 384 VAL A C 1
ATOM 2862 O O . VAL A 1 384 ? 26.183 -8.498 -50.168 1.00 32.38 384 VAL A O 1
ATOM 2865 N N . VAL A 1 385 ? 27.862 -8.073 -51.595 1.00 30.78 385 VAL A N 1
ATOM 2866 C CA . VAL A 1 385 ? 28.963 -8.695 -50.837 1.00 30.78 385 VAL A CA 1
ATOM 2867 C C . VAL A 1 385 ? 30.158 -7.743 -50.912 1.00 30.78 385 VAL A C 1
ATOM 2869 O O . VAL A 1 385 ? 30.397 -7.189 -51.979 1.00 30.78 385 VAL A O 1
ATOM 2872 N N . GLU A 1 386 ? 30.879 -7.638 -49.788 1.00 29.73 386 GLU A N 1
ATOM 2873 C CA . GLU A 1 386 ? 32.185 -6.999 -49.509 1.00 29.73 386 GLU A CA 1
ATOM 2874 C C . GLU A 1 386 ? 32.088 -5.778 -48.581 1.00 29.73 386 GLU A C 1
ATOM 2876 O O . GLU A 1 386 ? 31.217 -4.937 -48.752 1.00 29.73 386 GLU A O 1
ATOM 2881 N N . GLN A 1 387 ? 32.958 -5.533 -47.598 1.00 28.80 387 GLN A N 1
ATOM 2882 C CA . GLN A 1 387 ? 34.072 -6.227 -46.926 1.00 28.80 387 GLN A CA 1
ATOM 2883 C C . GLN A 1 387 ? 34.622 -5.165 -45.942 1.00 28.80 387 GLN A C 1
ATOM 2885 O O . GLN A 1 387 ? 34.627 -3.999 -46.314 1.00 28.80 387 GLN A O 1
ATOM 2890 N N . THR A 1 388 ? 35.047 -5.522 -44.723 1.00 31.16 388 THR A N 1
ATOM 2891 C CA . THR A 1 388 ? 36.312 -5.072 -44.082 1.00 31.16 388 THR A CA 1
ATOM 2892 C C . THR A 1 388 ? 36.387 -5.508 -42.616 1.00 31.16 388 THR A C 1
ATOM 2894 O O . THR A 1 388 ? 35.503 -5.216 -41.812 1.00 31.16 388 THR A O 1
ATOM 2897 N N . ASP A 1 389 ? 37.507 -6.163 -42.319 1.00 28.66 389 ASP A N 1
ATOM 2898 C CA . ASP A 1 389 ? 38.084 -6.527 -41.026 1.00 28.66 389 ASP A CA 1
ATOM 2899 C C . ASP A 1 389 ? 38.536 -5.329 -40.165 1.00 28.66 389 ASP A C 1
ATOM 2901 O O . ASP A 1 389 ? 38.905 -4.281 -40.694 1.00 28.66 389 ASP A O 1
ATOM 2905 N N . GLY A 1 390 ? 38.707 -5.575 -38.855 1.00 26.77 390 GLY A N 1
ATOM 2906 C CA . GLY A 1 390 ? 39.984 -5.251 -38.200 1.00 26.77 390 GLY A CA 1
ATOM 2907 C C . GLY A 1 390 ? 39.976 -4.476 -36.870 1.00 26.77 390 GLY A C 1
ATOM 2908 O O . GLY A 1 390 ? 39.518 -3.342 -36.808 1.00 26.77 390 GLY A O 1
ATOM 2909 N N . ALA A 1 391 ? 40.677 -5.069 -35.889 1.00 30.28 391 ALA A N 1
ATOM 2910 C CA . ALA A 1 391 ? 41.431 -4.465 -34.770 1.00 30.28 391 ALA A CA 1
ATOM 2911 C C . ALA A 1 391 ? 40.803 -4.387 -33.351 1.00 30.28 391 ALA A C 1
ATOM 2913 O O . ALA A 1 391 ? 40.148 -3.422 -32.977 1.00 30.28 391 ALA A O 1
ATOM 2914 N N . ASP A 1 392 ? 41.055 -5.448 -32.572 1.00 29.00 392 ASP A N 1
ATOM 2915 C CA . ASP A 1 392 ? 42.016 -5.531 -31.445 1.00 29.00 392 ASP A CA 1
ATOM 2916 C C . ASP A 1 392 ? 42.015 -4.482 -30.302 1.00 29.00 392 ASP A C 1
ATOM 2918 O O . ASP A 1 392 ? 42.098 -3.279 -30.536 1.00 29.00 392 ASP A O 1
ATOM 2922 N N . GLY A 1 393 ? 42.103 -4.976 -29.053 1.00 27.48 393 GLY A N 1
ATOM 2923 C CA . GLY A 1 393 ? 42.858 -4.293 -27.987 1.00 27.48 393 GLY A CA 1
ATOM 2924 C C . GLY A 1 393 ? 42.189 -4.001 -26.629 1.00 27.48 393 GLY A C 1
ATOM 2925 O O . GLY A 1 393 ? 41.661 -2.917 -26.412 1.00 27.48 393 GLY A O 1
ATOM 2926 N N . THR A 1 394 ? 42.463 -4.883 -25.654 1.00 30.92 394 THR A N 1
ATOM 2927 C CA . THR A 1 394 ? 42.830 -4.598 -24.233 1.00 30.92 394 THR A CA 1
ATOM 2928 C C . THR A 1 394 ? 41.811 -4.071 -23.193 1.00 30.92 394 THR A C 1
ATOM 2930 O O . THR A 1 394 ? 41.466 -2.897 -23.152 1.00 30.92 394 THR A O 1
ATOM 2933 N N . ASP A 1 395 ? 41.491 -4.958 -22.237 1.00 31.19 395 ASP A N 1
ATOM 2934 C CA . ASP A 1 395 ? 41.163 -4.730 -20.801 1.00 31.19 395 ASP A CA 1
ATOM 2935 C C . ASP A 1 395 ? 42.508 -4.540 -20.006 1.00 31.19 395 ASP A C 1
ATOM 2937 O O . ASP A 1 395 ? 43.533 -4.888 -20.609 1.00 31.19 395 ASP A O 1
ATOM 2941 N N . PRO A 1 396 ? 42.628 -4.096 -18.712 1.00 44.38 396 PRO A N 1
ATOM 2942 C CA . PRO A 1 396 ? 41.696 -4.364 -17.607 1.00 44.38 396 PRO A CA 1
ATOM 2943 C C . PRO A 1 396 ? 41.556 -3.377 -16.408 1.00 44.38 396 PRO A C 1
ATOM 2945 O O . PRO A 1 396 ? 42.403 -2.539 -16.106 1.00 44.38 396 PRO A O 1
ATOM 2948 N N . THR A 1 397 ? 40.512 -3.657 -15.611 1.00 28.55 397 THR A N 1
ATOM 2949 C CA . THR A 1 397 ? 40.386 -3.541 -14.130 1.00 28.55 397 THR A CA 1
ATOM 2950 C C . THR A 1 397 ? 40.309 -2.173 -13.428 1.00 28.55 397 THR A C 1
ATOM 2952 O O . THR A 1 397 ? 41.292 -1.449 -13.349 1.00 28.55 397 THR A O 1
ATOM 2955 N N . ALA A 1 398 ? 39.204 -1.944 -12.694 1.00 30.05 398 ALA A N 1
ATOM 2956 C CA . ALA A 1 398 ? 39.245 -1.531 -11.280 1.00 30.05 398 ALA A CA 1
ATOM 2957 C C . ALA A 1 398 ? 37.896 -1.750 -10.558 1.00 30.05 398 ALA A C 1
ATOM 2959 O O . ALA A 1 398 ? 36.845 -1.237 -10.931 1.00 30.05 398 ALA A O 1
ATOM 2960 N N . THR A 1 399 ? 37.991 -2.535 -9.494 1.00 29.75 399 THR A N 1
ATOM 2961 C CA . THR A 1 399 ? 36.994 -3.038 -8.548 1.00 29.75 399 THR A CA 1
ATOM 2962 C C . THR A 1 399 ? 36.321 -1.935 -7.721 1.00 29.75 399 THR A C 1
ATOM 2964 O O . THR A 1 399 ? 37.018 -1.113 -7.133 1.00 29.75 399 THR A O 1
ATOM 2967 N N . PHE A 1 400 ? 34.995 -1.985 -7.543 1.00 31.72 400 PHE A N 1
ATOM 2968 C CA . PHE A 1 400 ? 34.324 -1.312 -6.422 1.00 31.72 400 PHE A CA 1
ATOM 2969 C C . PHE A 1 400 ? 33.421 -2.285 -5.662 1.00 31.72 400 PHE A C 1
ATOM 2971 O O . PHE A 1 400 ? 32.418 -2.784 -6.164 1.00 31.72 400 PHE A O 1
ATOM 2978 N N . SER A 1 401 ? 33.858 -2.553 -4.434 1.00 31.39 401 SER A N 1
ATOM 2979 C CA . SER A 1 401 ? 33.153 -3.269 -3.378 1.00 31.39 401 SER A CA 1
ATOM 2980 C C . SER A 1 401 ? 31.957 -2.448 -2.884 1.00 31.39 401 SER A C 1
ATOM 2982 O O . SER A 1 401 ? 32.089 -1.250 -2.630 1.00 31.39 401 SER A O 1
ATOM 2984 N N . SER A 1 402 ? 30.802 -3.094 -2.716 1.00 31.11 402 SER A N 1
ATOM 2985 C CA . SER A 1 402 ? 29.674 -2.545 -1.964 1.00 31.11 402 SER A CA 1
ATOM 2986 C C . SER A 1 402 ? 28.932 -3.669 -1.239 1.00 31.11 402 SER A C 1
ATOM 2988 O O . SER A 1 402 ? 27.961 -4.223 -1.756 1.00 31.11 402 SER A O 1
ATOM 2990 N N . ASP A 1 403 ? 29.390 -3.979 -0.030 1.00 32.31 403 ASP A N 1
ATOM 2991 C CA . ASP A 1 403 ? 28.635 -4.729 0.969 1.00 32.31 403 ASP A CA 1
ATOM 2992 C C . ASP A 1 403 ? 28.086 -3.755 2.008 1.00 32.31 403 ASP A C 1
ATOM 2994 O O . ASP A 1 403 ? 28.867 -3.216 2.783 1.00 32.31 403 ASP A O 1
ATOM 2998 N N . ILE A 1 404 ? 26.760 -3.571 2.040 1.00 32.38 404 ILE A N 1
ATOM 2999 C CA . ILE A 1 404 ? 25.968 -3.474 3.279 1.00 32.38 404 ILE A CA 1
ATOM 3000 C C . ILE A 1 404 ? 24.582 -4.076 2.983 1.00 32.38 404 ILE A C 1
ATOM 3002 O O . ILE A 1 404 ? 23.776 -3.493 2.256 1.00 32.38 404 ILE A O 1
ATOM 3006 N N . LYS A 1 405 ? 24.314 -5.255 3.554 1.00 33.72 405 LYS A N 1
ATOM 3007 C CA . LYS A 1 405 ? 22.970 -5.805 3.793 1.00 33.72 405 LYS A CA 1
ATOM 3008 C C . LYS A 1 405 ? 22.661 -5.674 5.288 1.00 33.72 405 LYS A C 1
ATOM 3010 O O . LYS A 1 405 ? 23.587 -5.747 6.094 1.00 33.72 405 LYS A O 1
ATOM 3015 N N . LEU A 1 406 ? 21.380 -5.454 5.595 1.00 38.41 406 LEU A N 1
ATOM 3016 C CA . LEU A 1 406 ? 20.794 -5.555 6.938 1.00 38.41 406 LEU A CA 1
ATOM 3017 C C . LEU A 1 406 ? 20.953 -6.964 7.510 1.00 38.41 406 LEU A C 1
ATOM 3019 O O . LEU A 1 406 ? 20.819 -7.920 6.707 1.00 38.41 406 LEU A O 1
#

Foldseek 3Di:
DDDDDDDDDDDDDDDDDDDDDDDDDDDDDDDDDDDDDDDDDDDDDDDDPPPPPPPPPPPPPVVVDDPAADQQKAADDLLVLLCLVLVFAFAEKEFAPVQCPDPSCVVSVVVCVVVVYHYHHDDPVVVCVNGVNDPRVGMMTGTDFQDADALVLQLVLCVPDPFFAEEEEEAQAADLLLLLLLLLLCQVLFHQAYEYEPPSHHGPGNSSSNNVSSSSSVHHYHYDPDRLVSLVVCVVSPEAEEFEDQPWPAELVRDDLDGHYYYYFYDPPPTHDPSSVVSHPGHYHHDDPDPDSDDDRSVSSSVSSNSSSVVPQCVVDDDPDDGDDHDHSDDPDPDPPPPPPPPPDPPPDDDDDDDPDDDPVVVVVVVVVVVVVVVVVVPPPDDDDDDDDDDDDDDDDDDDDDDDDD